Protein AF-A0A1I8ASP2-F1 (afdb_monomer_lite)

Foldseek 3Di:
DDDDDDDDDDDDDDDPVPPDDDDDDDDDDDDDDDDDDPPDPDDDLVCLDDFWPLLVVVLVVLVVLLVVLLVLVVVVVVDPDDDDPVSLVVLLVSLVVQLVVLVVLLVLLQVVLVVPVPCNVQSNVLSVLLNVLSVQSNVLSVVVVVVVVPPDDDDVPPPPSDSVSNVVSSVSNSSSSSSSVVSLLVVLLVQLVVLLLQLLVLLVVLLPDQDQVVNLVSLLSNLVSLLSNLVSLLVVLNGGPDLLLSLLSVLLNVQLLLLSVLLVLLSVLCSVVVPQPLSVVSNVLSSQSNLLSSQSSNCSSVVNPRPPPVVSHPHDDPPDDDSSLVVDDFLLNLLVVLLVLLVVCLVVLDQDPVSLVVNVVSLVVSVVNCCLQLVDPPFDPVLNVQLVVLSVQLVVLSCVLPDDDDPDDSVVSSVSSNVSSVSNNVSSVSNLVSLLVRLLVLLVVLVVVCVLVVLLVQLLVCLVVLVLVSNVVSLVVLLVSLVSLLSSLSSLLNSQNDSSLNSQSSSLNVVSVSLSVSLSSLSVSCSVVSVDPSSSVSNNSSSVSNVVSSVSVVVSSVVSVCVVVCVVVVVVVVVVDDDPPDDDDPDDDDDDDDDDDDDDDDDDDDDDDDDDDDDDDDDDDDDDDDDDDDDDDDDDDDDDDDDDDDDDDDDDDDDDDDDDDDDDYDDDDDDDDDDDDDDDDDDPDDDDDDDDDPDDDPCPVVSSVCVSVVVVPVDDDPVVVVVSVVVSVVSSVSSVVVSVVSVVVVVD

Sequence (748 aa):
MFWASDELHLDEGYDFSMIHSCTPRMGMDNLSNTTASSAGMAFDPRNLEIKTKSIEKTLVPLVSQITTLVNIKENFLANGRPKSEKVIRAALKVGSAVEAAIERFVAVGETIADENSDIQPEMYDACHEARLAGSAIANLCGSIAEEDIHGMQPYPSSTGFDKSVLLRATRQLLSSVTRVLLLADRVLVKNILRAEDKIAYSLTKLEGTANFTDFVKIFTEFGGEMVDLAHRSGDRQHDLKSDKRRAQMAVARSSLERQTMLLLTSSKTLLRHPDDQAALQCRDAVFYQIRLSLQLISLCVTDGVMISDNNRYATAQPNDEPIDLGMQLTASAAIRQLMEMLEMVRMTSTVGSVVRERLVSALDSLCEMTQDFTDSAYTPHHHREQILDFLEECRFEMSNLIQPEQDQCESLRGEGIEVTVERLNRRLKDLRKQLQIVAMDQISDVFRSNDDQTILSSIKACSISGDIDGVEKYLEKFREHSEHIQEVCRLLHHISLNDTLHIHTGHSERTLRALAPLTLLAGRTFCIHPSSRIARENLEVFCDTWAHNVNEISRLAKESDAAASGRIAAEKQAYMSLPRPGVSSMAATNMVASMSGGSDMFSSVMSSSSSACMFPNECVCPSASSHVARSLSNLRLNSPAQQRKANSAFSIVRQGSEPPTLRMPPPPADRRDPKPPEPYRRLDSIFQQPVEAPPVPRHSEEQVIIMRQSEREKSRSPVSKRMMDEEQQNFTYRMSLILDDLQHETAF

Structure (mmCIF, N/CA/C/O backbone):
data_AF-A0A1I8ASP2-F1
#
_entry.id   AF-A0A1I8ASP2-F1
#
loop_
_atom_site.group_PDB
_atom_site.id
_atom_site.type_symbol
_atom_site.label_atom_id
_atom_site.label_alt_id
_atom_site.label_comp_id
_atom_site.label_asym_id
_atom_site.label_entity_id
_atom_site.label_seq_id
_atom_site.pdbx_PDB_ins_code
_atom_site.Cartn_x
_atom_site.Cartn_y
_atom_site.Cartn_z
_atom_site.occupancy
_atom_site.B_iso_or_equiv
_atom_site.auth_seq_id
_atom_site.auth_comp_id
_atom_site.auth_asym_id
_atom_site.auth_atom_id
_atom_site.pdbx_PDB_model_num
ATOM 1 N N . MET A 1 1 ? 56.616 -33.093 -25.710 1.00 25.78 1 MET A N 1
ATOM 2 C CA . MET A 1 1 ? 56.339 -33.017 -27.161 1.00 25.78 1 MET A CA 1
ATOM 3 C C . MET A 1 1 ? 54.996 -33.704 -27.369 1.00 25.78 1 MET A C 1
ATOM 5 O O . MET A 1 1 ? 54.925 -34.867 -27.013 1.00 25.78 1 MET A O 1
ATOM 9 N N . PHE A 1 2 ? 53.915 -33.067 -27.822 1.00 21.69 2 PHE A N 1
ATOM 10 C CA . PHE A 1 2 ? 53.655 -31.643 -28.100 1.00 21.69 2 PHE A CA 1
ATOM 11 C C . PHE A 1 2 ? 52.110 -31.494 -28.205 1.00 21.69 2 PHE A C 1
ATOM 13 O O . PHE A 1 2 ? 51.579 -32.063 -29.145 1.00 21.69 2 PHE A O 1
ATOM 20 N N . TRP A 1 3 ? 51.442 -30.750 -27.299 1.00 22.95 3 TRP A N 1
ATOM 21 C CA . TRP A 1 3 ? 50.060 -30.200 -27.429 1.00 22.95 3 TRP A CA 1
ATOM 22 C C . TRP A 1 3 ? 48.889 -31.193 -27.694 1.00 22.95 3 TRP A C 1
ATOM 24 O O . TRP A 1 3 ? 49.112 -32.346 -28.035 1.00 22.95 3 TRP A O 1
ATOM 34 N N . ALA A 1 4 ? 47.604 -30.823 -27.633 1.00 23.84 4 ALA A N 1
ATOM 35 C CA . ALA A 1 4 ? 46.803 -29.987 -26.713 1.00 23.84 4 ALA A CA 1
ATOM 36 C C . ALA A 1 4 ? 45.327 -30.082 -27.179 1.00 23.84 4 ALA A C 1
ATOM 38 O O . ALA A 1 4 ? 45.120 -30.230 -28.381 1.00 23.84 4 ALA A O 1
ATOM 39 N N . SER A 1 5 ? 44.357 -29.983 -26.258 1.00 24.69 5 SER A N 1
ATOM 40 C CA . SER A 1 5 ? 43.023 -29.356 -26.420 1.00 24.69 5 SER A CA 1
ATOM 41 C C . SER A 1 5 ? 42.077 -29.871 -25.333 1.00 24.69 5 SER A C 1
ATOM 43 O O . SER A 1 5 ? 41.638 -31.017 -25.392 1.00 24.69 5 SER A O 1
ATOM 45 N N . ASP A 1 6 ? 41.766 -29.012 -24.364 1.00 24.48 6 ASP A N 1
ATOM 46 C CA . ASP A 1 6 ? 40.774 -29.266 -23.319 1.00 24.48 6 ASP A CA 1
ATOM 47 C C . ASP A 1 6 ? 39.404 -28.708 -23.741 1.00 24.48 6 ASP A C 1
ATOM 49 O O . ASP A 1 6 ? 39.295 -27.529 -24.078 1.00 24.48 6 ASP A O 1
ATOM 53 N N . GLU A 1 7 ? 38.354 -29.526 -23.654 1.00 22.80 7 GLU A N 1
ATOM 54 C CA . GLU A 1 7 ? 36.971 -29.064 -23.481 1.00 22.80 7 GLU A CA 1
ATOM 55 C C . GLU A 1 7 ? 36.490 -29.597 -22.128 1.00 22.80 7 GLU A C 1
ATOM 57 O O . GLU A 1 7 ? 36.257 -30.795 -21.963 1.00 22.80 7 GLU A O 1
ATOM 62 N N . LEU A 1 8 ? 36.393 -28.711 -21.134 1.00 25.86 8 LEU A N 1
ATOM 63 C CA . LEU A 1 8 ? 35.880 -29.043 -19.807 1.00 25.86 8 LEU A CA 1
ATOM 64 C C . LEU A 1 8 ? 34.439 -28.553 -19.678 1.00 25.86 8 LEU A C 1
ATOM 66 O O . LEU A 1 8 ? 34.182 -27.353 -19.604 1.00 25.86 8 LEU A O 1
ATOM 70 N N . HIS A 1 9 ? 33.508 -29.505 -19.611 1.00 23.62 9 HIS A N 1
ATOM 71 C CA . HIS A 1 9 ? 32.174 -29.256 -19.077 1.00 23.62 9 HIS A CA 1
ATOM 72 C C . HIS A 1 9 ? 32.282 -28.753 -17.631 1.00 23.62 9 HIS A C 1
ATOM 74 O O . HIS A 1 9 ? 32.925 -29.394 -16.799 1.00 23.62 9 HIS A O 1
ATOM 80 N N . LEU A 1 10 ? 31.589 -27.655 -17.332 1.00 26.94 10 LEU A N 1
ATOM 81 C CA . LEU A 1 10 ? 31.192 -27.291 -15.978 1.00 26.94 10 LEU A CA 1
ATOM 82 C C . LEU A 1 10 ? 29.669 -27.385 -15.908 1.00 26.94 10 LEU A C 1
ATOM 84 O O . LEU A 1 10 ? 28.961 -26.679 -16.623 1.00 26.94 10 LEU A O 1
ATOM 88 N N . ASP A 1 11 ? 29.205 -28.311 -15.078 1.00 26.27 11 ASP A N 1
ATOM 89 C CA . ASP A 1 11 ? 27.803 -28.606 -14.803 1.00 26.27 11 ASP A CA 1
ATOM 90 C C . ASP A 1 11 ? 27.608 -28.442 -13.291 1.00 26.27 11 ASP A C 1
ATOM 92 O O . ASP A 1 11 ? 27.978 -29.325 -12.518 1.00 26.27 11 ASP A O 1
ATOM 96 N N . GLU A 1 12 ? 27.112 -27.278 -12.861 1.00 29.12 12 GLU A N 1
ATOM 97 C CA . GLU A 1 12 ? 26.751 -27.013 -11.464 1.00 29.12 12 GLU A CA 1
ATOM 98 C C . GLU A 1 12 ? 25.404 -26.273 -11.367 1.00 29.12 12 GLU A C 1
ATOM 100 O O . GLU A 1 12 ? 25.291 -25.081 -11.634 1.00 29.12 12 GLU A O 1
ATOM 105 N N . GLY A 1 13 ? 24.375 -27.006 -10.932 1.00 28.20 13 GLY A N 1
ATOM 106 C CA . GLY A 1 13 ? 23.497 -26.566 -9.839 1.00 28.20 13 GLY A CA 1
ATOM 107 C C . GLY A 1 13 ? 22.681 -25.273 -9.977 1.00 28.20 13 GLY A C 1
ATOM 108 O O . GLY A 1 13 ? 22.682 -24.476 -9.044 1.00 28.20 13 GLY A O 1
ATOM 109 N N . TYR A 1 14 ? 21.898 -25.096 -11.045 1.00 31.41 14 TYR A N 1
ATOM 110 C CA . TYR A 1 14 ? 20.843 -24.067 -11.081 1.00 31.41 14 TYR A CA 1
ATOM 111 C C . TYR A 1 14 ? 19.472 -24.621 -10.657 1.00 31.41 14 TYR A C 1
ATOM 113 O O . TYR A 1 14 ? 18.774 -25.227 -11.471 1.00 31.41 14 TYR A O 1
ATOM 121 N N . ASP A 1 15 ? 19.038 -24.349 -9.422 1.00 25.30 15 ASP A N 1
ATOM 122 C CA . ASP A 1 15 ? 17.647 -24.579 -8.998 1.00 25.30 15 ASP A CA 1
ATOM 123 C C . ASP A 1 15 ? 16.810 -23.289 -9.125 1.00 25.30 15 ASP A C 1
ATOM 125 O O . ASP A 1 15 ? 16.715 -22.471 -8.213 1.00 25.30 15 ASP A O 1
ATOM 129 N N . PHE A 1 16 ? 16.211 -23.098 -10.304 1.00 31.27 16 PHE A N 1
ATOM 130 C CA . PHE A 1 16 ? 15.274 -22.005 -10.614 1.00 31.27 16 PHE A CA 1
ATOM 131 C C . PHE A 1 16 ? 13.794 -22.435 -10.455 1.00 31.27 16 PHE A C 1
ATOM 133 O O . PHE A 1 16 ? 12.908 -21.951 -11.166 1.00 31.27 16 PHE A O 1
ATOM 140 N N . SER A 1 17 ? 13.489 -23.354 -9.531 1.00 24.39 17 SER A N 1
ATOM 141 C CA . SER A 1 17 ? 12.156 -23.974 -9.396 1.00 24.39 17 SER A CA 1
ATOM 142 C C . SER A 1 17 ? 10.995 -23.040 -9.001 1.00 24.39 17 SER A C 1
ATOM 144 O O . SER A 1 17 ? 9.843 -23.459 -9.092 1.00 24.39 17 SER A O 1
ATOM 146 N N . MET A 1 18 ? 11.238 -21.769 -8.652 1.00 29.80 18 MET A N 1
ATOM 147 C CA . MET A 1 18 ? 10.176 -20.805 -8.300 1.00 29.80 18 MET A CA 1
ATOM 148 C C . MET A 1 18 ? 9.592 -19.964 -9.458 1.00 29.80 18 MET A C 1
ATOM 150 O O . MET A 1 18 ? 8.704 -19.156 -9.202 1.00 29.80 18 MET A O 1
ATOM 154 N N . ILE A 1 19 ? 10.025 -20.133 -10.720 1.00 30.41 19 ILE A N 1
ATOM 155 C CA . ILE A 1 19 ? 9.506 -19.331 -11.866 1.00 30.41 19 ILE A CA 1
ATOM 156 C C . ILE A 1 19 ? 8.983 -20.205 -13.038 1.00 30.41 19 ILE A C 1
ATOM 158 O O . ILE A 1 19 ? 8.751 -19.717 -14.143 1.00 30.41 19 ILE A O 1
ATOM 162 N N . HIS A 1 20 ? 8.742 -21.507 -12.831 1.00 25.94 20 HIS A N 1
ATOM 163 C CA . HIS A 1 20 ? 8.262 -22.410 -13.893 1.00 25.94 20 HIS A CA 1
ATOM 164 C C . HIS A 1 20 ? 6.975 -23.182 -13.554 1.00 25.94 20 HIS A C 1
ATOM 166 O O . HIS A 1 20 ? 7.020 -24.327 -13.108 1.00 25.94 20 HIS A O 1
ATOM 172 N N . SER A 1 21 ? 5.818 -22.607 -13.907 1.00 24.78 21 SER A N 1
ATOM 173 C CA . SER A 1 21 ? 4.551 -23.354 -14.051 1.00 24.78 21 SER A CA 1
ATOM 174 C C . SER A 1 21 ? 3.503 -22.647 -14.938 1.00 24.78 21 SER A C 1
ATOM 176 O O . SER A 1 21 ? 2.379 -22.386 -14.521 1.00 24.78 21 SER A O 1
ATOM 178 N N . CYS A 1 22 ? 3.832 -22.408 -16.216 1.00 24.52 22 CYS A N 1
ATOM 179 C CA . CYS A 1 22 ? 2.886 -21.895 -17.222 1.00 24.52 22 CYS A CA 1
ATOM 180 C C . CYS A 1 22 ? 2.729 -22.839 -18.430 1.00 24.52 22 CYS A C 1
ATOM 182 O O . CYS A 1 22 ? 3.465 -22.715 -19.405 1.00 24.52 22 CYS A O 1
ATOM 184 N N . THR A 1 23 ? 1.770 -23.775 -18.373 1.00 25.30 23 THR A N 1
ATOM 185 C CA . THR A 1 23 ? 0.831 -24.201 -19.454 1.00 25.30 23 THR A CA 1
ATOM 186 C C . THR A 1 23 ? 0.090 -25.499 -19.062 1.00 25.30 23 THR A C 1
ATOM 188 O O . THR A 1 23 ? 0.638 -26.316 -18.321 1.00 25.30 23 THR A O 1
ATOM 191 N N . PRO A 1 24 ? -1.171 -25.713 -19.496 1.00 26.28 24 PRO A N 1
ATOM 192 C CA . PRO A 1 24 ? -2.041 -26.727 -18.897 1.00 26.28 24 PRO A CA 1
ATOM 193 C C . PRO A 1 24 ? -1.999 -28.092 -19.600 1.00 26.28 24 PRO A C 1
ATOM 195 O O . PRO A 1 24 ? -1.935 -28.187 -20.826 1.00 26.28 24 PRO A O 1
ATOM 198 N N . ARG A 1 25 ? -2.197 -29.165 -18.824 1.00 22.62 25 ARG A N 1
ATOM 199 C CA . ARG A 1 25 ? -2.554 -30.497 -19.333 1.00 22.62 25 ARG A CA 1
ATOM 200 C C . ARG A 1 25 ? -3.872 -30.929 -18.694 1.00 22.62 25 ARG A C 1
ATOM 202 O O . ARG A 1 25 ? -3.959 -30.999 -17.473 1.00 22.62 25 ARG A O 1
ATOM 209 N N . MET A 1 26 ? -4.899 -31.192 -19.507 1.00 28.84 26 MET A N 1
ATOM 210 C CA . MET A 1 26 ? -6.212 -31.597 -18.991 1.00 28.84 26 MET A CA 1
ATOM 211 C C . MET A 1 26 ? -6.126 -32.921 -18.222 1.00 28.84 26 MET A C 1
ATOM 213 O O . MET A 1 26 ? -5.677 -33.930 -18.766 1.00 28.84 26 MET A O 1
ATOM 217 N N . GLY A 1 27 ? -6.640 -32.912 -16.995 1.00 23.36 27 GLY A N 1
ATOM 218 C CA . GLY A 1 27 ? -6.988 -34.090 -16.212 1.00 23.36 27 GLY A CA 1
ATOM 219 C C . GLY A 1 27 ? -8.294 -33.797 -15.484 1.00 23.36 27 GLY A C 1
ATOM 220 O O . GLY A 1 27 ? -8.375 -32.828 -14.735 1.00 23.36 27 GLY A O 1
ATOM 221 N N . MET A 1 28 ? -9.331 -34.582 -15.764 1.00 25.47 28 MET A N 1
ATOM 222 C CA . MET A 1 28 ? -10.588 -34.522 -15.019 1.00 25.47 28 MET A CA 1
ATOM 223 C C . MET A 1 28 ? -10.368 -35.200 -13.665 1.00 25.47 28 MET A C 1
ATOM 225 O O . MET A 1 28 ? -9.811 -36.291 -13.658 1.00 25.47 28 MET A O 1
ATOM 229 N N . ASP A 1 29 ? -10.820 -34.596 -12.564 1.00 23.47 29 ASP A N 1
ATOM 230 C CA . ASP A 1 29 ? -11.661 -35.284 -11.573 1.00 23.47 29 ASP A CA 1
ATOM 231 C C . ASP A 1 29 ? -12.219 -34.328 -10.498 1.00 23.47 29 ASP A C 1
ATOM 233 O O . ASP A 1 29 ? -11.793 -33.185 -10.350 1.00 23.47 29 ASP A O 1
ATOM 237 N N . ASN A 1 30 ? -13.281 -34.782 -9.829 1.00 22.55 30 ASN A N 1
ATOM 238 C CA . ASN A 1 30 ? -14.234 -33.961 -9.072 1.00 22.55 30 ASN A CA 1
ATOM 239 C C . ASN A 1 30 ? -13.772 -33.580 -7.653 1.00 22.55 30 ASN A C 1
ATOM 241 O O . ASN A 1 30 ? -13.321 -34.467 -6.933 1.00 22.55 30 ASN A O 1
ATOM 245 N N . LEU A 1 31 ? -14.144 -32.377 -7.170 1.00 22.31 31 LEU A N 1
ATOM 246 C CA . LEU A 1 31 ? -14.935 -32.269 -5.925 1.00 22.31 31 LEU A CA 1
ATOM 247 C C . LEU A 1 31 ? -15.658 -30.917 -5.697 1.00 22.31 31 LEU A C 1
ATOM 249 O O . LEU A 1 31 ? -15.106 -29.844 -5.905 1.00 22.31 31 LEU A O 1
ATOM 253 N N . SER A 1 32 ? -16.882 -31.022 -5.156 1.00 24.05 32 SER A N 1
ATOM 254 C CA . SER A 1 32 ? -17.659 -30.005 -4.407 1.00 24.05 32 SER A CA 1
ATOM 255 C C . SER A 1 32 ? -17.951 -28.631 -5.045 1.00 24.05 32 SER A C 1
ATOM 257 O O . SER A 1 32 ? -17.220 -27.661 -4.875 1.00 24.05 32 SER A O 1
ATOM 259 N N . ASN A 1 33 ? -19.151 -28.521 -5.633 1.00 21.38 33 ASN A N 1
ATOM 260 C CA . ASN A 1 33 ? -19.813 -27.252 -5.954 1.00 21.38 33 ASN A CA 1
ATOM 261 C C . ASN A 1 33 ? -20.069 -26.390 -4.702 1.00 21.38 33 ASN A C 1
ATOM 263 O O . ASN A 1 33 ? -20.869 -26.781 -3.850 1.00 21.38 33 ASN A O 1
ATOM 267 N N . THR A 1 34 ? -19.560 -25.157 -4.696 1.00 23.39 34 THR A N 1
ATOM 268 C CA . THR A 1 34 ? -20.189 -24.038 -3.975 1.00 23.39 34 THR A CA 1
ATOM 269 C C . THR A 1 34 ? -20.793 -23.110 -5.021 1.00 23.39 34 THR A C 1
ATOM 271 O O . THR A 1 34 ? -20.076 -22.497 -5.808 1.00 23.39 34 THR A O 1
ATOM 274 N N . THR A 1 35 ? -22.122 -23.052 -5.093 1.00 22.94 35 THR A N 1
ATOM 275 C CA . THR A 1 35 ? -22.838 -22.298 -6.130 1.00 22.94 35 THR A CA 1
ATOM 276 C C . THR A 1 35 ? -22.610 -20.796 -5.988 1.00 22.94 35 THR A C 1
ATOM 278 O O . THR A 1 35 ? -23.086 -20.192 -5.026 1.00 22.94 35 THR A O 1
ATOM 281 N N . ALA A 1 36 ? -21.950 -20.190 -6.976 1.00 27.47 36 ALA A N 1
ATOM 282 C CA . ALA A 1 36 ? -21.847 -18.743 -7.102 1.00 27.47 36 ALA A CA 1
ATOM 283 C C . ALA A 1 36 ? -23.228 -18.137 -7.412 1.00 27.47 36 ALA A C 1
ATOM 285 O O . ALA A 1 36 ? -23.698 -18.164 -8.550 1.00 27.47 36 ALA A O 1
ATOM 286 N N . SER A 1 37 ? -23.890 -17.594 -6.393 1.00 23.23 37 SER A N 1
ATOM 287 C CA . SER A 1 37 ? -25.012 -16.678 -6.571 1.00 23.23 37 SER A CA 1
ATOM 288 C C . SER A 1 37 ? -24.472 -15.262 -6.758 1.00 23.23 37 SER A C 1
ATOM 290 O O . SER A 1 37 ? -23.608 -14.809 -6.008 1.00 23.23 37 SER A O 1
ATOM 292 N N . SER A 1 38 ? -24.986 -14.541 -7.758 1.00 27.03 38 SER A N 1
ATOM 293 C CA . SER A 1 38 ? -24.645 -13.137 -7.996 1.00 27.03 38 SER A CA 1
ATOM 294 C C . SER A 1 38 ? -25.213 -12.261 -6.876 1.00 27.03 38 SER A C 1
ATOM 296 O O . SER A 1 38 ? -26.309 -11.704 -6.992 1.00 27.03 38 SER A O 1
ATOM 298 N N . ALA A 1 39 ? -24.481 -12.162 -5.769 1.00 28.77 39 ALA A N 1
ATOM 299 C CA . ALA A 1 39 ? -24.800 -11.281 -4.660 1.00 28.77 39 ALA A CA 1
ATOM 300 C C . ALA A 1 39 ? -24.536 -9.826 -5.072 1.00 28.77 39 ALA A C 1
ATOM 302 O O . ALA A 1 39 ? -23.494 -9.247 -4.767 1.00 28.77 39 ALA A O 1
ATOM 303 N N . GLY A 1 40 ? -25.504 -9.221 -5.768 1.00 33.97 40 GLY A N 1
ATOM 304 C CA . GLY A 1 40 ? -25.591 -7.766 -5.839 1.00 33.97 40 GLY A CA 1
ATOM 305 C C . GLY A 1 40 ? -25.528 -7.211 -4.416 1.00 33.97 40 GLY A C 1
ATOM 306 O O . GLY A 1 40 ? -26.132 -7.791 -3.513 1.00 33.97 40 GLY A O 1
ATOM 307 N N . MET A 1 41 ? -24.754 -6.142 -4.205 1.00 42.97 41 MET A N 1
ATOM 308 C CA . MET A 1 41 ? -24.483 -5.589 -2.874 1.00 42.97 41 MET A CA 1
ATOM 309 C C . MET A 1 41 ? -25.788 -5.148 -2.186 1.00 42.97 41 MET A C 1
ATOM 311 O O . MET A 1 41 ? -26.193 -3.991 -2.296 1.00 42.97 41 MET A O 1
ATOM 315 N N . ALA A 1 42 ? -26.447 -6.051 -1.465 1.00 37.44 42 ALA A N 1
ATOM 316 C CA . ALA A 1 42 ? -27.661 -5.745 -0.728 1.00 37.44 42 ALA A CA 1
ATOM 317 C C . ALA A 1 42 ? -27.317 -4.771 0.405 1.00 37.44 42 ALA A C 1
ATOM 319 O O . ALA A 1 42 ? -26.495 -5.068 1.271 1.00 37.44 42 ALA A O 1
ATOM 320 N N . PHE A 1 43 ? -27.912 -3.581 0.369 1.00 48.94 43 PHE A N 1
ATOM 321 C CA . PHE A 1 43 ? -27.767 -2.597 1.433 1.00 48.94 43 PHE A CA 1
ATOM 322 C C . PHE A 1 43 ? -28.515 -3.095 2.676 1.00 48.94 43 PHE A C 1
ATOM 324 O O . PHE A 1 43 ? -29.727 -3.289 2.610 1.00 48.94 43 PHE A O 1
ATOM 331 N N . ASP A 1 44 ? -27.824 -3.292 3.804 1.00 46.84 44 ASP A N 1
ATOM 332 C CA . ASP A 1 44 ? -28.496 -3.489 5.093 1.00 46.84 44 ASP A CA 1
ATOM 333 C C . ASP A 1 44 ? -28.767 -2.118 5.742 1.00 46.84 44 ASP A C 1
ATOM 335 O O . ASP A 1 44 ? -27.843 -1.507 6.291 1.00 46.84 44 ASP A O 1
ATOM 339 N N . PRO A 1 45 ? -30.022 -1.622 5.742 1.00 46.22 45 PRO A N 1
ATOM 340 C CA . PRO A 1 45 ? -30.365 -0.338 6.349 1.00 46.22 45 PRO A CA 1
ATOM 341 C C . PRO A 1 45 ? -30.198 -0.310 7.876 1.00 46.22 45 PRO A C 1
ATOM 343 O O . PRO A 1 45 ? -30.376 0.746 8.483 1.00 46.22 45 PRO A O 1
ATOM 346 N N . ARG A 1 46 ? -29.887 -1.442 8.525 1.00 42.31 46 ARG A N 1
ATOM 347 C CA . ARG A 1 46 ? -29.672 -1.530 9.978 1.00 42.31 46 ARG A CA 1
ATOM 348 C C . ARG A 1 46 ? -28.216 -1.318 10.387 1.00 42.31 46 ARG A C 1
ATOM 350 O O . ARG A 1 46 ? -27.979 -1.024 11.556 1.00 42.31 46 ARG A O 1
ATOM 357 N N . ASN A 1 47 ? -27.262 -1.418 9.458 1.00 54.06 47 ASN A N 1
ATOM 358 C CA . ASN A 1 47 ? -25.832 -1.288 9.742 1.00 54.06 47 ASN A CA 1
ATOM 359 C C . ASN A 1 47 ? -25.236 -0.026 9.086 1.00 54.06 47 ASN A C 1
ATOM 361 O O . ASN A 1 47 ? -24.423 -0.091 8.165 1.00 54.06 47 ASN A O 1
ATOM 365 N N . LEU A 1 48 ? -25.677 1.146 9.560 1.00 65.50 48 LEU A N 1
ATOM 366 C CA . LEU A 1 48 ? -25.278 2.475 9.065 1.00 65.50 48 LEU A CA 1
ATOM 367 C C . LEU A 1 48 ? -23.856 2.878 9.520 1.00 65.50 48 LEU A C 1
ATOM 369 O O . LEU A 1 48 ? -23.656 3.916 10.154 1.00 65.50 48 LEU A O 1
ATOM 373 N N . GLU A 1 49 ? -22.853 2.050 9.231 1.00 76.06 49 GLU A N 1
ATOM 374 C CA . GLU A 1 49 ? -21.470 2.291 9.647 1.00 76.06 49 GLU A CA 1
ATOM 375 C C . GLU A 1 49 ? -20.809 3.410 8.814 1.00 76.06 49 GLU A C 1
ATOM 377 O O . GLU A 1 49 ? -20.556 3.276 7.615 1.00 76.06 49 GLU A O 1
ATOM 382 N N . ILE A 1 50 ? -20.498 4.540 9.457 1.00 83.19 50 ILE A N 1
ATOM 383 C CA . ILE A 1 50 ? -19.916 5.716 8.795 1.00 83.19 50 ILE A CA 1
ATOM 384 C C . ILE A 1 50 ? -18.392 5.563 8.683 1.00 83.19 50 ILE A C 1
ATOM 386 O O . ILE A 1 50 ? -17.652 5.848 9.629 1.00 83.19 50 ILE A O 1
ATOM 390 N N . LYS A 1 51 ? -17.924 5.157 7.495 1.00 85.50 51 LYS A N 1
ATOM 391 C CA . LYS A 1 51 ? -16.506 4.853 7.192 1.00 85.50 51 LYS A CA 1
ATOM 392 C C . LYS A 1 51 ? -15.693 6.029 6.638 1.00 85.50 51 LYS A C 1
ATOM 394 O O . LYS A 1 51 ? -14.465 5.946 6.559 1.00 85.50 51 LYS A O 1
ATOM 399 N N . THR A 1 52 ? -16.347 7.139 6.288 1.00 88.69 52 THR A N 1
ATOM 400 C CA . THR A 1 52 ? -15.706 8.323 5.693 1.00 88.69 52 THR A CA 1
ATOM 401 C C . THR A 1 52 ? -15.896 9.580 6.537 1.00 88.69 52 THR A C 1
ATOM 403 O O . THR A 1 52 ? -16.948 9.824 7.134 1.00 88.69 52 THR A O 1
ATOM 406 N N . LYS A 1 53 ? -14.853 10.412 6.569 1.00 89.25 53 LYS A N 1
ATOM 407 C CA . LYS A 1 53 ? -14.803 11.675 7.312 1.00 89.25 53 LYS A CA 1
ATOM 408 C C . LYS A 1 53 ? -15.789 12.695 6.751 1.00 89.25 53 LYS A C 1
ATOM 410 O O . LYS A 1 53 ? -16.278 13.530 7.502 1.00 89.25 53 LYS A O 1
ATOM 415 N N . SER A 1 54 ? -16.073 12.666 5.448 1.00 87.38 54 SER A N 1
ATOM 416 C CA . SER A 1 54 ? -17.025 13.589 4.823 1.00 87.38 54 SER A CA 1
ATOM 417 C C . SER A 1 54 ? -18.460 13.315 5.268 1.00 87.38 54 SER A C 1
ATOM 419 O O . SER A 1 54 ? -19.128 14.256 5.676 1.00 87.38 54 SER A O 1
ATOM 421 N N . ILE A 1 55 ? -18.909 12.053 5.282 1.00 88.81 55 ILE A N 1
ATOM 422 C CA . ILE A 1 55 ? -20.254 11.699 5.774 1.00 88.81 55 ILE A CA 1
ATOM 423 C C . ILE A 1 55 ? -20.392 12.079 7.253 1.00 88.81 55 ILE A C 1
ATOM 425 O O . ILE A 1 55 ? -21.356 12.738 7.633 1.00 88.81 55 ILE A O 1
ATOM 429 N N . GLU A 1 56 ? -19.393 11.748 8.074 1.00 86.38 56 GLU A N 1
ATOM 430 C CA . GLU A 1 56 ? -19.343 12.152 9.483 1.00 86.38 56 GLU A CA 1
ATOM 431 C C . GLU A 1 56 ? -19.455 13.676 9.652 1.00 86.38 56 GLU A C 1
ATOM 433 O O . GLU A 1 56 ? -20.303 14.154 10.404 1.00 86.38 56 GLU A O 1
ATOM 438 N N . LYS A 1 57 ? -18.665 14.454 8.902 1.00 84.50 57 LYS A N 1
ATOM 439 C CA . LYS A 1 57 ? -18.701 15.923 8.947 1.00 84.50 57 LYS A CA 1
ATOM 440 C C . LYS A 1 57 ? -20.035 16.511 8.496 1.00 84.50 57 LYS A C 1
ATOM 442 O O . LYS A 1 57 ? -20.482 17.458 9.131 1.00 84.50 57 LYS A O 1
ATOM 447 N N . THR A 1 58 ? -20.681 15.962 7.468 1.00 83.00 58 THR A N 1
ATOM 448 C CA . THR A 1 58 ? -22.015 16.409 7.025 1.00 83.00 58 THR A CA 1
ATOM 449 C C . THR A 1 58 ? -23.100 16.074 8.056 1.00 83.00 58 THR A C 1
ATOM 451 O O . THR A 1 58 ? -24.047 16.840 8.234 1.00 83.00 58 THR A O 1
ATOM 454 N N . LEU A 1 59 ? -22.958 14.969 8.795 1.00 83.25 59 LEU A N 1
ATOM 455 C CA . LEU A 1 59 ? -23.913 14.571 9.833 1.00 83.25 59 LEU A CA 1
ATOM 456 C C . LEU A 1 59 ? -23.740 15.338 11.156 1.00 83.25 59 LEU A C 1
ATOM 458 O O . LEU A 1 59 ? -24.736 15.562 11.841 1.00 83.25 59 LEU A O 1
ATOM 462 N N . VAL A 1 60 ? -22.533 15.790 11.525 1.00 78.00 60 VAL A N 1
ATOM 463 C CA . VAL A 1 60 ? -22.290 16.508 12.799 1.00 78.00 60 VAL A CA 1
ATOM 464 C C . VAL A 1 60 ? -23.190 17.750 12.993 1.00 78.00 60 VAL A C 1
ATOM 466 O O . VAL A 1 60 ? -23.808 17.851 14.059 1.00 78.00 60 VAL A O 1
ATOM 469 N N . PRO A 1 61 ? -23.342 18.680 12.024 1.00 75.31 61 PRO A N 1
ATOM 470 C CA . PRO A 1 61 ? -24.257 19.816 12.151 1.00 75.31 61 PRO A CA 1
ATOM 471 C C . PRO A 1 61 ? -25.711 19.390 12.351 1.00 75.31 61 PRO A C 1
ATOM 473 O O . PRO A 1 61 ? -26.405 19.974 13.183 1.00 75.31 61 PRO A O 1
ATOM 476 N N . LEU A 1 62 ? -26.159 18.350 11.641 1.00 72.94 62 LEU A N 1
ATOM 477 C CA . LEU A 1 62 ? -27.513 17.815 11.766 1.00 72.94 62 LEU A CA 1
ATOM 478 C C . LEU A 1 62 ? -27.729 17.206 13.151 1.00 72.94 62 LEU A C 1
ATOM 480 O O . LEU A 1 62 ? -28.664 17.603 13.836 1.00 72.94 62 LEU A O 1
ATOM 484 N N . VAL A 1 63 ? -26.830 16.338 13.624 1.00 76.38 63 VAL A N 1
ATOM 485 C CA . VAL A 1 63 ? -26.878 15.758 14.980 1.00 76.38 63 VAL A CA 1
ATOM 486 C C . VAL A 1 63 ? -26.862 16.849 16.059 1.00 76.38 63 VAL A C 1
ATOM 488 O O . VAL A 1 63 ? -27.593 16.745 17.045 1.00 76.38 63 VAL A O 1
ATOM 491 N N . SER A 1 64 ? -26.100 17.929 15.865 1.00 73.00 64 SER A N 1
ATOM 492 C CA . SER A 1 64 ? -26.062 19.078 16.780 1.00 73.00 64 SER A CA 1
ATOM 493 C C . SER A 1 64 ? -27.381 19.864 16.799 1.00 73.00 64 SER A C 1
ATOM 495 O O . SER A 1 64 ? -27.921 20.136 17.874 1.00 73.00 64 SER A O 1
ATOM 497 N N . GLN A 1 65 ? -27.962 20.170 15.634 1.00 69.12 65 GLN A N 1
ATOM 498 C CA . GLN A 1 65 ? -29.271 20.833 15.523 1.00 69.12 65 GLN A CA 1
ATOM 499 C C . GLN A 1 65 ? -30.399 19.966 16.100 1.00 69.12 65 GLN A C 1
ATOM 501 O O . GLN A 1 65 ? -31.255 20.467 16.825 1.00 69.12 65 GLN A O 1
ATOM 506 N N . ILE A 1 66 ? -30.348 18.658 15.848 1.00 69.69 66 ILE A N 1
ATOM 507 C CA . ILE A 1 66 ? -31.233 17.629 16.404 1.00 69.69 66 ILE A CA 1
ATOM 508 C C . ILE A 1 66 ? -31.153 17.599 17.932 1.00 69.69 66 ILE A C 1
ATOM 510 O O . ILE A 1 66 ? -32.172 17.716 18.609 1.00 69.69 66 ILE A O 1
ATOM 514 N N . THR A 1 67 ? -29.943 17.503 18.483 1.00 71.88 67 THR A N 1
ATOM 515 C CA . THR A 1 67 ? -29.711 17.492 19.935 1.00 71.88 67 THR A CA 1
ATOM 516 C C . THR A 1 67 ? -30.172 18.805 20.561 1.00 71.88 67 THR A C 1
ATOM 518 O O . THR A 1 67 ? -30.813 18.810 21.607 1.00 71.88 67 THR A O 1
ATOM 521 N N . THR A 1 68 ? -29.931 19.925 19.877 1.00 69.06 68 THR A N 1
ATOM 522 C CA . THR A 1 68 ? -30.398 21.249 20.292 1.00 69.06 68 THR A CA 1
ATOM 523 C C . THR A 1 68 ? -31.925 21.313 20.318 1.00 69.06 68 THR A C 1
ATOM 525 O O . THR A 1 68 ? -32.472 21.703 21.339 1.00 69.06 68 THR A O 1
ATOM 528 N N . LEU A 1 69 ? -32.628 20.867 19.270 1.00 65.94 69 LEU A N 1
ATOM 529 C CA . LEU A 1 69 ? -34.097 20.789 19.223 1.00 65.94 69 LEU A CA 1
ATOM 530 C C . LEU A 1 69 ? -34.684 19.922 20.348 1.00 65.94 69 LEU A C 1
ATOM 532 O O . LEU A 1 69 ? -35.665 20.314 20.986 1.00 65.94 69 LEU A O 1
ATOM 536 N N . VAL A 1 70 ? -34.070 18.768 20.619 1.00 68.31 70 VAL A N 1
ATOM 537 C CA . VAL A 1 70 ? -34.482 17.855 21.694 1.00 68.31 70 VAL A CA 1
ATOM 538 C C . VAL A 1 70 ? -34.267 18.489 23.072 1.00 68.31 70 VAL A C 1
ATOM 540 O O . VAL A 1 70 ? -35.204 18.518 23.867 1.00 68.31 70 VAL A O 1
ATOM 543 N N . ASN A 1 71 ? -33.094 19.071 23.337 1.00 66.50 71 ASN A N 1
ATOM 544 C CA . ASN A 1 71 ? -32.747 19.684 24.628 1.00 66.50 71 ASN A CA 1
ATOM 545 C C . ASN A 1 71 ? -33.511 20.995 24.888 1.00 66.50 71 ASN A C 1
ATOM 547 O O . ASN A 1 71 ? -33.880 21.297 26.024 1.00 66.50 71 ASN A O 1
ATOM 551 N N . ILE A 1 72 ? -33.786 21.766 23.831 1.00 62.38 72 ILE A N 1
ATOM 552 C CA . ILE A 1 72 ? -34.728 22.891 23.835 1.00 62.38 72 ILE A CA 1
ATOM 553 C C . ILE A 1 72 ? -36.076 22.372 24.344 1.00 62.38 72 ILE A C 1
ATOM 555 O O . ILE A 1 72 ? -36.545 22.838 25.381 1.00 62.38 72 ILE A O 1
ATOM 559 N N . LYS A 1 73 ? -36.660 21.346 23.707 1.00 58.09 73 LYS A N 1
ATOM 560 C CA . LYS A 1 73 ? -37.964 20.794 24.112 1.00 58.09 73 LYS A CA 1
ATOM 561 C C . LYS A 1 73 ? -37.957 20.140 25.501 1.00 58.09 73 LYS A C 1
ATOM 563 O O . LYS A 1 73 ? -38.957 20.227 26.206 1.00 58.09 73 LYS A O 1
ATOM 568 N N . GLU A 1 74 ? -36.849 19.545 25.929 1.00 54.38 74 GLU A N 1
ATOM 569 C CA . GLU A 1 74 ? -36.701 18.980 27.275 1.00 54.38 74 GLU A CA 1
ATOM 570 C C . GLU A 1 74 ? -36.792 20.059 28.364 1.00 54.38 74 GLU A C 1
ATOM 572 O O . GLU A 1 74 ? -37.557 19.906 29.318 1.00 54.38 74 GLU A O 1
ATOM 577 N N . ASN A 1 75 ? -36.140 21.208 28.160 1.00 53.22 75 ASN A N 1
ATOM 578 C CA . ASN A 1 75 ? -36.278 22.370 29.043 1.00 53.22 75 ASN A CA 1
ATOM 579 C C . ASN A 1 75 ? -37.696 22.978 29.044 1.00 53.22 75 ASN A C 1
ATOM 581 O O . ASN A 1 75 ? -38.092 23.553 30.062 1.00 53.22 75 ASN A O 1
ATOM 585 N N . PHE A 1 76 ? -38.468 22.832 27.956 1.00 54.97 76 PHE A N 1
ATOM 586 C CA . PHE A 1 76 ? -39.877 23.261 27.888 1.00 54.97 76 PHE A CA 1
ATOM 587 C C . PHE A 1 76 ? -40.866 22.309 28.561 1.00 54.97 76 PHE A C 1
ATOM 589 O O . PHE A 1 76 ? -41.943 22.752 28.946 1.00 54.97 76 PHE A O 1
ATOM 596 N N . LEU A 1 77 ? -40.517 21.032 28.727 1.00 52.16 77 LEU A N 1
ATOM 597 C CA . LEU A 1 77 ? -41.368 20.045 29.397 1.00 52.16 77 LEU A CA 1
ATOM 598 C C . LEU A 1 77 ? -41.051 19.911 30.895 1.00 52.16 77 LEU A C 1
ATOM 600 O O . LEU A 1 77 ? -41.957 19.672 31.687 1.00 52.16 77 LEU A O 1
ATOM 604 N N . ALA A 1 78 ? -39.788 20.083 31.299 1.00 49.12 78 ALA A N 1
ATOM 605 C CA . ALA A 1 78 ? -39.370 19.943 32.698 1.00 49.12 78 ALA A CA 1
ATOM 606 C C . ALA A 1 78 ? -39.780 21.131 33.592 1.00 49.12 78 ALA A C 1
ATOM 608 O O . ALA A 1 78 ? -39.978 20.964 34.794 1.00 49.12 78 ALA A O 1
ATOM 609 N N . ASN A 1 79 ? -39.925 22.331 33.018 1.00 45.75 79 ASN A N 1
ATOM 610 C CA . ASN A 1 79 ? -40.330 23.536 33.738 1.00 45.75 79 ASN A CA 1
ATOM 611 C C . ASN A 1 79 ? -41.741 23.949 33.309 1.00 45.75 79 ASN A C 1
ATOM 613 O O . ASN A 1 79 ? -41.892 24.604 32.281 1.00 45.75 79 ASN A O 1
ATOM 617 N N . GLY A 1 80 ? -42.759 23.635 34.117 1.00 48.22 80 GLY A N 1
ATOM 618 C CA . GLY A 1 80 ? -44.171 23.982 33.871 1.00 48.22 80 GLY A CA 1
ATOM 619 C C . GLY A 1 80 ? -44.502 25.480 33.989 1.00 48.22 80 GLY A C 1
ATOM 620 O O . GLY A 1 80 ? -45.436 25.856 34.693 1.00 48.22 80 GLY A O 1
ATOM 621 N N . ARG A 1 81 ? -43.712 26.352 33.354 1.00 46.84 81 ARG A N 1
ATOM 622 C CA . ARG A 1 81 ? -43.941 27.800 33.251 1.00 46.84 81 ARG A CA 1
ATOM 623 C C . ARG A 1 81 ? -44.618 28.140 31.916 1.00 46.84 81 ARG A C 1
ATOM 625 O O . ARG A 1 81 ? -44.368 27.455 30.928 1.00 46.84 81 ARG A O 1
ATOM 632 N N . PRO A 1 82 ? -45.443 29.204 31.862 1.00 48.81 82 PRO A N 1
ATOM 633 C CA . PRO A 1 82 ? -46.141 29.599 30.641 1.00 48.81 82 PRO A CA 1
ATOM 634 C C . PRO A 1 82 ? -45.164 29.876 29.493 1.00 48.81 82 PRO A C 1
ATOM 636 O O . PRO A 1 82 ? -44.107 30.489 29.688 1.00 48.81 82 PRO A O 1
ATOM 639 N N . LYS A 1 83 ? -45.528 29.411 28.293 1.00 54.34 83 LYS A N 1
ATOM 640 C CA . LYS A 1 83 ? -44.710 29.523 27.084 1.00 54.34 83 LYS A CA 1
ATOM 641 C C . LYS A 1 83 ? -44.483 31.004 26.749 1.00 54.34 83 LYS A C 1
ATOM 643 O O . LYS A 1 83 ? -45.400 31.819 26.790 1.00 54.34 83 LYS A O 1
ATOM 648 N N . SER A 1 84 ? -43.248 31.373 26.408 1.00 60.16 84 SER A N 1
ATOM 649 C CA . SER A 1 84 ? -42.954 32.724 25.915 1.00 60.16 84 SER A CA 1
ATOM 650 C C . SER A 1 84 ? -43.082 32.761 24.394 1.00 60.16 84 SER A C 1
ATOM 652 O O . SER A 1 84 ? -42.434 31.981 23.700 1.00 60.16 84 SER A O 1
ATOM 654 N N . GLU A 1 85 ? -43.832 33.726 23.862 1.00 65.25 85 GLU A N 1
ATOM 655 C CA . GLU A 1 85 ? -44.044 33.962 22.421 1.00 65.25 85 GLU A CA 1
ATOM 656 C C . GLU A 1 85 ? -42.727 34.058 21.606 1.00 65.25 85 GLU A C 1
ATOM 658 O O . GLU A 1 85 ? -42.681 33.769 20.407 1.00 65.25 85 GLU A O 1
ATOM 663 N N . LYS A 1 86 ? -41.614 34.443 22.252 1.00 66.62 86 LYS A N 1
ATOM 664 C CA . LYS A 1 86 ? -40.268 34.453 21.646 1.00 66.62 86 LYS A CA 1
ATOM 665 C C . LYS A 1 86 ? -39.729 33.045 21.365 1.00 66.62 86 LYS A C 1
ATOM 667 O O . LYS A 1 86 ? -39.038 32.852 20.369 1.00 66.62 86 LYS A O 1
ATOM 672 N N . VAL A 1 87 ? -40.047 32.074 22.220 1.00 63.78 87 VAL A N 1
ATOM 673 C CA . VAL A 1 87 ? -39.625 30.671 22.088 1.00 63.78 87 VAL A CA 1
ATOM 674 C C . VAL A 1 87 ? -40.404 29.976 20.982 1.00 63.78 87 VAL A C 1
ATOM 676 O O . VAL A 1 87 ? -39.802 29.310 20.148 1.00 63.78 87 VAL A O 1
ATOM 679 N N . ILE A 1 88 ? -41.726 30.154 20.947 1.00 67.56 88 ILE A N 1
ATOM 680 C CA . ILE A 1 88 ? -42.589 29.533 19.932 1.00 67.56 88 ILE A CA 1
ATOM 681 C C . ILE A 1 88 ? -42.139 29.964 18.529 1.00 67.56 88 ILE A C 1
ATOM 683 O O . ILE A 1 88 ? -41.904 29.123 17.663 1.00 67.56 88 ILE A O 1
ATOM 687 N N . ARG A 1 89 ? -41.877 31.265 18.334 1.00 71.12 89 ARG A N 1
ATOM 688 C CA . ARG A 1 89 ? -41.287 31.782 17.087 1.00 71.12 89 ARG A CA 1
ATOM 689 C C . ARG A 1 89 ? -39.898 31.215 16.779 1.00 71.12 89 ARG A C 1
ATOM 691 O O . ARG A 1 89 ? -39.589 31.015 15.608 1.00 71.12 89 ARG A O 1
ATOM 698 N N . ALA A 1 90 ? -39.071 30.929 17.786 1.00 70.12 90 ALA A N 1
ATOM 699 C CA . ALA A 1 90 ? -37.785 30.268 17.570 1.00 70.12 90 ALA A CA 1
ATOM 700 C C . ALA A 1 90 ? -37.961 28.809 17.110 1.00 70.12 90 ALA A C 1
ATOM 702 O O . ALA A 1 90 ? -37.318 28.406 16.145 1.00 70.12 90 ALA A O 1
ATOM 703 N N . ALA A 1 91 ? -38.866 28.044 17.731 1.00 69.19 91 ALA A N 1
ATOM 704 C CA . ALA A 1 91 ? -39.155 26.660 17.349 1.00 69.19 91 ALA A CA 1
ATOM 705 C C . ALA A 1 91 ? -39.707 26.555 15.915 1.00 69.19 91 ALA A C 1
ATOM 707 O O . ALA A 1 91 ? -39.183 25.776 15.122 1.00 69.19 91 ALA A O 1
ATOM 708 N N . LEU A 1 92 ? -40.683 27.398 15.554 1.00 74.50 92 LEU A N 1
ATOM 709 C CA . LEU A 1 92 ? -41.213 27.503 14.185 1.00 74.50 92 LEU A CA 1
ATOM 710 C C . LEU A 1 92 ? -40.111 27.816 13.163 1.00 74.50 92 LEU A C 1
ATOM 712 O O . LEU A 1 92 ? -40.012 27.161 12.126 1.00 74.50 92 LEU A O 1
ATOM 716 N N . LYS A 1 93 ? -39.246 28.792 13.474 1.00 79.06 93 LYS A N 1
ATOM 717 C CA . LYS A 1 93 ? -38.136 29.184 12.598 1.00 79.06 93 LYS A CA 1
ATOM 718 C C . LYS A 1 93 ? -37.138 28.044 12.385 1.00 79.06 93 LYS A C 1
ATOM 720 O O . LYS A 1 93 ? -36.639 27.901 11.274 1.00 79.06 93 LYS A O 1
ATOM 725 N N . VAL A 1 94 ? -36.848 27.240 13.411 1.00 76.06 94 VAL A N 1
ATOM 726 C CA . VAL A 1 94 ? -35.963 26.074 13.261 1.00 76.06 94 VAL A CA 1
ATOM 727 C C . VAL A 1 94 ? -36.648 24.963 12.461 1.00 76.06 94 VAL A C 1
ATOM 729 O O . VAL A 1 94 ? -36.018 24.437 11.552 1.00 76.06 94 VAL A O 1
ATOM 732 N N . GLY A 1 95 ? -37.925 24.654 12.715 1.00 79.19 95 GLY A N 1
ATOM 733 C CA . GLY A 1 95 ? -38.672 23.647 11.947 1.00 79.19 95 GLY A CA 1
ATOM 734 C C . GLY A 1 95 ? -38.692 23.942 10.442 1.00 79.19 95 GLY A C 1
ATOM 735 O O . GLY A 1 95 ? -38.286 23.102 9.643 1.00 79.19 95 GLY A O 1
ATOM 736 N N . SER A 1 96 ? -39.047 25.174 10.064 1.00 81.88 96 SER A N 1
ATOM 737 C CA . SER A 1 96 ? -39.029 25.627 8.664 1.00 81.88 96 SER A CA 1
ATOM 738 C C . SER A 1 96 ? -37.613 25.667 8.062 1.00 81.88 96 SER A C 1
ATOM 740 O O . SER A 1 96 ? -37.425 25.325 6.896 1.00 81.88 96 SER A O 1
ATOM 742 N N . ALA A 1 97 ? -36.590 26.031 8.847 1.00 82.88 97 ALA A N 1
ATOM 743 C CA . ALA A 1 97 ? -35.202 26.004 8.382 1.00 82.88 97 ALA A CA 1
ATOM 744 C C . ALA A 1 97 ? -34.686 24.576 8.130 1.00 82.88 97 ALA A C 1
ATOM 746 O O . ALA A 1 97 ? -33.926 24.377 7.182 1.00 82.88 97 ALA A O 1
ATOM 747 N N . VAL A 1 98 ? -35.106 23.598 8.944 1.00 82.31 98 VAL A N 1
ATOM 748 C CA . VAL A 1 98 ? -34.812 22.171 8.741 1.00 82.31 98 VAL A CA 1
ATOM 749 C C . VAL A 1 98 ? -35.488 21.677 7.466 1.00 82.31 98 VAL A C 1
ATOM 751 O O . VAL A 1 98 ? -34.796 21.165 6.594 1.00 82.31 98 VAL A O 1
ATOM 754 N N . GLU A 1 99 ? -36.795 21.892 7.300 1.00 86.81 99 GLU A N 1
ATOM 755 C CA . GLU A 1 99 ? -37.535 21.488 6.093 1.00 86.81 99 GLU A CA 1
ATOM 756 C C . GLU A 1 99 ? -36.894 22.057 4.817 1.00 86.81 99 GLU A C 1
ATOM 758 O O . GLU A 1 99 ? -36.514 21.302 3.925 1.00 86.81 99 GLU A O 1
ATOM 763 N N . ALA A 1 100 ? -36.620 23.365 4.779 1.00 85.62 100 ALA A N 1
ATOM 764 C CA . ALA A 1 100 ? -35.964 24.002 3.636 1.00 85.62 100 ALA A CA 1
ATOM 765 C C . ALA A 1 100 ? -34.518 23.518 3.392 1.00 85.62 100 ALA A C 1
ATOM 767 O O . ALA A 1 100 ? -34.019 23.621 2.270 1.00 85.62 100 ALA A O 1
ATOM 768 N N . ALA A 1 101 ? -33.805 23.040 4.419 1.00 86.19 101 ALA A N 1
ATOM 769 C CA . ALA A 1 101 ? -32.479 22.442 4.257 1.00 86.19 101 ALA A CA 1
ATOM 770 C C . ALA A 1 101 ? -32.557 21.021 3.687 1.00 86.19 101 ALA A C 1
ATOM 772 O O . ALA A 1 101 ? -31.767 20.684 2.806 1.00 86.19 101 ALA A O 1
ATOM 773 N N . ILE A 1 102 ? -33.529 20.226 4.141 1.00 90.31 102 ILE A N 1
ATOM 774 C CA . ILE A 1 102 ? -33.770 18.873 3.639 1.00 90.31 102 ILE A CA 1
ATOM 775 C C . ILE A 1 102 ? -34.270 18.897 2.196 1.00 90.31 102 ILE A C 1
ATOM 777 O O . ILE A 1 102 ? -33.784 18.109 1.399 1.00 90.31 102 I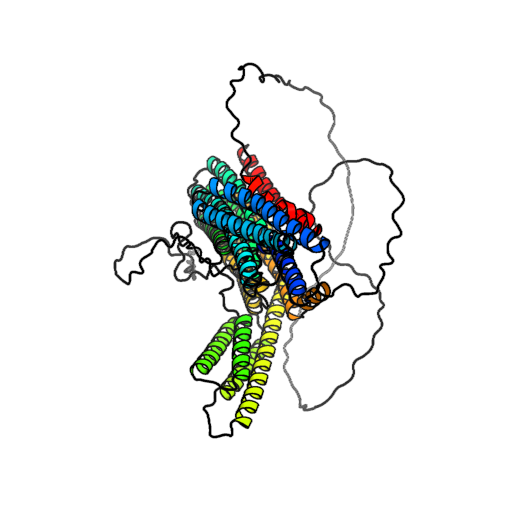LE A O 1
ATOM 781 N N . GLU A 1 103 ? -35.120 19.851 1.816 1.00 90.81 103 GLU A N 1
ATOM 782 C CA . GLU A 1 103 ? -35.526 20.069 0.419 1.00 90.81 103 GLU A CA 1
ATOM 783 C C . GLU A 1 103 ? -34.325 20.261 -0.525 1.00 90.81 103 GLU A C 1
ATOM 785 O O . GLU A 1 103 ? -34.213 19.585 -1.546 1.00 90.81 103 GLU A O 1
ATOM 790 N N . ARG A 1 104 ? -33.362 21.120 -0.153 1.00 89.12 104 ARG A N 1
ATOM 791 C CA . ARG A 1 104 ? -32.131 21.315 -0.945 1.00 89.12 104 ARG A CA 1
ATOM 792 C C . ARG A 1 104 ? -31.235 20.078 -0.966 1.00 89.12 104 ARG A C 1
ATOM 794 O O . ARG A 1 104 ? -30.619 19.801 -1.987 1.00 89.12 104 ARG A O 1
ATOM 801 N N . PHE A 1 105 ? -31.137 19.362 0.152 1.00 89.44 105 PHE A N 1
ATOM 802 C CA . PHE A 1 105 ? -30.355 18.128 0.251 1.00 89.44 105 PHE A CA 1
ATOM 803 C C . PHE A 1 105 ? -30.938 17.017 -0.633 1.00 89.44 105 PHE A C 1
ATOM 805 O O . PHE A 1 105 ? -30.211 16.371 -1.384 1.00 89.44 105 PHE A O 1
ATOM 812 N N . VAL A 1 106 ? -32.260 16.842 -0.581 1.00 93.88 106 VAL A N 1
ATOM 813 C CA . VAL A 1 106 ? -32.999 15.860 -1.372 1.00 93.88 106 VAL A CA 1
ATOM 814 C C . VAL A 1 106 ? -32.877 16.155 -2.863 1.00 93.88 106 VAL A C 1
ATOM 816 O O . VAL A 1 106 ? -32.570 15.230 -3.603 1.00 93.88 106 VAL A O 1
ATOM 819 N N . ALA A 1 107 ? -33.004 17.414 -3.295 1.00 93.38 107 ALA A N 1
ATOM 820 C CA . ALA A 1 107 ? -32.851 17.781 -4.706 1.00 93.38 107 ALA A CA 1
ATOM 821 C C . ALA A 1 107 ? -31.494 17.344 -5.300 1.00 93.38 107 ALA A C 1
ATOM 823 O O . ALA A 1 107 ? -31.444 16.882 -6.435 1.00 93.38 107 ALA A O 1
ATOM 824 N N . VAL A 1 108 ? -30.395 17.422 -4.534 1.00 93.00 108 VAL A N 1
ATOM 825 C CA . VAL A 1 108 ? -29.084 16.918 -4.993 1.00 93.00 108 VAL A CA 1
ATOM 826 C C . VAL A 1 108 ? -29.048 15.385 -5.024 1.00 93.00 108 VAL A C 1
ATOM 828 O O . VAL A 1 108 ? -28.477 14.808 -5.946 1.00 93.00 108 VAL A O 1
ATOM 831 N N . GLY A 1 109 ? -29.678 14.713 -4.054 1.00 93.44 109 GLY A N 1
ATOM 832 C CA . GLY A 1 109 ? -29.833 13.254 -4.067 1.00 93.44 109 GLY A CA 1
ATOM 833 C C . GLY A 1 109 ? -30.647 12.751 -5.265 1.00 93.44 109 GLY A C 1
ATOM 834 O O . GLY A 1 109 ? -30.276 11.752 -5.873 1.00 93.44 109 GLY A O 1
ATOM 835 N N . GLU A 1 110 ? -31.701 13.476 -5.646 1.00 93.75 110 GLU A N 1
ATOM 836 C CA . GLU A 1 110 ? -32.539 13.199 -6.818 1.00 93.75 110 GLU A CA 1
ATOM 837 C C . GLU A 1 110 ? -31.740 13.382 -8.126 1.00 93.75 110 GLU A C 1
ATOM 839 O O . GLU A 1 110 ? -31.732 12.472 -8.949 1.00 93.75 110 GLU A O 1
ATOM 844 N N . THR A 1 111 ? -30.939 14.450 -8.270 1.00 95.38 111 THR A N 1
ATOM 845 C CA . THR A 1 111 ? -30.004 14.599 -9.409 1.00 95.38 111 THR A CA 1
ATOM 846 C C . THR A 1 111 ? -28.994 13.446 -9.496 1.00 95.38 111 THR A C 1
ATOM 848 O O . THR A 1 111 ? -28.743 12.919 -10.578 1.00 95.38 111 THR A O 1
ATOM 851 N N . ILE A 1 112 ? -28.423 13.011 -8.365 1.00 91.88 112 ILE A N 1
ATOM 852 C CA . ILE A 1 112 ? -27.496 11.863 -8.331 1.00 91.88 112 ILE A CA 1
ATOM 853 C C . ILE A 1 112 ? -28.213 10.565 -8.742 1.00 91.88 112 ILE A C 1
ATOM 855 O O . ILE A 1 112 ? -27.600 9.710 -9.383 1.00 91.88 112 ILE A O 1
ATOM 859 N N . ALA A 1 113 ? -29.493 10.412 -8.388 1.00 93.94 113 ALA A N 1
ATOM 860 C CA . ALA A 1 113 ? -30.318 9.272 -8.779 1.00 93.94 113 ALA A CA 1
ATOM 861 C C . ALA A 1 113 ? -30.514 9.221 -10.306 1.00 93.94 113 ALA A C 1
ATOM 863 O O . ALA A 1 113 ? -30.326 8.164 -10.905 1.00 93.94 113 ALA A O 1
ATOM 864 N N . ASP A 1 114 ? -30.818 10.358 -10.938 1.00 94.00 114 ASP A N 1
ATOM 865 C CA . ASP A 1 114 ? -31.015 10.462 -12.391 1.00 94.00 114 ASP A CA 1
ATOM 866 C C . ASP A 1 114 ? -29.757 10.134 -13.208 1.00 94.00 114 ASP A C 1
ATOM 868 O O . ASP A 1 114 ? -29.847 9.544 -14.286 1.00 94.00 114 ASP A O 1
ATOM 872 N N . GLU A 1 115 ? -28.571 10.445 -12.682 1.00 92.25 115 GLU A N 1
ATOM 873 C CA . GLU A 1 115 ? -27.294 10.091 -13.314 1.00 92.25 115 GLU A CA 1
ATOM 874 C C . GLU A 1 115 ? -26.873 8.621 -13.087 1.00 92.25 115 GLU A C 1
ATOM 876 O O . GLU A 1 115 ? -25.966 8.133 -13.765 1.00 92.25 115 GLU A O 1
ATOM 881 N N . ASN A 1 116 ? -27.499 7.894 -12.147 1.00 90.81 116 ASN A N 1
ATOM 882 C CA . ASN A 1 116 ? -27.064 6.560 -11.706 1.00 90.81 116 ASN A CA 1
ATOM 883 C C . ASN A 1 116 ? -28.250 5.585 -11.560 1.00 90.81 116 ASN A C 1
ATOM 885 O O . ASN A 1 116 ? -28.683 5.248 -10.453 1.00 90.81 116 ASN A O 1
ATOM 889 N N . SER A 1 117 ? -28.745 5.090 -12.699 1.00 91.44 117 SER A N 1
ATOM 890 C CA . SER A 1 117 ? -29.911 4.190 -12.814 1.00 91.44 117 SER A CA 1
ATOM 891 C C . SER A 1 117 ? -29.874 2.944 -11.916 1.00 91.44 117 SER A C 1
ATOM 893 O O . SER A 1 117 ? -30.918 2.420 -11.534 1.00 91.44 117 SER A O 1
ATOM 895 N N . ASP A 1 118 ? -28.682 2.477 -11.548 1.00 87.88 118 ASP A N 1
ATOM 896 C CA . ASP A 1 118 ? -28.442 1.309 -10.701 1.00 87.88 118 ASP A CA 1
ATOM 897 C C . ASP A 1 118 ? -28.691 1.543 -9.201 1.00 87.88 118 ASP A C 1
ATOM 899 O O . ASP A 1 118 ? -28.956 0.584 -8.479 1.00 87.88 118 ASP A O 1
ATOM 903 N N . ILE A 1 119 ? -28.625 2.794 -8.729 1.00 90.25 119 ILE A N 1
ATOM 904 C CA . ILE A 1 119 ? -29.008 3.182 -7.358 1.00 90.25 119 ILE A CA 1
ATOM 905 C C . ILE A 1 119 ? -30.278 4.039 -7.314 1.00 90.25 119 ILE A C 1
ATOM 907 O O . ILE A 1 119 ? -30.777 4.324 -6.224 1.00 90.25 119 ILE A O 1
ATOM 911 N N . GLN A 1 120 ? -30.798 4.453 -8.474 1.00 93.38 120 GLN A N 1
ATOM 912 C CA . GLN A 1 120 ? -31.908 5.396 -8.605 1.00 93.38 120 GLN A CA 1
ATOM 913 C C . GLN A 1 120 ? -33.124 5.047 -7.719 1.00 93.38 120 GLN A C 1
ATOM 915 O O . GLN A 1 120 ? -33.587 5.945 -7.010 1.00 93.38 120 GLN A O 1
ATOM 920 N N . PRO A 1 121 ? -33.610 3.785 -7.642 1.00 94.75 121 PRO A N 1
ATOM 921 C CA . PRO A 1 121 ? -34.744 3.445 -6.777 1.00 94.75 121 PRO A CA 1
ATOM 922 C C . PRO A 1 121 ? -34.416 3.607 -5.285 1.00 94.75 121 PRO A C 1
ATOM 924 O O . PRO A 1 121 ? -35.145 4.279 -4.559 1.00 94.75 121 PRO A O 1
ATOM 927 N N . GLU A 1 122 ? -33.278 3.059 -4.833 1.00 93.69 122 GLU A N 1
ATOM 928 C CA . GLU A 1 122 ? -32.845 3.145 -3.430 1.00 93.69 122 GLU A CA 1
ATOM 929 C C . GLU A 1 122 ? -32.631 4.601 -2.983 1.00 93.69 122 GLU A C 1
ATOM 931 O O . GLU A 1 122 ? -32.884 4.930 -1.818 1.00 93.69 122 GLU A O 1
ATOM 936 N N . MET A 1 123 ? -32.160 5.456 -3.900 1.00 94.56 123 MET A N 1
ATOM 937 C CA . MET A 1 123 ? -31.902 6.874 -3.660 1.00 94.56 123 MET A CA 1
ATOM 938 C C . MET A 1 123 ? -33.199 7.678 -3.568 1.00 94.56 123 MET A C 1
ATOM 940 O O . MET A 1 123 ? -33.363 8.422 -2.602 1.00 94.56 123 MET A O 1
ATOM 944 N N . TYR A 1 124 ? -34.144 7.494 -4.497 1.00 96.88 124 TYR A N 1
ATOM 945 C CA . TYR A 1 124 ? -35.453 8.149 -4.413 1.00 96.88 124 TYR A CA 1
ATOM 946 C C . TYR A 1 124 ? -36.222 7.752 -3.149 1.00 96.88 124 TYR A C 1
ATOM 948 O O . TYR A 1 124 ? -36.778 8.632 -2.493 1.00 96.88 124 TYR A O 1
ATOM 956 N N . ASP A 1 125 ? -36.195 6.477 -2.750 1.00 96.12 125 ASP A N 1
ATOM 957 C CA . ASP A 1 125 ? -36.806 6.021 -1.494 1.00 96.12 125 ASP A CA 1
ATOM 958 C C . ASP A 1 125 ? -36.214 6.756 -0.279 1.00 96.12 125 ASP A C 1
ATOM 960 O O . ASP A 1 125 ? -36.941 7.296 0.557 1.00 96.12 125 ASP A O 1
ATOM 964 N N . ALA A 1 126 ? -34.881 6.826 -0.190 1.00 94.81 126 ALA A N 1
ATOM 965 C CA . ALA A 1 126 ? -34.182 7.496 0.907 1.00 94.81 126 ALA A CA 1
ATOM 966 C C . ALA A 1 126 ? -34.437 9.018 0.927 1.00 94.81 126 ALA A C 1
ATOM 968 O O . ALA A 1 126 ? -34.614 9.618 1.993 1.00 94.81 126 ALA A O 1
ATOM 969 N N . CYS A 1 127 ? -34.499 9.637 -0.253 1.00 96.44 127 CYS A N 1
ATOM 970 C CA . CYS A 1 127 ? -34.869 11.034 -0.449 1.00 96.44 127 CYS A CA 1
ATOM 971 C C . CYS A 1 127 ? -36.317 11.314 -0.017 1.00 96.44 127 CYS A C 1
ATOM 973 O O . CYS A 1 127 ? -36.572 12.283 0.704 1.00 96.44 127 CYS A O 1
ATOM 975 N N . HIS A 1 128 ? -37.259 10.443 -0.380 1.00 96.88 128 HIS A N 1
ATOM 976 C CA . HIS A 1 128 ? -38.661 10.537 0.020 1.00 96.88 128 HIS A CA 1
ATOM 977 C C . HIS A 1 128 ? -38.832 10.391 1.541 1.00 96.88 128 HIS A C 1
ATOM 979 O O . HIS A 1 128 ? -39.494 11.218 2.172 1.00 96.88 128 HIS A O 1
ATOM 985 N N . GLU A 1 129 ? -38.168 9.408 2.159 1.00 95.38 129 GLU A N 1
ATOM 986 C CA . GLU A 1 129 ? -38.131 9.233 3.618 1.00 95.38 129 GLU A CA 1
ATOM 987 C C . GLU A 1 129 ? -37.591 10.480 4.339 1.00 95.38 129 GLU A C 1
ATOM 989 O O . GLU A 1 129 ? -38.163 10.906 5.347 1.00 95.38 129 GLU A O 1
ATOM 994 N N . ALA A 1 130 ? -36.525 11.098 3.815 1.00 94.50 130 ALA A N 1
ATOM 995 C CA . ALA A 1 130 ? -35.957 12.323 4.376 1.00 94.50 130 ALA A CA 1
ATOM 996 C C . ALA A 1 130 ? -36.928 13.503 4.275 1.00 94.50 130 ALA A C 1
ATOM 998 O O . ALA A 1 130 ? -37.137 14.208 5.265 1.00 94.50 130 ALA A O 1
ATOM 999 N N . ARG A 1 131 ? -37.571 13.678 3.116 1.00 95.44 131 ARG A N 1
ATOM 1000 C CA . ARG A 1 131 ? -38.580 14.715 2.863 1.00 95.44 131 ARG A CA 1
ATOM 1001 C C . ARG A 1 131 ? -39.758 14.606 3.840 1.00 95.44 131 ARG A C 1
ATOM 1003 O O . ARG A 1 131 ? -40.101 15.581 4.511 1.00 95.44 131 ARG A O 1
ATOM 1010 N N . LEU A 1 132 ? -40.311 13.399 4.006 1.00 94.94 132 LEU A N 1
ATOM 1011 C CA . LEU A 1 132 ? -41.385 13.119 4.968 1.00 94.94 132 LEU A CA 1
ATOM 1012 C C . LEU A 1 132 ? -40.962 13.410 6.415 1.00 94.94 132 LEU A C 1
ATOM 1014 O O . LEU A 1 132 ? -41.719 14.025 7.167 1.00 94.94 132 LEU A O 1
ATOM 1018 N N . ALA A 1 133 ? -39.756 13.000 6.817 1.00 92.31 133 ALA A N 1
ATOM 1019 C CA . ALA A 1 133 ? -39.256 13.233 8.170 1.00 92.31 133 ALA A CA 1
ATOM 1020 C C . ALA A 1 133 ? -38.986 14.725 8.452 1.00 92.31 133 ALA A C 1
ATOM 1022 O O . ALA A 1 133 ? -39.293 15.207 9.545 1.00 92.31 133 ALA A O 1
ATOM 1023 N N . GLY A 1 134 ? -38.475 15.470 7.466 1.00 91.00 134 GLY A N 1
ATOM 1024 C CA . GLY A 1 134 ? -38.283 16.921 7.538 1.00 91.00 134 GLY A CA 1
ATOM 1025 C C . GLY A 1 134 ? -39.603 17.668 7.738 1.00 91.00 134 GLY A C 1
ATOM 1026 O O . GLY A 1 134 ? -39.733 18.436 8.694 1.00 91.00 134 GLY A O 1
ATOM 1027 N N . SER A 1 135 ? -40.611 17.371 6.912 1.00 91.12 135 SER A N 1
ATOM 1028 C CA . SER A 1 135 ? -41.931 17.998 7.041 1.00 91.12 135 SER A CA 1
ATOM 1029 C C . SER A 1 135 ? -42.657 17.577 8.325 1.00 91.12 135 SER A C 1
ATOM 1031 O O . SER A 1 135 ? -43.292 18.399 8.986 1.00 91.12 135 SER A O 1
ATOM 1033 N N . ALA A 1 136 ? -42.503 16.329 8.784 1.00 90.06 136 ALA A N 1
ATOM 1034 C CA . ALA A 1 136 ? -43.030 15.905 10.083 1.00 90.06 136 ALA A CA 1
ATOM 1035 C C . ALA A 1 136 ? -42.455 16.736 11.248 1.00 90.06 136 ALA A C 1
ATOM 1037 O O . ALA A 1 136 ? -43.200 17.116 12.150 1.00 90.06 136 ALA A O 1
ATOM 1038 N N . ILE A 1 137 ? -41.160 17.073 11.226 1.00 86.38 137 ILE A N 1
ATOM 1039 C CA . ILE A 1 137 ? -40.542 17.950 12.235 1.00 86.38 137 ILE A CA 1
ATOM 1040 C C . ILE A 1 137 ? -41.094 19.378 12.132 1.00 86.38 137 ILE A C 1
ATOM 1042 O O . ILE A 1 137 ? -41.437 19.959 13.162 1.00 86.38 137 ILE A O 1
ATOM 1046 N N . ALA A 1 138 ? -41.235 19.931 10.923 1.00 85.19 138 ALA A N 1
ATOM 1047 C CA . ALA A 1 138 ? -41.805 21.264 10.719 1.00 85.19 138 ALA A CA 1
ATOM 1048 C C . ALA A 1 138 ? -43.251 21.362 11.233 1.00 85.19 138 ALA A C 1
ATOM 1050 O O . ALA A 1 138 ? -43.561 22.261 12.016 1.00 85.19 138 ALA A O 1
ATOM 1051 N N . ASN A 1 139 ? -44.100 20.385 10.906 1.00 85.81 139 ASN A N 1
ATOM 1052 C CA . ASN A 1 139 ? -45.481 20.297 11.389 1.00 85.81 139 ASN A CA 1
ATOM 1053 C C . ASN A 1 139 ? -45.557 20.140 12.921 1.00 85.81 139 ASN A C 1
ATOM 1055 O O . ASN A 1 139 ? -46.344 20.821 13.578 1.00 85.81 139 ASN A O 1
ATOM 1059 N N . LEU A 1 140 ? -44.681 19.325 13.525 1.00 81.25 140 LEU A N 1
ATOM 1060 C CA . LEU A 1 140 ? -44.574 19.195 14.987 1.00 81.25 140 LEU A CA 1
ATOM 1061 C C . LEU A 1 140 ? -44.042 20.464 15.674 1.00 81.25 140 LEU A C 1
ATOM 1063 O O . LEU A 1 140 ? -44.306 20.661 16.859 1.00 81.25 140 LEU A O 1
ATOM 1067 N N . CYS A 1 141 ? -43.297 21.322 14.975 1.00 77.00 141 CYS A N 1
ATOM 1068 C CA . CYS A 1 141 ? -42.981 22.676 15.438 1.00 77.00 141 CYS A CA 1
ATOM 1069 C C . CYS A 1 141 ? -44.170 23.635 15.248 1.00 77.00 141 CYS A C 1
ATOM 1071 O O . CYS A 1 141 ? -44.362 24.514 16.087 1.00 77.00 141 CYS A O 1
ATOM 1073 N N . GLY A 1 142 ? -44.975 23.433 14.199 1.00 73.00 142 GLY A N 1
ATOM 1074 C CA . GLY A 1 142 ? -46.229 24.131 13.905 1.00 73.00 142 GLY A CA 1
ATOM 1075 C C . GLY A 1 142 ? -47.241 24.042 15.043 1.00 73.00 142 GLY A C 1
ATOM 1076 O O . GLY A 1 142 ? -47.562 25.054 15.665 1.00 73.00 142 GLY A O 1
ATOM 1077 N N . SER A 1 143 ? -47.683 22.833 15.392 1.00 71.12 143 SER A N 1
ATOM 1078 C CA . SER A 1 143 ? -48.759 22.645 16.380 1.00 71.12 143 SER A CA 1
ATOM 1079 C C . SER A 1 143 ? -48.387 23.078 17.811 1.00 71.12 143 SER A C 1
ATOM 1081 O O . SER A 1 143 ? -49.275 23.314 18.624 1.00 71.12 143 SER A O 1
ATOM 1083 N N . ILE A 1 144 ? -47.094 23.261 18.134 1.00 63.06 144 ILE A N 1
ATOM 1084 C CA . ILE A 1 144 ? -46.656 23.874 19.410 1.00 63.06 144 ILE A CA 1
ATOM 1085 C C . ILE A 1 144 ? -47.145 25.330 19.525 1.00 63.06 144 ILE A C 1
ATOM 1087 O O . ILE A 1 144 ? -47.356 25.820 20.638 1.00 63.06 144 ILE A O 1
ATOM 1091 N N . ALA A 1 145 ? -47.313 26.020 18.392 1.00 57.66 145 ALA A N 1
ATOM 1092 C CA . ALA A 1 145 ? -47.778 27.401 18.328 1.00 57.66 145 ALA A CA 1
ATOM 1093 C C . ALA A 1 145 ? -49.305 27.541 18.402 1.00 57.66 145 ALA A C 1
ATOM 1095 O O . ALA A 1 145 ? -49.796 28.562 18.876 1.00 57.66 145 ALA A O 1
ATOM 1096 N N . GLU A 1 146 ? -50.053 26.531 17.954 1.00 55.69 146 GLU A N 1
ATOM 1097 C CA . GLU A 1 146 ? -51.519 26.583 17.878 1.00 55.69 146 GLU A CA 1
ATOM 1098 C C . GLU A 1 146 ? -52.192 26.357 19.242 1.00 55.69 146 GLU A C 1
ATOM 1100 O O . GLU A 1 146 ? -53.220 26.978 19.522 1.00 55.69 146 GLU A O 1
ATOM 1105 N N . GLU A 1 147 ? -51.573 25.561 20.126 1.00 53.78 147 GLU A N 1
ATOM 1106 C CA . GLU A 1 147 ? -52.040 25.325 21.506 1.00 53.78 147 GLU A CA 1
ATOM 1107 C C . GLU A 1 147 ? -52.239 26.614 22.331 1.00 53.78 147 GLU A C 1
ATOM 1109 O O . GLU A 1 147 ? -53.056 26.625 23.248 1.00 53.78 147 GLU A O 1
ATOM 1114 N N . ASP A 1 148 ? -51.517 27.698 22.025 1.00 47.59 148 ASP A N 1
ATOM 1115 C CA . ASP A 1 148 ? -51.590 28.957 22.786 1.00 47.59 148 ASP A CA 1
ATOM 1116 C C . ASP A 1 148 ? -52.646 29.942 22.247 1.00 47.59 148 ASP A C 1
ATOM 1118 O O . ASP A 1 148 ? -52.968 30.926 22.914 1.00 47.59 148 ASP A O 1
ATOM 1122 N N . ILE A 1 149 ? -53.206 29.703 21.055 1.00 50.16 149 ILE A N 1
ATOM 1123 C CA . ILE A 1 149 ? -54.151 30.635 20.409 1.00 50.16 149 ILE A CA 1
ATOM 1124 C C . ILE A 1 149 ? -55.584 30.435 20.934 1.00 50.16 149 ILE A C 1
ATOM 1126 O O . ILE A 1 149 ? -56.369 31.382 20.981 1.00 50.16 149 ILE A O 1
ATOM 1130 N N . HIS A 1 150 ? -55.931 29.222 21.374 1.00 47.06 150 HIS A N 1
ATOM 1131 C CA . HIS A 1 150 ? -57.269 28.869 21.860 1.00 47.06 150 HIS A CA 1
ATOM 1132 C C . HIS A 1 150 ? -57.280 28.715 23.388 1.00 47.06 150 HIS A C 1
ATOM 1134 O O . HIS A 1 150 ? -57.349 27.607 23.911 1.00 47.06 150 HIS A O 1
ATOM 1140 N N . GLY A 1 151 ? -57.232 29.839 24.112 1.00 45.91 151 GLY A N 1
ATOM 1141 C CA . GLY A 1 151 ? -57.222 29.901 25.585 1.00 45.91 151 GLY A CA 1
ATOM 1142 C C . GLY A 1 151 ? -58.523 29.459 26.280 1.00 45.91 151 GLY A C 1
ATOM 1143 O O . GLY A 1 151 ? -59.091 30.218 27.063 1.00 45.91 151 GLY A O 1
ATOM 1144 N N . MET A 1 152 ? -59.007 28.245 26.002 1.00 43.34 152 MET A N 1
ATOM 1145 C CA . MET A 1 152 ? -60.258 27.677 26.513 1.00 43.34 152 MET A CA 1
ATOM 1146 C C . MET A 1 152 ? -60.017 26.336 27.222 1.00 43.34 152 MET A C 1
ATOM 1148 O O . MET A 1 152 ? -59.898 25.305 26.579 1.00 43.34 152 MET A O 1
ATOM 1152 N N . GLN A 1 153 ? -59.967 26.423 28.557 1.00 40.75 153 GLN A N 1
ATOM 1153 C CA . GLN A 1 153 ? -60.025 25.398 29.619 1.00 40.75 153 GLN A CA 1
ATOM 1154 C C . GLN A 1 153 ? -59.370 23.999 29.449 1.00 40.75 153 GLN A C 1
ATOM 1156 O O . GLN A 1 153 ? -59.528 23.320 28.439 1.00 40.75 153 GLN A O 1
ATOM 1161 N N . PRO A 1 154 ? -58.740 23.471 30.522 1.00 42.03 154 PRO A N 1
ATOM 1162 C CA . PRO A 1 154 ? -58.161 22.131 30.520 1.00 42.03 154 PRO A CA 1
ATOM 1163 C C . PRO A 1 154 ? -59.243 21.038 30.580 1.00 42.03 154 PRO A C 1
ATOM 1165 O O . PRO A 1 154 ? -59.657 20.611 31.658 1.00 42.03 154 PRO A O 1
ATOM 1168 N N . TYR A 1 155 ? -59.651 20.519 29.422 1.00 37.69 155 TYR A N 1
ATOM 1169 C CA . TYR A 1 155 ? -60.221 19.171 29.356 1.00 37.69 155 TYR A CA 1
ATOM 1170 C C . TYR A 1 155 ? -59.095 18.137 29.552 1.00 37.69 155 TYR A C 1
ATOM 1172 O O . TYR A 1 155 ? -58.048 18.261 28.912 1.00 37.69 155 TYR A O 1
ATOM 1180 N N . PRO A 1 156 ? -59.276 17.091 30.383 1.00 41.91 156 PRO A N 1
ATOM 1181 C CA . PRO A 1 156 ? -58.231 16.118 30.726 1.00 41.91 156 PRO A CA 1
ATOM 1182 C C . PRO A 1 156 ? -57.990 15.083 29.606 1.00 41.91 156 PRO A C 1
ATOM 1184 O O . PRO A 1 156 ? -57.893 13.882 29.852 1.00 41.91 156 PRO A O 1
ATOM 1187 N N . SER A 1 157 ? -57.970 15.527 28.348 1.00 42.50 157 SER A N 1
ATOM 1188 C CA . SER A 1 157 ? -57.925 14.660 27.162 1.00 42.50 157 SER A CA 1
ATOM 1189 C C . SER A 1 157 ? -57.092 15.218 26.005 1.00 42.50 157 SER A C 1
ATOM 1191 O O . SER A 1 157 ? -56.994 14.557 24.975 1.00 42.50 157 SER A O 1
ATOM 1193 N N . SER A 1 158 ? -56.431 16.374 26.159 1.00 42.94 158 SER A N 1
ATOM 1194 C CA . SER A 1 158 ? -55.321 16.733 25.269 1.00 42.94 158 SER A CA 1
ATOM 1195 C C . SER A 1 158 ? -54.132 15.821 25.589 1.00 42.94 158 SER A C 1
ATOM 1197 O O . SER A 1 158 ? -53.347 16.096 26.500 1.00 42.94 158 SER A O 1
ATOM 1199 N N . THR A 1 159 ? -54.034 14.698 24.873 1.00 45.53 159 THR A N 1
ATOM 1200 C CA . THR A 1 159 ? -52.874 13.796 24.898 1.00 45.53 159 THR A CA 1
ATOM 1201 C C . THR A 1 159 ? -51.602 14.612 24.719 1.00 45.53 159 THR A C 1
ATOM 1203 O O . THR A 1 159 ? -51.406 15.222 23.669 1.00 45.53 159 THR A O 1
ATOM 1206 N N . GLY A 1 160 ? -50.780 14.660 25.773 1.00 50.41 160 GLY A N 1
ATOM 1207 C CA . GLY A 1 160 ? -49.651 15.581 25.865 1.00 50.41 160 GLY A CA 1
ATOM 1208 C C . GLY A 1 160 ? -48.708 15.463 24.673 1.00 50.41 160 GLY A C 1
ATOM 1209 O O . GLY A 1 160 ? -48.368 14.356 24.255 1.00 50.41 160 GLY A O 1
ATOM 1210 N N . PHE A 1 161 ? -48.292 16.616 24.146 1.00 53.50 161 PHE A N 1
ATOM 1211 C CA . PHE A 1 161 ? -47.532 16.745 22.906 1.00 53.50 161 PHE A CA 1
ATOM 1212 C C . PHE A 1 161 ? -46.353 15.766 22.838 1.00 53.50 161 PHE A C 1
ATOM 1214 O O . PHE A 1 161 ? -45.358 15.896 23.559 1.00 53.50 161 PHE A O 1
ATOM 1221 N N . ASP A 1 162 ? -46.464 14.773 21.961 1.00 64.50 162 ASP A N 1
ATOM 1222 C CA . ASP A 1 162 ? -45.800 13.500 22.209 1.00 64.50 162 ASP A CA 1
ATOM 1223 C C . ASP A 1 162 ? -44.282 13.558 21.938 1.00 64.50 162 ASP A C 1
ATOM 1225 O O . ASP A 1 162 ? -43.812 13.593 20.793 1.00 64.50 162 ASP A O 1
ATOM 1229 N N . LYS A 1 163 ? -43.488 13.578 23.023 1.00 67.75 163 LYS A N 1
ATOM 1230 C CA . LYS A 1 163 ? -42.011 13.555 22.994 1.00 67.75 163 LYS A CA 1
ATOM 1231 C C . LYS A 1 163 ? -41.502 12.369 22.169 1.00 67.75 163 LYS A C 1
ATOM 1233 O O . LYS A 1 163 ? -40.489 12.505 21.480 1.00 67.75 163 LYS A O 1
ATOM 1238 N N . SER A 1 164 ? -42.212 11.238 22.202 1.00 73.88 164 SER A N 1
ATOM 1239 C CA . SER A 1 164 ? -41.858 10.040 21.440 1.00 73.88 164 SER A CA 1
ATOM 1240 C C . SER A 1 164 ? -41.949 10.267 19.927 1.00 73.88 164 SER A C 1
ATOM 1242 O O . SER A 1 164 ? -41.068 9.826 19.189 1.00 73.88 164 SER A O 1
ATOM 1244 N N . VAL A 1 165 ? -42.948 11.026 19.462 1.00 80.69 165 VAL A N 1
ATOM 1245 C CA . VAL A 1 165 ? -43.208 11.270 18.037 1.00 80.69 165 VAL A CA 1
ATOM 1246 C C . VAL A 1 165 ? -42.176 12.220 17.435 1.00 80.69 165 VAL A C 1
ATOM 1248 O O . VAL A 1 165 ? -41.663 11.922 16.356 1.00 80.69 165 VAL A O 1
ATOM 1251 N N . LEU A 1 166 ? -41.789 13.294 18.138 1.00 80.06 166 LEU A N 1
ATOM 1252 C CA . LEU A 1 166 ? -40.690 14.156 17.674 1.00 80.06 166 LEU A CA 1
ATOM 1253 C C . LEU A 1 166 ? -39.362 13.393 17.655 1.00 80.06 166 LEU A C 1
ATOM 1255 O O . LEU A 1 166 ? -38.672 13.409 16.641 1.00 80.06 166 LEU A O 1
ATOM 1259 N N . LEU A 1 167 ? -39.026 12.668 18.729 1.00 79.50 167 LEU A N 1
ATOM 1260 C CA . LEU A 1 167 ? -37.809 11.852 18.763 1.00 79.50 167 LEU A CA 1
ATOM 1261 C C . LEU A 1 167 ? -37.789 10.804 17.642 1.00 79.50 167 LEU A C 1
ATOM 1263 O O . LEU A 1 167 ? -36.730 10.555 17.071 1.00 79.50 167 LEU A O 1
ATOM 1267 N N . ARG A 1 168 ? -38.940 10.215 17.295 1.00 84.88 168 ARG A N 1
ATOM 1268 C CA . ARG A 1 168 ? -39.074 9.283 16.170 1.00 84.88 168 ARG A CA 1
ATOM 1269 C C . ARG A 1 168 ? -38.860 9.977 14.824 1.00 84.88 168 ARG A C 1
ATOM 1271 O O . ARG A 1 168 ? -38.042 9.494 14.053 1.00 84.88 168 ARG A O 1
ATOM 1278 N N . ALA A 1 169 ? -39.526 11.103 14.559 1.00 86.44 169 ALA A N 1
ATOM 1279 C CA . ALA A 1 169 ? -39.353 11.865 13.317 1.00 86.44 169 ALA A CA 1
ATOM 1280 C C . ALA A 1 169 ? -37.895 12.320 13.130 1.00 86.44 169 ALA A C 1
ATOM 1282 O O . ALA A 1 169 ? -37.321 12.197 12.054 1.00 86.44 169 ALA A O 1
ATOM 1283 N N . THR A 1 170 ? -37.255 12.760 14.211 1.00 85.00 170 THR A N 1
ATOM 1284 C CA . THR A 1 170 ? -35.860 13.194 14.201 1.00 85.00 170 THR A CA 1
ATOM 1285 C C . THR A 1 170 ? -34.857 12.047 14.025 1.00 85.00 170 THR A C 1
ATOM 1287 O O . THR A 1 170 ? -33.888 12.200 13.282 1.00 85.00 170 THR A O 1
ATOM 1290 N N . ARG A 1 171 ? -35.088 10.876 14.637 1.00 85.62 171 ARG A N 1
ATOM 1291 C CA . ARG A 1 171 ? -34.289 9.665 14.361 1.00 85.62 171 ARG A CA 1
ATOM 1292 C C . ARG A 1 171 ? -34.486 9.175 12.926 1.00 85.62 171 ARG A C 1
ATOM 1294 O O . ARG A 1 171 ? -33.506 8.790 12.298 1.00 85.62 171 ARG A O 1
ATOM 1301 N N . GLN A 1 172 ? -35.716 9.233 12.408 1.00 90.06 172 GLN A N 1
ATOM 1302 C CA . GLN A 1 172 ? -36.012 8.891 11.017 1.00 90.06 172 GLN A CA 1
ATOM 1303 C C . GLN A 1 172 ? -35.240 9.801 10.062 1.00 90.06 172 GLN A C 1
ATOM 1305 O O . GLN A 1 172 ? -34.574 9.285 9.174 1.00 90.06 172 GLN A O 1
ATOM 1310 N N . LEU A 1 173 ? -35.246 11.121 10.297 1.00 89.75 173 LEU A N 1
ATOM 1311 C CA . LEU A 1 173 ? -34.507 12.073 9.466 1.00 89.75 173 LEU A CA 1
ATOM 1312 C C . LEU A 1 173 ? -33.000 11.789 9.458 1.00 89.75 173 LEU A C 1
ATOM 1314 O O . LEU A 1 173 ? -32.371 11.820 8.404 1.00 89.75 173 LEU A O 1
ATOM 1318 N N . LEU A 1 174 ? -32.412 11.490 10.622 1.00 88.06 174 LEU A N 1
ATOM 1319 C CA . LEU A 1 174 ? -30.998 11.121 10.699 1.00 88.06 174 LEU A CA 1
ATOM 1320 C C . LEU A 1 174 ? -30.712 9.834 9.907 1.00 88.06 174 LEU A C 1
ATOM 1322 O O . LEU A 1 174 ? -29.729 9.777 9.170 1.00 88.06 174 LEU A O 1
ATOM 1326 N N . SER A 1 175 ? -31.581 8.827 10.030 1.00 89.31 175 SER A N 1
ATOM 1327 C CA . SER A 1 175 ? -31.471 7.548 9.319 1.00 89.31 175 SER A CA 1
ATOM 1328 C C . SER A 1 175 ? -31.545 7.724 7.798 1.00 89.31 175 SER A C 1
ATOM 1330 O O . SER A 1 175 ? -30.659 7.265 7.078 1.00 89.31 175 SER A O 1
ATOM 1332 N N . SER A 1 176 ? -32.546 8.454 7.299 1.00 91.88 176 SER A N 1
ATOM 1333 C CA . SER A 1 176 ? -32.756 8.677 5.865 1.00 91.88 176 SER A CA 1
ATOM 1334 C C . SER A 1 176 ? -31.675 9.567 5.243 1.00 91.88 176 SER A C 1
ATOM 1336 O O . SER A 1 176 ? -31.177 9.256 4.165 1.00 91.88 176 SER A O 1
ATOM 1338 N N . VAL A 1 177 ? -31.226 10.623 5.935 1.00 91.12 177 VAL A N 1
ATOM 1339 C CA . VAL A 1 177 ? -30.092 11.447 5.472 1.00 91.12 177 VAL A CA 1
ATOM 1340 C C . VAL A 1 177 ? -28.796 10.631 5.440 1.00 91.12 177 VAL A C 1
ATOM 1342 O O . VAL A 1 177 ? -28.041 10.721 4.474 1.00 91.12 177 VAL A O 1
ATOM 1345 N N . THR A 1 178 ? -28.552 9.785 6.446 1.00 90.44 178 THR A N 1
ATOM 1346 C CA . THR A 1 178 ? -27.396 8.873 6.440 1.00 90.44 178 THR A CA 1
ATOM 1347 C C . THR A 1 178 ? -27.488 7.878 5.278 1.00 90.44 178 THR A C 1
ATOM 1349 O O . THR A 1 178 ? -26.491 7.662 4.594 1.00 90.44 178 THR A O 1
ATOM 1352 N N . ARG A 1 179 ? -28.678 7.335 4.983 1.00 91.56 179 ARG A N 1
ATOM 1353 C CA . ARG A 1 179 ? -28.924 6.454 3.828 1.00 91.56 179 ARG A CA 1
ATOM 1354 C C . ARG A 1 179 ? -28.610 7.148 2.496 1.00 91.56 179 ARG A C 1
ATOM 1356 O O . ARG A 1 179 ? -27.831 6.597 1.725 1.00 91.56 179 ARG A O 1
ATOM 1363 N N . VAL A 1 180 ? -29.103 8.369 2.257 1.00 92.50 180 VAL A N 1
ATOM 1364 C CA . VAL A 1 180 ? -28.759 9.169 1.057 1.00 92.50 180 VAL A CA 1
ATOM 1365 C C . VAL A 1 180 ? -27.242 9.390 0.949 1.00 92.50 180 VAL A C 1
ATOM 1367 O O . VAL A 1 180 ? -26.656 9.180 -0.112 1.00 92.50 180 VAL A O 1
ATOM 1370 N N . LEU A 1 181 ? -26.570 9.751 2.049 1.00 91.38 181 LEU A N 1
ATOM 1371 C CA . LEU A 1 181 ? -25.117 9.970 2.059 1.00 91.38 181 LEU A CA 1
ATOM 1372 C C . LEU A 1 181 ? -24.304 8.695 1.777 1.00 91.38 181 LEU A C 1
ATOM 1374 O O . LEU A 1 181 ? -23.270 8.778 1.111 1.00 91.38 181 LEU A O 1
ATOM 1378 N N . LEU A 1 182 ? -24.759 7.532 2.255 1.00 90.12 182 LEU A N 1
ATOM 1379 C CA . LEU A 1 182 ? -24.142 6.232 1.971 1.00 90.12 182 LEU A CA 1
ATOM 1380 C C . LEU A 1 182 ? -24.364 5.805 0.512 1.00 90.12 182 LEU A C 1
ATOM 1382 O O . LEU A 1 182 ? -23.431 5.317 -0.123 1.00 90.12 182 LEU A O 1
ATOM 1386 N N . LEU A 1 183 ? -25.552 6.039 -0.053 1.00 90.75 183 LEU A N 1
ATOM 1387 C CA . LEU A 1 183 ? -25.833 5.785 -1.471 1.00 90.75 183 LEU A CA 1
ATOM 1388 C C . LEU A 1 183 ? -24.984 6.679 -2.387 1.00 90.75 183 LEU A C 1
ATOM 1390 O O . LEU A 1 183 ? -24.389 6.185 -3.341 1.00 90.75 183 LEU A O 1
ATOM 1394 N N . ALA A 1 184 ? -24.816 7.959 -2.048 1.00 90.94 184 ALA A N 1
ATOM 1395 C CA . ALA A 1 184 ? -23.893 8.847 -2.757 1.00 90.94 184 ALA A CA 1
ATOM 1396 C C . ALA A 1 184 ? -22.422 8.386 -2.638 1.00 90.94 184 ALA A C 1
ATOM 1398 O O . ALA A 1 184 ? -21.649 8.512 -3.586 1.00 90.94 184 ALA A O 1
ATOM 1399 N N . ASP A 1 185 ? -22.016 7.803 -1.503 1.00 90.56 185 ASP A N 1
ATOM 1400 C CA . ASP A 1 185 ? -20.671 7.229 -1.347 1.00 90.56 185 ASP A CA 1
ATOM 1401 C C . ASP A 1 185 ? -20.448 5.999 -2.240 1.00 90.56 185 ASP A C 1
ATOM 1403 O O . ASP A 1 185 ? -19.355 5.832 -2.781 1.00 90.56 185 ASP A O 1
ATOM 1407 N N . ARG A 1 186 ? -21.488 5.183 -2.473 1.00 89.00 186 ARG A N 1
ATOM 1408 C CA . ARG A 1 186 ? -21.439 4.057 -3.424 1.00 89.00 186 ARG A CA 1
ATOM 1409 C C . ARG A 1 186 ? -21.163 4.522 -4.854 1.00 89.00 186 ARG A C 1
ATOM 1411 O O . ARG A 1 186 ? -20.399 3.857 -5.548 1.00 89.00 186 ARG A O 1
ATOM 1418 N N . VAL A 1 187 ? -21.713 5.663 -5.282 1.00 90.38 187 VAL A N 1
ATOM 1419 C CA . VAL A 1 187 ? -21.399 6.261 -6.598 1.00 90.38 187 VAL A CA 1
ATOM 1420 C C . VAL A 1 187 ? -19.918 6.634 -6.685 1.00 90.38 187 VAL A C 1
ATOM 1422 O O . VAL A 1 187 ? -19.251 6.295 -7.660 1.00 90.38 187 VAL A O 1
ATOM 1425 N N . LEU A 1 188 ? -19.364 7.257 -5.639 1.00 90.50 188 LEU A N 1
ATOM 1426 C CA . LEU A 1 188 ? -17.936 7.596 -5.586 1.00 90.50 188 LEU A CA 1
ATOM 1427 C C . LEU A 1 188 ? -17.042 6.346 -5.638 1.00 90.50 188 LEU A C 1
ATOM 1429 O O . LEU A 1 188 ? -16.047 6.344 -6.360 1.00 90.50 188 LEU A O 1
ATOM 1433 N N . VAL A 1 189 ? -17.412 5.272 -4.932 1.00 91.62 189 VAL A N 1
ATOM 1434 C CA . VAL A 1 189 ? -16.722 3.971 -5.012 1.00 91.62 189 VAL A CA 1
ATOM 1435 C C . VAL A 1 189 ? -16.783 3.406 -6.434 1.00 91.62 189 VAL A C 1
ATOM 1437 O O . VAL A 1 189 ? -15.743 3.055 -6.988 1.00 91.62 189 VAL A O 1
ATOM 1440 N N . LYS A 1 190 ? -17.961 3.391 -7.073 1.00 90.25 190 LYS A N 1
ATOM 1441 C CA . LYS A 1 190 ? -18.118 2.928 -8.464 1.00 90.25 190 LYS A CA 1
ATOM 1442 C C . LYS A 1 190 ? -17.307 3.756 -9.457 1.00 90.25 190 LYS A C 1
ATOM 1444 O O . LYS A 1 190 ? -16.775 3.192 -10.405 1.00 90.25 190 LYS A O 1
ATOM 1449 N N . ASN A 1 191 ? -17.154 5.058 -9.238 1.00 91.62 191 ASN A N 1
ATOM 1450 C CA . ASN A 1 191 ? -16.332 5.909 -10.098 1.00 91.62 191 ASN A CA 1
ATOM 1451 C C . ASN A 1 191 ? -14.824 5.634 -9.957 1.00 91.62 191 ASN A C 1
ATOM 1453 O O . ASN A 1 191 ? -14.102 5.786 -10.937 1.00 91.62 191 ASN A O 1
ATOM 1457 N N . ILE A 1 192 ? -14.347 5.187 -8.788 1.00 94.38 192 ILE A N 1
ATOM 1458 C CA . ILE A 1 192 ? -12.960 4.714 -8.619 1.00 94.38 192 ILE A CA 1
ATOM 1459 C C . ILE A 1 192 ? -12.769 3.372 -9.337 1.00 94.38 192 ILE A C 1
ATOM 1461 O O . ILE A 1 192 ? -11.834 3.237 -10.119 1.00 94.38 192 ILE A O 1
ATOM 1465 N N . LEU A 1 193 ? -13.689 2.420 -9.142 1.00 93.12 193 LEU A N 1
ATOM 1466 C CA . LEU A 1 193 ? -13.646 1.111 -9.810 1.00 93.12 193 LEU A CA 1
ATOM 1467 C C . LEU A 1 193 ? -13.733 1.238 -11.343 1.00 93.12 193 LEU A C 1
ATOM 1469 O O . LEU A 1 193 ? -13.002 0.573 -12.061 1.00 93.12 193 LEU A O 1
ATOM 1473 N N . ARG A 1 194 ? -14.543 2.165 -11.870 1.00 92.75 194 ARG A N 1
ATOM 1474 C CA . ARG A 1 194 ? -14.594 2.472 -13.314 1.00 92.75 194 ARG A CA 1
ATOM 1475 C C . ARG A 1 194 ? -13.289 3.063 -13.862 1.00 92.75 194 ARG A C 1
ATOM 1477 O O . ARG A 1 194 ? -13.015 2.889 -15.044 1.00 92.75 194 ARG A O 1
ATOM 1484 N N . ALA A 1 195 ? -12.516 3.794 -13.056 1.00 94.88 195 ALA A N 1
ATOM 1485 C CA . ALA A 1 195 ? -11.200 4.293 -13.466 1.00 94.88 195 ALA A CA 1
ATOM 1486 C C . ALA A 1 195 ? -10.147 3.168 -13.437 1.00 94.88 195 ALA A C 1
ATOM 1488 O O . ALA A 1 195 ? -9.331 3.065 -14.347 1.00 94.88 195 ALA A O 1
ATOM 1489 N N . GLU A 1 196 ? -10.223 2.281 -12.445 1.00 94.69 196 GLU A N 1
ATOM 1490 C CA . GLU A 1 196 ? -9.418 1.057 -12.364 1.00 94.69 196 GLU A CA 1
ATOM 1491 C C . GLU A 1 196 ? -9.684 0.101 -13.548 1.00 94.69 196 GLU A C 1
ATOM 1493 O O . GLU A 1 196 ? -8.737 -0.362 -14.182 1.00 94.69 196 GLU A O 1
ATOM 1498 N N . ASP A 1 197 ? -10.952 -0.107 -13.922 1.00 92.38 197 ASP A N 1
ATOM 1499 C CA . ASP A 1 197 ? -11.370 -0.946 -15.060 1.00 92.38 197 ASP A CA 1
ATOM 1500 C C . ASP A 1 197 ? -10.749 -0.506 -16.391 1.00 92.38 197 ASP A C 1
ATOM 1502 O O . ASP A 1 197 ? -10.335 -1.341 -17.199 1.00 92.38 197 ASP A O 1
ATOM 1506 N N . LYS A 1 198 ? -10.668 0.810 -16.619 1.00 95.31 198 LYS A N 1
ATOM 1507 C CA . LYS A 1 198 ? -10.021 1.387 -17.805 1.00 95.31 198 LYS A CA 1
ATOM 1508 C C . LYS A 1 198 ? -8.539 1.015 -17.857 1.00 95.31 198 LYS A C 1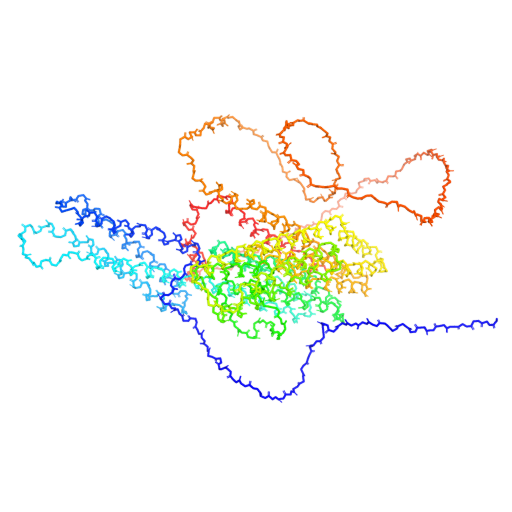
ATOM 1510 O O . LYS A 1 198 ? -8.076 0.486 -18.862 1.00 95.31 198 LYS A O 1
ATOM 1515 N N . ILE A 1 199 ? -7.834 1.189 -16.738 1.00 96.12 199 ILE A N 1
ATOM 1516 C CA . ILE A 1 199 ? -6.411 0.854 -16.620 1.00 96.12 199 ILE A CA 1
ATOM 1517 C C . ILE A 1 199 ? -6.197 -0.647 -16.845 1.00 96.12 199 ILE A C 1
ATOM 1519 O O . ILE A 1 199 ? -5.319 -1.024 -17.618 1.00 96.12 199 ILE A O 1
ATOM 1523 N N . ALA A 1 200 ? -7.018 -1.515 -16.248 1.00 92.50 200 ALA A N 1
ATOM 1524 C CA . ALA A 1 200 ? -6.946 -2.962 -16.462 1.00 92.50 200 ALA A CA 1
ATOM 1525 C C . ALA A 1 200 ? -7.153 -3.351 -17.943 1.00 92.50 200 ALA A C 1
ATOM 1527 O O . ALA A 1 200 ? -6.438 -4.204 -18.483 1.00 92.50 200 ALA A O 1
ATOM 1528 N N . TYR A 1 201 ? -8.081 -2.683 -18.633 1.00 93.31 201 TYR A N 1
ATOM 1529 C CA . TYR A 1 201 ? -8.293 -2.837 -20.072 1.00 93.31 201 TYR A CA 1
ATOM 1530 C C . TYR A 1 201 ? -7.090 -2.347 -20.899 1.00 93.31 201 TYR A C 1
ATOM 1532 O O . TYR A 1 201 ? -6.634 -3.057 -21.798 1.00 93.31 201 TYR A O 1
ATOM 1540 N N . SER A 1 202 ? -6.511 -1.192 -20.569 1.00 94.56 202 SER A N 1
ATOM 1541 C CA . SER A 1 202 ? -5.318 -0.664 -21.242 1.00 94.56 202 SER A CA 1
ATOM 1542 C C . SER A 1 202 ? -4.065 -1.513 -21.003 1.00 94.56 202 SER A C 1
ATOM 1544 O O . SER A 1 202 ? -3.315 -1.747 -21.949 1.00 94.56 202 SER A O 1
ATOM 1546 N N . LEU A 1 203 ? -3.879 -2.095 -19.812 1.00 94.75 203 LEU A N 1
ATOM 1547 C CA . LEU A 1 203 ? -2.828 -3.096 -19.563 1.00 94.75 203 LEU A CA 1
ATOM 1548 C C . LEU A 1 203 ? -2.990 -4.318 -20.480 1.00 94.75 203 LEU A C 1
ATOM 1550 O O . LEU A 1 203 ? -2.015 -4.789 -21.057 1.00 94.75 203 LEU A O 1
ATOM 1554 N N . THR A 1 204 ? -4.226 -4.779 -20.685 1.00 93.06 204 THR A N 1
ATOM 1555 C CA . THR A 1 204 ? -4.527 -5.923 -21.565 1.00 93.06 204 THR A CA 1
ATOM 1556 C C . THR A 1 204 ? -4.199 -5.617 -23.035 1.00 93.06 204 THR A C 1
ATOM 1558 O O . THR A 1 204 ? -3.709 -6.488 -23.753 1.00 93.06 204 THR A O 1
ATOM 1561 N N . LYS A 1 205 ? -4.394 -4.368 -23.491 1.00 94.50 205 LYS A N 1
ATOM 1562 C CA . LYS A 1 205 ? -3.906 -3.913 -24.808 1.00 94.50 205 LYS A CA 1
ATOM 1563 C C . LYS A 1 205 ? -2.370 -3.907 -24.871 1.00 94.50 205 LYS A C 1
ATOM 1565 O O . LYS A 1 205 ? -1.803 -4.371 -25.860 1.00 94.50 205 LYS A O 1
ATOM 1570 N N . LEU A 1 206 ? -1.698 -3.383 -23.838 1.00 94.88 206 LEU A N 1
ATOM 1571 C CA . LEU A 1 206 ? -0.232 -3.269 -23.793 1.00 94.88 206 LEU A CA 1
ATOM 1572 C C . LEU A 1 206 ? 0.458 -4.642 -23.848 1.00 94.88 206 LEU A C 1
ATOM 1574 O O . LEU A 1 206 ? 1.425 -4.794 -24.590 1.00 94.88 206 LEU A O 1
ATOM 1578 N N . GLU A 1 207 ? -0.057 -5.653 -23.140 1.00 92.25 207 GLU A N 1
ATOM 1579 C CA . GLU A 1 207 ? 0.500 -7.020 -23.139 1.00 92.25 207 GLU A CA 1
ATOM 1580 C C . GLU A 1 207 ? 0.596 -7.628 -24.548 1.00 92.25 207 GLU A C 1
ATOM 1582 O O . GLU A 1 207 ? 1.606 -8.253 -24.885 1.00 92.25 207 GLU A O 1
ATOM 1587 N N . GLY A 1 208 ? -0.435 -7.410 -25.373 1.00 88.56 208 GLY A N 1
ATOM 1588 C CA . GLY A 1 208 ? -0.526 -7.894 -26.754 1.00 88.56 208 GLY A CA 1
ATOM 1589 C C . GLY A 1 208 ? 0.099 -6.977 -27.811 1.00 88.56 208 GLY A C 1
ATOM 1590 O O . GLY A 1 208 ? -0.044 -7.243 -29.005 1.00 88.56 208 GLY A O 1
ATOM 1591 N N . THR A 1 209 ? 0.756 -5.883 -27.416 1.00 92.88 209 THR A N 1
ATOM 1592 C CA . THR A 1 209 ? 1.317 -4.917 -28.368 1.00 92.88 209 THR A CA 1
ATOM 1593 C C . THR A 1 209 ? 2.666 -5.387 -28.917 1.00 92.88 209 THR A C 1
ATOM 1595 O O . THR A 1 209 ? 3.603 -5.628 -28.163 1.00 92.88 209 THR A O 1
ATOM 1598 N N . ALA A 1 210 ? 2.775 -5.473 -30.248 1.00 88.94 210 ALA A N 1
ATOM 1599 C CA . ALA A 1 210 ? 3.952 -6.001 -30.951 1.00 88.94 210 ALA A CA 1
ATOM 1600 C C . ALA A 1 210 ? 4.741 -4.953 -31.768 1.00 88.94 210 ALA A C 1
ATOM 1602 O O . ALA A 1 210 ? 5.684 -5.307 -32.473 1.00 88.94 210 ALA A O 1
ATOM 1603 N N . ASN A 1 211 ? 4.358 -3.672 -31.727 1.00 90.06 211 ASN A N 1
ATOM 1604 C CA . ASN A 1 211 ? 5.066 -2.597 -32.429 1.00 90.06 211 ASN A CA 1
ATOM 1605 C C . ASN A 1 211 ? 5.128 -1.310 -31.593 1.00 90.06 211 ASN A C 1
ATOM 1607 O O . ASN A 1 211 ? 4.260 -1.049 -30.762 1.00 90.06 211 ASN A O 1
ATOM 1611 N N . PHE A 1 212 ? 6.163 -0.501 -31.830 1.00 92.06 212 PHE A N 1
ATOM 1612 C CA . PHE A 1 212 ? 6.457 0.676 -31.011 1.00 92.06 212 PHE A CA 1
ATOM 1613 C C . PHE A 1 212 ? 5.435 1.814 -31.178 1.00 92.06 212 PHE A C 1
ATOM 1615 O O . PHE A 1 212 ? 5.098 2.479 -30.205 1.00 92.06 212 PHE A O 1
ATOM 1622 N N . THR A 1 213 ? 4.888 2.023 -32.379 1.00 91.62 213 THR A N 1
ATOM 1623 C CA . THR A 1 213 ? 3.927 3.110 -32.639 1.00 91.62 213 THR A CA 1
ATOM 1624 C C . THR A 1 213 ? 2.606 2.899 -31.897 1.00 91.62 213 THR A C 1
ATOM 1626 O O . THR A 1 213 ? 2.114 3.820 -31.242 1.00 91.62 213 THR A O 1
ATOM 1629 N N . ASP A 1 214 ? 2.051 1.685 -31.944 1.00 93.31 214 ASP A N 1
ATOM 1630 C CA . ASP A 1 214 ? 0.865 1.339 -31.158 1.00 93.31 214 ASP A CA 1
ATOM 1631 C C . ASP A 1 214 ? 1.178 1.340 -29.657 1.00 93.31 214 ASP A C 1
ATOM 1633 O O . ASP A 1 214 ? 0.358 1.818 -28.874 1.00 93.31 214 ASP A O 1
ATOM 1637 N N . PHE A 1 215 ? 2.377 0.900 -29.253 1.00 95.75 215 PHE A N 1
ATOM 1638 C CA . PHE A 1 215 ? 2.813 0.952 -27.855 1.00 95.75 215 PHE A CA 1
ATOM 1639 C C . PHE A 1 215 ? 2.777 2.377 -27.302 1.00 95.75 215 PHE A C 1
ATOM 1641 O O . PHE A 1 215 ? 2.122 2.600 -26.290 1.00 95.75 215 PHE A O 1
ATOM 1648 N N . VAL A 1 216 ? 3.383 3.359 -27.981 1.00 95.12 216 VAL A N 1
ATOM 1649 C CA . VAL A 1 216 ? 3.364 4.760 -27.521 1.00 95.12 216 VAL A CA 1
ATOM 1650 C C . VAL A 1 216 ? 1.939 5.302 -27.416 1.00 95.12 216 VAL A C 1
ATOM 1652 O O . VAL A 1 216 ? 1.592 5.955 -26.428 1.00 95.12 216 VAL A O 1
ATOM 1655 N N . LYS A 1 217 ? 1.074 4.985 -28.385 1.00 94.38 217 LYS A N 1
ATOM 1656 C CA . LYS A 1 217 ? -0.334 5.398 -28.363 1.00 94.38 217 LYS A CA 1
ATOM 1657 C C . LYS A 1 217 ? -1.093 4.812 -27.167 1.00 94.38 217 LYS A C 1
ATOM 1659 O O . LYS A 1 217 ? -1.770 5.553 -26.457 1.00 94.38 217 LYS A O 1
ATOM 1664 N N . ILE A 1 218 ? -0.985 3.503 -26.940 1.00 96.12 218 ILE A N 1
ATOM 1665 C CA . ILE A 1 218 ? -1.695 2.805 -25.858 1.00 96.12 218 ILE A CA 1
ATOM 1666 C C . ILE A 1 218 ? -1.105 3.193 -24.493 1.00 96.12 218 ILE A C 1
ATOM 1668 O O . ILE A 1 218 ? -1.851 3.390 -23.539 1.00 96.12 218 ILE A O 1
ATOM 1672 N N . PHE A 1 219 ? 0.214 3.374 -24.391 1.00 96.62 219 PHE A N 1
ATOM 1673 C CA . PHE A 1 219 ? 0.867 3.806 -23.154 1.00 96.62 219 PHE A CA 1
ATOM 1674 C C . PHE A 1 219 ? 0.488 5.251 -22.786 1.00 96.62 219 PHE A C 1
ATOM 1676 O O . PHE A 1 219 ? 0.335 5.567 -21.609 1.00 96.62 219 PHE A O 1
ATOM 1683 N N . THR A 1 220 ? 0.239 6.112 -23.781 1.00 95.00 220 THR A N 1
ATOM 1684 C CA . THR A 1 220 ? -0.308 7.464 -23.560 1.00 95.00 220 THR A CA 1
ATOM 1685 C C . THR A 1 220 ? -1.751 7.427 -23.042 1.00 95.00 220 THR A C 1
ATOM 1687 O O . THR A 1 220 ? -2.089 8.177 -22.127 1.00 95.00 220 THR A O 1
ATOM 1690 N N . GLU A 1 221 ? -2.596 6.533 -23.571 1.00 95.50 221 GLU A N 1
ATOM 1691 C CA . GLU A 1 221 ? -3.960 6.290 -23.064 1.00 95.50 221 GLU A CA 1
ATOM 1692 C C . GLU A 1 221 ? -3.916 5.810 -21.598 1.00 95.50 221 GLU A C 1
ATOM 1694 O O . GLU A 1 221 ? -4.497 6.449 -20.720 1.00 95.50 221 GLU A O 1
ATOM 1699 N N . PHE A 1 222 ? -3.116 4.775 -21.320 1.00 97.06 222 PHE A N 1
ATOM 1700 C CA . PHE A 1 222 ? -2.849 4.241 -19.979 1.00 97.06 222 PHE A CA 1
ATOM 1701 C C . PHE A 1 222 ? -2.342 5.313 -18.997 1.00 97.06 222 PHE A C 1
ATOM 1703 O O . PHE A 1 222 ? -2.834 5.400 -17.873 1.00 97.06 222 PHE A O 1
ATOM 1710 N N . GLY A 1 223 ? -1.395 6.162 -19.409 1.00 95.50 223 GLY A N 1
ATOM 1711 C CA . GLY A 1 223 ? -0.849 7.228 -18.566 1.00 95.50 223 GLY A CA 1
ATOM 1712 C C . GLY A 1 223 ? -1.903 8.258 -18.145 1.00 95.50 223 GLY A C 1
ATOM 1713 O O . GLY A 1 223 ? -1.949 8.658 -16.980 1.00 95.50 223 GLY A O 1
ATOM 1714 N N . GLY A 1 224 ? -2.806 8.635 -19.056 1.00 94.62 224 GLY A N 1
ATOM 1715 C CA . GLY A 1 224 ? -3.939 9.512 -18.744 1.00 94.62 224 GLY A CA 1
ATOM 1716 C C . GLY A 1 224 ? -4.943 8.876 -17.776 1.00 94.62 224 GLY A C 1
ATOM 1717 O O . GLY A 1 224 ? -5.394 9.523 -16.829 1.00 94.62 224 GLY A O 1
ATOM 1718 N N . GLU A 1 225 ? -5.254 7.592 -17.962 1.00 96.56 225 GLU A N 1
ATOM 1719 C CA . GLU A 1 225 ? -6.138 6.827 -17.071 1.00 96.56 225 GLU A CA 1
ATOM 1720 C C . GLU A 1 225 ? -5.538 6.666 -15.663 1.00 96.56 225 GLU A C 1
ATOM 1722 O O . GLU A 1 225 ? -6.240 6.818 -14.661 1.00 96.56 225 GLU A O 1
ATOM 1727 N N . MET A 1 226 ? -4.223 6.452 -15.573 1.00 96.19 226 MET A N 1
ATOM 1728 C CA . MET A 1 226 ? -3.477 6.390 -14.313 1.00 96.19 226 MET A CA 1
ATOM 1729 C C . MET A 1 226 ? -3.524 7.710 -13.530 1.00 96.19 226 MET A C 1
ATOM 1731 O O . MET A 1 226 ? -3.633 7.675 -12.304 1.00 96.19 226 MET A O 1
ATOM 1735 N N . VAL A 1 227 ? -3.507 8.872 -14.198 1.00 95.00 227 VAL A N 1
ATOM 1736 C CA . VAL A 1 227 ? -3.695 10.183 -13.540 1.00 95.00 227 VAL A CA 1
ATOM 1737 C C . VAL A 1 227 ? -5.120 10.331 -12.990 1.00 95.00 227 VAL A C 1
ATOM 1739 O O . VAL A 1 227 ? -5.280 10.720 -11.829 1.00 95.00 227 VAL A O 1
ATOM 1742 N N . ASP A 1 228 ? -6.148 9.956 -13.762 1.00 94.62 228 ASP A N 1
ATOM 1743 C CA . ASP A 1 228 ? -7.555 9.965 -13.314 1.00 94.62 228 ASP A CA 1
ATOM 1744 C C . ASP A 1 228 ? -7.751 9.081 -12.064 1.00 94.62 228 ASP A C 1
ATOM 1746 O O . ASP A 1 228 ? -8.316 9.522 -11.055 1.00 94.62 228 ASP A O 1
ATOM 1750 N N . LEU A 1 229 ? -7.190 7.863 -12.058 1.00 96.00 229 LEU A N 1
ATOM 1751 C CA . LEU A 1 229 ? -7.211 7.002 -10.874 1.00 96.00 229 LEU A CA 1
ATOM 1752 C C . LEU A 1 229 ? -6.396 7.591 -9.714 1.00 96.00 229 LEU A C 1
ATOM 1754 O O . LEU A 1 229 ? -6.867 7.548 -8.574 1.00 96.00 229 LEU A O 1
ATOM 1758 N N . ALA A 1 230 ? -5.207 8.151 -9.951 1.00 93.38 230 ALA A N 1
ATOM 1759 C CA . ALA A 1 230 ? -4.362 8.725 -8.898 1.00 93.38 230 ALA A CA 1
ATOM 1760 C C . ALA A 1 230 ? -5.053 9.887 -8.160 1.00 93.38 230 ALA A C 1
ATOM 1762 O O . ALA A 1 230 ? -4.894 10.024 -6.940 1.00 93.38 230 ALA A O 1
ATOM 1763 N N . HIS A 1 231 ? -5.860 10.676 -8.879 1.00 91.75 231 HIS A N 1
ATOM 1764 C CA . HIS A 1 231 ? -6.709 11.734 -8.330 1.00 91.75 231 HIS A CA 1
ATOM 1765 C C . HIS A 1 231 ? -7.846 11.152 -7.477 1.00 91.75 231 HIS A C 1
ATOM 1767 O O . HIS A 1 231 ? -7.930 11.424 -6.276 1.00 91.75 231 HIS A O 1
ATOM 1773 N N . ARG A 1 232 ? -8.691 10.290 -8.064 1.00 93.81 232 ARG A N 1
ATOM 1774 C CA . ARG A 1 232 ? -9.875 9.719 -7.389 1.00 93.81 232 ARG A CA 1
ATOM 1775 C C . ARG A 1 232 ? -9.504 8.860 -6.168 1.00 93.81 232 ARG A C 1
ATOM 1777 O O . ARG A 1 232 ? -10.157 8.948 -5.126 1.00 93.81 232 ARG A O 1
ATOM 1784 N N . SER A 1 233 ? -8.435 8.066 -6.258 1.00 95.00 233 SER A N 1
ATOM 1785 C CA . SER A 1 233 ? -7.915 7.262 -5.139 1.00 95.00 233 SER A CA 1
ATOM 1786 C C . SER A 1 233 ? -7.267 8.118 -4.044 1.00 95.00 233 SER A C 1
ATOM 1788 O O . SER A 1 233 ? -7.438 7.814 -2.863 1.00 95.00 233 SER A O 1
ATOM 1790 N N . GLY A 1 234 ? -6.597 9.221 -4.399 1.00 93.81 234 GLY A N 1
ATOM 1791 C CA . GLY A 1 234 ? -6.020 10.166 -3.440 1.00 93.81 234 GLY A CA 1
ATOM 1792 C C . GLY A 1 234 ? -7.080 10.904 -2.627 1.00 93.81 234 GLY A C 1
ATOM 1793 O O . GLY A 1 234 ? -6.993 10.967 -1.398 1.00 93.81 234 GLY A O 1
ATOM 1794 N N . ASP A 1 235 ? -8.141 11.379 -3.277 1.00 90.69 235 ASP A N 1
ATOM 1795 C CA . ASP A 1 235 ? -9.275 12.010 -2.592 1.00 90.69 235 ASP A CA 1
ATOM 1796 C C . ASP A 1 235 ? -9.954 11.015 -1.623 1.00 90.69 235 ASP A C 1
ATOM 1798 O O . ASP A 1 235 ? -10.299 11.357 -0.485 1.00 90.69 235 ASP A O 1
ATOM 1802 N N . ARG A 1 236 ? -10.062 9.737 -2.027 1.00 93.31 236 ARG A N 1
ATOM 1803 C CA . ARG A 1 236 ? -10.590 8.650 -1.186 1.00 93.31 236 ARG A CA 1
ATOM 1804 C C . ARG A 1 236 ? -9.675 8.313 -0.009 1.00 93.31 236 ARG A C 1
ATOM 1806 O O . ARG A 1 236 ? -10.181 8.210 1.108 1.00 93.31 236 ARG A O 1
ATOM 1813 N N . GLN A 1 237 ? -8.360 8.196 -0.217 1.00 94.19 237 GLN A N 1
ATOM 1814 C CA . GLN A 1 237 ? -7.356 7.955 0.834 1.00 94.19 237 GLN A CA 1
ATOM 1815 C C . GLN A 1 237 ? -7.530 8.931 2.001 1.00 94.19 237 GLN A C 1
ATOM 1817 O O . GLN A 1 237 ? -7.570 8.539 3.170 1.00 94.19 237 GLN A O 1
ATOM 1822 N N . HIS A 1 238 ? -7.681 10.215 1.683 1.00 90.75 238 HIS A N 1
ATOM 1823 C CA . HIS A 1 238 ? -7.801 11.268 2.681 1.00 90.75 238 HIS A CA 1
ATOM 1824 C C . HIS A 1 238 ? -9.172 11.291 3.374 1.00 90.75 238 HIS A C 1
ATOM 1826 O O . HIS A 1 238 ? -9.246 11.676 4.548 1.00 90.75 238 HIS A O 1
ATOM 1832 N N . ASP A 1 239 ? -10.235 10.834 2.703 1.00 90.88 239 ASP A N 1
ATOM 1833 C CA . ASP A 1 239 ? -11.597 10.740 3.248 1.00 90.88 239 ASP A CA 1
ATOM 1834 C C . ASP A 1 239 ? -11.822 9.506 4.147 1.00 90.88 239 ASP A C 1
ATOM 1836 O O . ASP A 1 239 ? -12.656 9.554 5.050 1.00 90.88 239 ASP A O 1
ATOM 1840 N N . LEU A 1 240 ? -11.066 8.417 3.968 1.00 90.94 240 LEU A N 1
ATOM 1841 C CA . LEU A 1 240 ? -11.173 7.198 4.786 1.00 90.94 240 LEU A CA 1
ATOM 1842 C C . LEU A 1 240 ? -10.874 7.459 6.275 1.00 90.94 240 LEU A C 1
ATOM 1844 O O . LEU A 1 240 ? -9.889 8.125 6.619 1.00 90.94 240 LEU A O 1
ATOM 1848 N N . LYS A 1 241 ? -11.706 6.908 7.172 1.00 89.94 241 LYS A N 1
ATOM 1849 C CA . LYS A 1 241 ? -11.500 6.978 8.632 1.00 89.94 241 LYS A CA 1
ATOM 1850 C C . LYS A 1 241 ? -10.494 5.952 9.153 1.00 89.94 241 LYS A C 1
ATOM 1852 O O . LYS A 1 241 ? -9.683 6.310 9.996 1.00 89.94 241 LYS A O 1
ATOM 1857 N N . SER A 1 242 ? -10.537 4.715 8.654 1.00 90.06 242 SER A N 1
ATOM 1858 C CA . SER A 1 242 ? -9.628 3.643 9.086 1.00 90.06 242 SER A CA 1
ATOM 1859 C C . SER A 1 242 ? -8.174 3.961 8.717 1.00 90.06 242 SER A C 1
ATOM 1861 O O . SER A 1 242 ? -7.868 4.258 7.559 1.00 90.06 242 SER A O 1
ATOM 1863 N N . ASP A 1 243 ? -7.280 3.889 9.706 1.00 90.38 243 ASP A N 1
ATOM 1864 C CA . ASP A 1 243 ? -5.838 4.074 9.519 1.00 90.38 243 ASP A CA 1
ATOM 1865 C C . ASP A 1 243 ? -5.249 2.931 8.673 1.00 90.38 243 ASP A C 1
ATOM 1867 O O . ASP A 1 243 ? -4.553 3.222 7.700 1.00 90.38 243 ASP A O 1
ATOM 1871 N N . LYS A 1 244 ? -5.646 1.669 8.927 1.00 90.62 244 LYS A N 1
ATOM 1872 C CA . LYS A 1 244 ? -5.313 0.500 8.085 1.00 90.62 244 LYS A CA 1
ATOM 1873 C C . LYS A 1 244 ? -5.679 0.740 6.615 1.00 90.62 244 LYS A C 1
ATOM 1875 O O . LYS A 1 244 ? -4.807 0.688 5.753 1.00 90.62 244 LYS A O 1
ATOM 1880 N N . ARG A 1 245 ? -6.947 1.060 6.314 1.00 90.50 245 ARG A N 1
ATOM 1881 C CA . ARG A 1 245 ? -7.413 1.280 4.924 1.00 90.50 245 ARG A CA 1
ATOM 1882 C C . ARG A 1 245 ? -6.703 2.452 4.248 1.00 90.50 245 ARG A C 1
ATOM 1884 O O . ARG A 1 245 ? -6.429 2.402 3.053 1.00 90.50 245 ARG A O 1
ATOM 1891 N N . ARG A 1 246 ? -6.392 3.510 5.003 1.00 94.00 246 ARG A N 1
ATOM 1892 C CA . ARG A 1 246 ? -5.656 4.668 4.486 1.00 94.00 246 ARG A CA 1
ATOM 1893 C C . ARG A 1 246 ? -4.206 4.320 4.144 1.00 94.00 246 ARG A C 1
ATOM 1895 O O . ARG A 1 246 ? -3.738 4.751 3.096 1.00 94.00 246 ARG A O 1
ATOM 1902 N N . ALA A 1 247 ? -3.530 3.532 4.980 1.00 94.69 247 ALA A N 1
ATOM 1903 C CA . ALA A 1 247 ? -2.189 3.022 4.693 1.00 94.69 247 ALA A CA 1
ATOM 1904 C C . ALA A 1 247 ? -2.193 2.075 3.479 1.00 94.69 247 ALA A C 1
ATOM 1906 O O . ALA A 1 247 ? -1.345 2.207 2.604 1.00 94.69 247 ALA A O 1
ATOM 1907 N N . GLN A 1 248 ? -3.194 1.191 3.368 1.00 94.69 248 GLN A N 1
ATOM 1908 C CA . GLN A 1 248 ? -3.350 0.278 2.225 1.00 94.69 248 GLN A CA 1
ATOM 1909 C C . GLN A 1 248 ? -3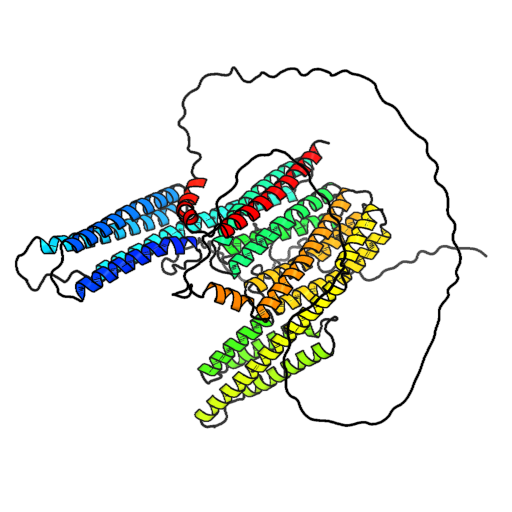.527 1.031 0.900 1.00 94.69 248 GLN A C 1
ATOM 1911 O O . GLN A 1 248 ? -2.839 0.738 -0.076 1.00 94.69 248 GLN A O 1
ATOM 1916 N N . MET A 1 249 ? -4.381 2.058 0.886 1.00 95.25 249 MET A N 1
ATOM 1917 C CA . MET A 1 249 ? -4.546 2.938 -0.273 1.00 95.25 249 MET A CA 1
ATOM 1918 C C . MET A 1 249 ? -3.249 3.691 -0.618 1.00 95.25 249 MET A C 1
ATOM 1920 O O . MET A 1 249 ? -2.904 3.810 -1.792 1.00 95.25 249 MET A O 1
ATOM 1924 N N . ALA A 1 250 ? -2.507 4.162 0.392 1.00 95.38 250 ALA A N 1
ATOM 1925 C CA . ALA A 1 250 ? -1.243 4.870 0.194 1.00 95.38 250 ALA A CA 1
ATOM 1926 C C . ALA A 1 250 ? -0.171 3.977 -0.450 1.00 95.38 250 ALA A C 1
ATOM 1928 O O . ALA A 1 250 ? 0.446 4.381 -1.437 1.00 95.38 250 ALA A O 1
ATOM 1929 N N . VAL A 1 251 ? 0.029 2.752 0.057 1.00 95.25 251 VAL A N 1
ATOM 1930 C CA . VAL A 1 251 ? 1.013 1.828 -0.530 1.00 95.25 251 VAL A CA 1
ATOM 1931 C C . VAL A 1 251 ? 0.614 1.396 -1.939 1.00 95.25 251 VAL A C 1
ATOM 1933 O O . VAL A 1 251 ? 1.476 1.370 -2.810 1.00 95.25 251 VAL A O 1
ATOM 1936 N N . ALA A 1 252 ? -0.676 1.161 -2.205 1.00 95.69 252 ALA A N 1
ATOM 1937 C CA . ALA A 1 252 ? -1.157 0.803 -3.540 1.00 95.69 252 ALA A CA 1
ATOM 1938 C C . ALA A 1 252 ? -0.897 1.916 -4.572 1.00 95.69 252 ALA A C 1
ATOM 1940 O O . ALA A 1 252 ? -0.306 1.655 -5.620 1.00 95.69 252 ALA A O 1
ATOM 1941 N N . ARG A 1 253 ? -1.254 3.171 -4.252 1.00 96.12 253 ARG A N 1
ATOM 1942 C CA . ARG A 1 253 ? -0.978 4.344 -5.108 1.00 96.12 253 ARG A CA 1
ATOM 1943 C C . ARG A 1 253 ? 0.522 4.529 -5.352 1.00 96.12 253 ARG A C 1
ATOM 1945 O O . ARG A 1 253 ? 0.940 4.714 -6.491 1.00 96.12 253 ARG A O 1
ATOM 1952 N N . SER A 1 254 ? 1.331 4.413 -4.299 1.00 94.12 254 SER A N 1
ATOM 1953 C CA . SER A 1 254 ? 2.792 4.535 -4.381 1.00 94.12 254 SER A CA 1
ATOM 1954 C C . SER A 1 254 ? 3.439 3.412 -5.209 1.00 94.12 254 SER A C 1
ATOM 1956 O O . SER A 1 254 ? 4.442 3.636 -5.887 1.00 94.12 254 SER A O 1
ATOM 1958 N N . SER A 1 255 ? 2.861 2.206 -5.188 1.00 94.44 255 SER A N 1
ATOM 1959 C CA . SER A 1 255 ? 3.310 1.079 -6.010 1.00 94.44 255 SER A CA 1
ATOM 1960 C C . SER A 1 255 ? 3.011 1.307 -7.495 1.00 94.44 255 SER A C 1
ATOM 1962 O O . SER A 1 255 ? 3.926 1.209 -8.312 1.00 94.44 255 SER A O 1
ATOM 1964 N N . LEU A 1 256 ? 1.781 1.724 -7.828 1.00 95.56 256 LEU A N 1
ATOM 1965 C CA . LEU A 1 256 ? 1.371 2.087 -9.193 1.00 95.56 256 LEU A CA 1
ATOM 1966 C C . LEU A 1 256 ? 2.276 3.164 -9.813 1.00 95.56 256 LEU A C 1
ATOM 1968 O O . LEU A 1 256 ? 2.705 3.038 -10.961 1.00 95.56 256 LEU A O 1
ATOM 1972 N N . GLU A 1 257 ? 2.606 4.206 -9.045 1.00 92.94 257 GLU A N 1
ATOM 1973 C CA . GLU A 1 257 ? 3.514 5.275 -9.478 1.00 92.94 257 GLU A CA 1
ATOM 1974 C C . GLU A 1 257 ? 4.903 4.738 -9.852 1.00 92.94 257 GLU A C 1
ATOM 1976 O O . GLU A 1 257 ? 5.408 5.026 -10.936 1.00 92.94 257 GLU A O 1
ATOM 1981 N N . ARG A 1 258 ? 5.516 3.915 -8.988 1.00 91.44 258 ARG A N 1
ATOM 1982 C CA . ARG A 1 258 ? 6.850 3.344 -9.247 1.00 91.44 258 ARG A CA 1
ATOM 1983 C C . ARG A 1 258 ? 6.847 2.355 -10.411 1.00 91.44 258 ARG A C 1
ATOM 1985 O O . ARG A 1 258 ? 7.747 2.387 -11.247 1.00 91.44 258 ARG A O 1
ATOM 1992 N N . GLN A 1 259 ? 5.839 1.492 -10.479 1.00 95.44 259 GLN A N 1
ATOM 1993 C CA . GLN A 1 259 ? 5.744 0.445 -11.496 1.00 95.44 259 GLN A CA 1
ATOM 1994 C C . GLN A 1 259 ? 5.485 1.001 -12.901 1.00 95.44 259 GLN A C 1
ATOM 1996 O O . GLN A 1 259 ? 5.854 0.350 -13.871 1.00 95.44 259 GLN A O 1
ATOM 2001 N N . THR A 1 260 ? 4.929 2.212 -13.030 1.00 95.94 260 THR A N 1
ATOM 2002 C CA . THR A 1 260 ? 4.707 2.871 -14.331 1.00 95.94 260 THR A CA 1
ATOM 2003 C C . THR A 1 260 ? 6.001 2.984 -15.146 1.00 95.94 260 THR A C 1
ATOM 2005 O O . THR A 1 260 ? 6.022 2.608 -16.317 1.00 95.94 260 THR A O 1
ATOM 2008 N N . MET A 1 261 ? 7.101 3.447 -14.537 1.00 95.75 261 MET A N 1
ATOM 2009 C CA . MET A 1 261 ? 8.383 3.578 -15.247 1.00 95.75 261 MET A CA 1
ATOM 2010 C C . MET A 1 261 ? 9.001 2.208 -15.563 1.00 95.75 261 MET A C 1
ATOM 2012 O O . MET A 1 261 ? 9.492 1.998 -16.669 1.00 95.75 261 MET A O 1
ATOM 2016 N N . LEU A 1 262 ? 8.914 1.248 -14.634 1.00 97.31 262 LEU A N 1
ATOM 2017 C CA . LEU A 1 262 ? 9.365 -0.127 -14.881 1.00 97.31 262 LEU A CA 1
ATOM 2018 C C . LEU A 1 262 ? 8.590 -0.788 -16.030 1.00 97.31 262 LEU A C 1
ATOM 2020 O O . LEU A 1 262 ? 9.176 -1.529 -16.818 1.00 97.31 262 LEU A O 1
ATOM 2024 N N . LEU A 1 263 ? 7.286 -0.515 -16.156 1.00 97.62 263 LEU A N 1
ATOM 2025 C CA . LEU A 1 263 ? 6.454 -1.040 -17.239 1.00 97.62 263 LEU A CA 1
ATOM 2026 C C . LEU A 1 263 ? 6.902 -0.467 -18.584 1.00 97.62 263 LEU A C 1
ATOM 2028 O O . LEU A 1 263 ? 7.001 -1.213 -19.559 1.00 97.62 263 LEU A O 1
ATOM 2032 N N . LEU A 1 264 ? 7.209 0.833 -18.624 1.00 96.94 264 LEU A N 1
ATOM 2033 C CA . LEU A 1 264 ? 7.740 1.499 -19.807 1.00 96.94 264 LEU A CA 1
ATOM 2034 C C . LEU A 1 264 ? 9.049 0.845 -20.266 1.00 96.94 264 LEU A C 1
ATOM 2036 O O . LEU A 1 264 ? 9.132 0.371 -21.400 1.00 96.94 264 LEU A O 1
ATOM 2040 N N . THR A 1 265 ? 10.064 0.791 -19.399 1.00 97.50 265 THR A N 1
ATOM 2041 C CA . THR A 1 265 ? 11.404 0.327 -19.790 1.00 97.50 265 THR A CA 1
ATOM 2042 C C . THR A 1 265 ? 11.443 -1.166 -20.092 1.00 97.50 265 THR A C 1
ATOM 2044 O O . THR A 1 265 ? 12.087 -1.569 -21.063 1.00 97.50 265 THR A O 1
ATOM 2047 N N . SER A 1 266 ? 10.713 -1.995 -19.340 1.00 97.88 266 SER A N 1
ATOM 2048 C CA . SER A 1 266 ? 10.634 -3.438 -19.609 1.00 97.88 266 SER A CA 1
ATOM 2049 C C . SER A 1 266 ? 9.890 -3.734 -20.916 1.00 97.88 266 SER A C 1
ATOM 2051 O O . SER A 1 266 ? 10.365 -4.540 -21.717 1.00 97.88 266 SER A O 1
ATOM 2053 N N . SER A 1 267 ? 8.801 -3.014 -21.209 1.00 97.69 267 SER A N 1
ATOM 2054 C CA . SER A 1 267 ? 8.082 -3.140 -22.486 1.00 97.69 267 SER A CA 1
ATOM 2055 C C . SER A 1 267 ? 8.918 -2.649 -23.672 1.00 97.69 267 SER A C 1
ATOM 2057 O O . SER A 1 267 ? 9.000 -3.354 -24.678 1.00 97.69 267 SER A O 1
ATOM 2059 N N . LYS A 1 268 ? 9.614 -1.503 -23.552 1.00 96.12 268 LYS A N 1
ATOM 2060 C CA . LYS A 1 268 ? 10.600 -1.030 -24.549 1.00 96.12 268 LYS A CA 1
ATOM 2061 C C . LYS A 1 268 ? 11.687 -2.082 -24.797 1.00 96.12 268 LYS A C 1
ATOM 2063 O O . LYS A 1 268 ? 12.069 -2.314 -25.943 1.00 96.12 268 LYS A O 1
ATOM 2068 N N . THR A 1 269 ? 12.175 -2.730 -23.736 1.00 97.06 269 THR A N 1
ATOM 2069 C CA . THR A 1 269 ? 13.233 -3.749 -23.818 1.00 97.06 269 THR A CA 1
ATOM 2070 C C . THR A 1 269 ? 12.758 -4.996 -24.558 1.00 97.06 269 THR A C 1
ATOM 2072 O O . THR A 1 269 ? 13.437 -5.424 -25.489 1.00 97.06 269 THR A O 1
ATOM 2075 N N . LEU A 1 270 ? 11.575 -5.528 -24.231 1.00 96.88 270 LEU A N 1
ATOM 2076 C CA . LEU A 1 270 ? 11.013 -6.686 -24.934 1.00 96.88 270 LEU A CA 1
ATOM 2077 C C . LEU A 1 270 ? 10.658 -6.368 -26.396 1.00 96.88 270 LEU A C 1
ATOM 2079 O O . LEU A 1 270 ? 10.955 -7.162 -27.280 1.00 96.88 270 LEU A O 1
ATOM 2083 N N . LEU A 1 271 ? 10.092 -5.190 -26.686 1.00 95.88 271 LEU A N 1
ATOM 2084 C CA . LEU A 1 271 ? 9.842 -4.753 -28.069 1.00 95.88 271 LEU A CA 1
ATOM 2085 C C . LEU A 1 271 ? 11.135 -4.644 -28.893 1.00 95.88 271 LEU A C 1
ATOM 2087 O O . LEU A 1 271 ? 11.098 -4.771 -30.117 1.00 95.88 271 LEU A O 1
ATOM 2091 N N . ARG A 1 272 ? 12.279 -4.403 -28.238 1.00 95.88 272 ARG A N 1
ATOM 2092 C CA . ARG A 1 272 ? 13.591 -4.376 -28.890 1.00 95.88 272 ARG A CA 1
ATOM 2093 C C . ARG A 1 272 ? 14.207 -5.767 -29.055 1.00 95.88 272 ARG A C 1
ATOM 2095 O O . ARG A 1 272 ? 14.868 -5.989 -30.068 1.00 95.88 272 ARG A O 1
ATOM 2102 N N . HIS A 1 273 ? 13.996 -6.658 -28.088 1.00 96.12 273 HIS A N 1
ATOM 2103 C CA . HIS A 1 273 ? 14.582 -8.001 -28.012 1.00 96.12 273 HIS A CA 1
ATOM 2104 C C . HIS A 1 273 ? 13.487 -9.050 -27.733 1.00 96.12 273 HIS A C 1
ATOM 2106 O O . HIS A 1 273 ? 13.394 -9.561 -26.618 1.00 96.12 273 HIS A O 1
ATOM 2112 N N . PRO A 1 274 ? 12.628 -9.363 -28.722 1.00 94.62 274 PRO A N 1
ATOM 2113 C CA . PRO A 1 274 ? 11.412 -10.156 -28.505 1.00 94.62 274 PRO A CA 1
ATOM 2114 C C . PRO A 1 274 ? 11.670 -11.623 -28.133 1.00 94.62 274 PRO A C 1
ATOM 2116 O O . PRO A 1 274 ? 10.794 -12.265 -27.559 1.00 94.62 274 PRO A O 1
ATOM 2119 N N . ASP A 1 275 ? 12.856 -12.148 -28.447 1.00 95.44 275 ASP A N 1
ATOM 2120 C CA . ASP A 1 275 ? 13.240 -13.533 -28.156 1.00 95.44 275 ASP A CA 1
ATOM 2121 C C . ASP A 1 275 ? 13.853 -13.708 -26.745 1.00 95.44 275 ASP A C 1
ATOM 2123 O O . ASP A 1 275 ? 14.003 -14.840 -26.272 1.00 95.44 275 ASP A O 1
ATOM 2127 N N . ASP A 1 276 ? 14.190 -12.614 -26.042 1.00 96.88 276 ASP A N 1
ATOM 2128 C CA . ASP A 1 276 ? 14.804 -12.665 -24.709 1.00 96.88 276 ASP A CA 1
ATOM 2129 C C . ASP A 1 276 ? 13.762 -12.995 -23.621 1.00 96.88 276 ASP A C 1
ATOM 2131 O O . ASP A 1 276 ? 12.863 -12.213 -23.293 1.00 96.88 276 ASP A O 1
ATOM 2135 N N . GLN A 1 277 ? 13.911 -14.179 -23.023 1.00 97.06 277 GLN A N 1
ATOM 2136 C CA . GLN A 1 277 ? 13.026 -14.672 -21.966 1.00 97.06 277 GLN A CA 1
ATOM 2137 C C . GLN A 1 277 ? 13.152 -13.891 -20.650 1.00 97.06 277 GLN A C 1
ATOM 2139 O O . GLN A 1 277 ? 12.168 -13.784 -19.921 1.00 97.06 277 GLN A O 1
ATOM 2144 N N . ALA A 1 278 ? 14.321 -13.326 -20.336 1.00 97.06 278 ALA A N 1
ATOM 2145 C CA . ALA A 1 278 ? 14.504 -12.484 -19.156 1.00 97.06 278 ALA A CA 1
ATOM 2146 C C . ALA A 1 278 ? 13.801 -11.131 -19.340 1.00 97.06 278 ALA A C 1
ATOM 2148 O O . ALA A 1 278 ? 13.122 -10.670 -18.422 1.00 97.06 278 ALA A O 1
ATOM 2149 N N . ALA A 1 279 ? 13.866 -10.545 -20.542 1.00 97.19 279 ALA A N 1
ATOM 2150 C CA . ALA A 1 279 ? 13.110 -9.337 -20.879 1.00 97.19 279 ALA A CA 1
ATOM 2151 C C . ALA A 1 279 ? 11.589 -9.561 -20.772 1.00 97.19 279 ALA A C 1
ATOM 2153 O O . ALA A 1 279 ? 10.877 -8.721 -20.212 1.00 97.19 279 ALA A O 1
ATOM 2154 N N . LEU A 1 280 ? 11.099 -10.713 -21.250 1.00 96.69 280 LEU A N 1
ATOM 2155 C CA . LEU A 1 280 ? 9.693 -11.115 -21.136 1.00 96.69 280 LEU A CA 1
ATOM 2156 C C . LEU A 1 280 ? 9.270 -11.272 -19.667 1.00 96.69 280 LEU A C 1
ATOM 2158 O O . LEU A 1 280 ? 8.294 -10.657 -19.241 1.00 96.69 280 LEU A O 1
ATOM 2162 N N . GLN A 1 281 ? 10.040 -12.025 -18.874 1.00 96.88 281 GLN A N 1
ATOM 2163 C CA . GLN A 1 281 ? 9.783 -12.226 -17.444 1.00 96.88 281 GLN A CA 1
ATOM 2164 C C . GLN A 1 281 ? 9.788 -10.907 -16.655 1.00 96.88 281 GLN A C 1
ATOM 2166 O O . GLN A 1 281 ? 8.899 -10.696 -15.830 1.00 96.88 281 GLN A O 1
ATOM 2171 N N . CYS A 1 282 ? 10.729 -9.993 -16.931 1.00 96.38 282 CYS A N 1
ATOM 2172 C CA . CYS A 1 282 ? 10.741 -8.650 -16.343 1.00 96.38 282 CYS A CA 1
ATOM 2173 C C . CYS A 1 282 ? 9.431 -7.899 -16.607 1.00 96.38 282 CYS A C 1
ATOM 2175 O O . CYS A 1 282 ? 8.834 -7.363 -15.674 1.00 96.38 282 CYS A O 1
ATOM 2177 N N . ARG A 1 283 ? 8.984 -7.859 -17.868 1.00 96.56 283 ARG A N 1
ATOM 2178 C CA . ARG A 1 283 ? 7.768 -7.145 -18.275 1.00 96.56 283 ARG A CA 1
ATOM 2179 C C . ARG A 1 283 ? 6.520 -7.741 -17.623 1.00 96.56 283 ARG A C 1
ATOM 2181 O O . ARG A 1 283 ? 5.729 -7.016 -17.020 1.00 96.56 283 ARG A O 1
ATOM 2188 N N . ASP A 1 284 ? 6.359 -9.055 -17.717 1.00 95.81 284 ASP A N 1
ATOM 2189 C CA . ASP A 1 284 ? 5.152 -9.757 -17.273 1.00 95.81 284 ASP A CA 1
ATOM 2190 C C . ASP A 1 284 ? 5.010 -9.722 -15.742 1.00 95.81 284 ASP A C 1
ATOM 2192 O O . ASP A 1 284 ? 3.908 -9.548 -15.214 1.00 95.81 284 ASP A O 1
ATOM 2196 N N . ALA A 1 285 ? 6.128 -9.764 -15.010 1.00 95.00 285 ALA A N 1
ATOM 2197 C CA . ALA A 1 285 ? 6.128 -9.546 -13.568 1.00 95.00 285 ALA A CA 1
ATOM 2198 C C . ALA A 1 285 ? 5.708 -8.114 -13.189 1.00 95.00 285 ALA A C 1
ATOM 2200 O O . ALA A 1 285 ? 4.965 -7.936 -12.224 1.00 95.00 285 ALA A O 1
ATOM 2201 N N . VAL A 1 286 ? 6.111 -7.085 -13.946 1.00 96.75 286 VAL A N 1
ATOM 2202 C CA . VAL A 1 286 ? 5.654 -5.705 -13.692 1.00 96.75 286 VAL A CA 1
ATOM 2203 C C . VAL A 1 286 ? 4.153 -5.558 -13.972 1.00 96.75 286 VAL A C 1
ATOM 2205 O O . VAL A 1 286 ? 3.451 -4.954 -13.159 1.00 96.75 286 VAL A O 1
ATOM 2208 N N . PHE A 1 287 ? 3.622 -6.171 -15.039 1.00 95.56 287 PHE A N 1
ATOM 2209 C CA . PHE A 1 287 ? 2.170 -6.247 -15.275 1.00 95.56 287 PHE A CA 1
ATOM 2210 C C . PHE A 1 287 ? 1.420 -6.880 -14.094 1.00 95.56 287 PHE A C 1
ATOM 2212 O O . PHE A 1 287 ? 0.409 -6.338 -13.638 1.00 95.56 287 PHE A O 1
ATOM 2219 N N . TYR A 1 288 ? 1.925 -8.000 -13.568 1.00 92.81 288 TYR A N 1
ATOM 2220 C CA . TYR A 1 288 ? 1.350 -8.674 -12.403 1.00 92.81 288 TYR A CA 1
ATOM 2221 C C . TYR A 1 288 ? 1.329 -7.766 -11.162 1.00 92.81 288 TYR A C 1
ATOM 2223 O O . TYR A 1 288 ? 0.292 -7.618 -10.514 1.00 92.81 288 TYR A O 1
ATOM 2231 N N . GLN A 1 289 ? 2.438 -7.081 -10.874 1.00 93.62 289 GLN A N 1
ATOM 2232 C CA . GLN A 1 289 ? 2.561 -6.172 -9.730 1.00 93.62 289 GLN A CA 1
ATOM 2233 C C . GLN A 1 289 ? 1.628 -4.945 -9.830 1.00 93.62 289 GLN A C 1
ATOM 2235 O O . GLN A 1 289 ? 1.040 -4.531 -8.823 1.00 93.62 289 GLN A O 1
ATOM 2240 N N . ILE A 1 290 ? 1.391 -4.419 -11.039 1.00 95.56 290 ILE A N 1
ATOM 2241 C CA . ILE A 1 290 ? 0.391 -3.361 -11.274 1.00 95.56 290 ILE A CA 1
ATOM 2242 C C . ILE A 1 290 ? -1.020 -3.897 -11.013 1.00 95.56 290 ILE A C 1
ATOM 2244 O O . ILE A 1 290 ? -1.789 -3.273 -10.280 1.00 95.56 290 ILE A O 1
ATOM 2248 N N . ARG A 1 291 ? -1.357 -5.084 -11.532 1.00 93.25 291 ARG A N 1
ATOM 2249 C CA . ARG A 1 291 ? -2.661 -5.730 -11.297 1.00 93.25 291 ARG A CA 1
ATOM 2250 C C . ARG A 1 291 ? -2.919 -6.018 -9.814 1.00 93.25 291 ARG A C 1
ATOM 2252 O O . ARG A 1 291 ? -4.053 -5.857 -9.367 1.00 93.25 291 ARG A O 1
ATOM 2259 N N . LEU A 1 292 ? -1.910 -6.402 -9.028 1.00 90.56 292 LEU A N 1
ATOM 2260 C CA . LEU A 1 292 ? -2.032 -6.535 -7.565 1.00 90.56 292 LEU A CA 1
ATOM 2261 C C . LEU A 1 292 ? -2.295 -5.185 -6.878 1.00 90.56 292 LEU A C 1
ATOM 2263 O O . LEU A 1 292 ? -3.094 -5.099 -5.945 1.00 90.56 292 LEU A O 1
ATOM 2267 N N . SER A 1 293 ? -1.666 -4.115 -7.361 1.00 94.00 293 SER A N 1
ATOM 2268 C CA . SER A 1 293 ? -1.851 -2.766 -6.816 1.00 94.00 293 SER A CA 1
ATOM 2269 C C . SER A 1 293 ? -3.258 -2.218 -7.100 1.00 94.00 293 SER A C 1
ATOM 2271 O O . SER A 1 293 ? -3.874 -1.623 -6.214 1.00 94.00 293 SER A O 1
ATOM 2273 N N . LEU A 1 294 ? -3.816 -2.490 -8.287 1.00 93.94 294 LEU A N 1
ATOM 2274 C CA . LEU A 1 294 ? -5.214 -2.187 -8.630 1.00 93.94 294 LEU A CA 1
ATOM 2275 C C . LEU A 1 294 ? -6.206 -2.971 -7.747 1.00 93.94 294 LEU A C 1
ATOM 2277 O O . LEU A 1 294 ? -7.122 -2.375 -7.178 1.00 93.94 294 LEU A O 1
ATOM 2281 N N . GLN A 1 295 ? -5.965 -4.269 -7.519 1.00 90.38 295 GLN A N 1
ATOM 2282 C CA . GLN A 1 295 ? -6.758 -5.084 -6.582 1.00 90.38 295 GLN A CA 1
ATOM 2283 C C . GLN A 1 295 ? -6.762 -4.516 -5.163 1.00 90.38 295 GLN A C 1
ATOM 2285 O O . GLN A 1 295 ? -7.807 -4.486 -4.514 1.00 90.38 295 GLN A O 1
ATOM 2290 N N . LEU A 1 296 ? -5.617 -4.032 -4.675 1.00 91.31 296 LEU A N 1
ATOM 2291 C CA . LEU A 1 296 ? -5.528 -3.435 -3.344 1.00 91.31 296 LEU A CA 1
ATOM 2292 C C . LEU A 1 296 ? -6.323 -2.118 -3.250 1.00 91.31 296 LEU A C 1
ATOM 2294 O O . LEU A 1 296 ? -6.945 -1.863 -2.217 1.00 91.31 296 LEU A O 1
ATOM 2298 N N . ILE A 1 297 ? -6.386 -1.315 -4.320 1.00 93.38 297 ILE A N 1
ATOM 2299 C CA . ILE A 1 297 ? -7.287 -0.149 -4.396 1.00 93.38 297 ILE A CA 1
ATOM 2300 C C . ILE A 1 297 ? -8.749 -0.600 -4.343 1.00 93.38 297 ILE A C 1
ATOM 2302 O O . ILE A 1 297 ? -9.511 -0.060 -3.536 1.00 93.38 297 ILE A O 1
ATOM 2306 N N . SER A 1 298 ? -9.121 -1.605 -5.141 1.00 90.69 298 SER A N 1
ATOM 2307 C CA . SER A 1 298 ? -10.468 -2.188 -5.175 1.00 90.69 298 SER A CA 1
ATOM 2308 C C . SER A 1 298 ? -10.907 -2.658 -3.777 1.00 90.69 298 SER A C 1
ATOM 2310 O O . SER A 1 298 ? -11.881 -2.136 -3.227 1.00 90.69 298 SER A O 1
ATOM 2312 N N . LEU A 1 299 ? -10.092 -3.494 -3.118 1.00 88.19 299 LEU A N 1
ATOM 2313 C CA . LEU A 1 299 ? -10.253 -3.947 -1.726 1.00 88.19 299 LEU A CA 1
ATOM 2314 C C . LEU A 1 299 ? -10.450 -2.780 -0.739 1.00 88.19 299 LEU A C 1
ATOM 2316 O O . LEU A 1 299 ? -11.262 -2.866 0.185 1.00 88.19 299 LEU A O 1
ATOM 2320 N N . CYS A 1 300 ? -9.708 -1.681 -0.906 1.00 89.69 300 CYS A N 1
ATOM 2321 C CA . CYS A 1 300 ? -9.808 -0.518 -0.023 1.00 89.69 300 CYS A CA 1
ATOM 2322 C C . CYS A 1 300 ? -11.106 0.277 -0.199 1.00 89.69 300 CYS A C 1
ATOM 2324 O O . CYS A 1 300 ? -11.561 0.898 0.766 1.00 89.69 300 CYS A O 1
ATOM 2326 N N . VAL A 1 301 ? -11.696 0.299 -1.399 1.00 89.31 301 VAL A N 1
ATOM 2327 C CA . VAL A 1 301 ? -12.935 1.051 -1.668 1.00 89.31 301 VAL A CA 1
ATOM 2328 C C . VAL A 1 301 ? -14.203 0.231 -1.447 1.00 89.31 301 VAL A C 1
ATOM 2330 O O . VAL A 1 301 ? -15.210 0.813 -1.044 1.00 89.31 301 VAL A O 1
ATOM 2333 N N . THR A 1 302 ? -14.148 -1.094 -1.620 1.00 85.12 302 THR A N 1
ATOM 2334 C CA . THR A 1 302 ? -15.240 -2.039 -1.306 1.00 85.12 302 THR A CA 1
ATOM 2335 C C . THR A 1 302 ? -15.238 -2.524 0.150 1.00 85.12 302 THR A C 1
ATOM 2337 O O . THR A 1 302 ? -16.062 -3.352 0.530 1.00 85.12 302 THR A O 1
ATOM 2340 N N . ASP A 1 303 ? -14.316 -2.007 0.967 1.00 72.19 303 ASP A N 1
ATOM 2341 C CA . ASP A 1 303 ? -14.081 -2.390 2.362 1.00 72.19 303 ASP A CA 1
ATOM 2342 C C . ASP A 1 303 ? -13.894 -3.901 2.582 1.00 72.19 303 ASP A C 1
ATOM 2344 O O . ASP A 1 303 ? -14.472 -4.513 3.477 1.00 72.19 303 ASP A O 1
ATOM 2348 N N . GLY A 1 304 ? -13.018 -4.511 1.786 1.00 60.53 304 GLY A N 1
ATOM 2349 C CA . GLY A 1 304 ? -12.632 -5.914 1.945 1.00 60.53 304 GLY A CA 1
ATOM 2350 C C . GLY A 1 304 ? -13.557 -6.909 1.252 1.00 60.53 304 GLY A C 1
ATOM 2351 O O . GLY A 1 304 ? -13.223 -8.089 1.185 1.00 60.53 304 GLY A O 1
ATOM 2352 N N . VAL A 1 305 ? -14.682 -6.456 0.691 1.00 65.00 305 VAL A N 1
ATOM 2353 C CA . VAL A 1 305 ? -15.505 -7.283 -0.195 1.00 65.00 305 VAL A CA 1
ATOM 2354 C C . VAL A 1 305 ? -14.788 -7.404 -1.538 1.00 65.00 305 VAL A C 1
ATOM 2356 O O . VAL A 1 305 ? -14.896 -6.528 -2.398 1.00 65.00 305 VAL A O 1
ATOM 2359 N N . MET A 1 306 ? -14.030 -8.486 -1.708 1.00 54.88 306 MET A N 1
ATOM 2360 C CA . MET A 1 306 ? -13.420 -8.832 -2.990 1.00 54.88 306 MET A CA 1
ATOM 2361 C C . MET A 1 306 ? -14.519 -9.113 -4.016 1.00 54.88 306 MET A C 1
ATOM 2363 O O . MET A 1 306 ? -15.307 -10.046 -3.858 1.00 54.88 306 MET A O 1
ATOM 2367 N N . ILE A 1 307 ? -14.563 -8.313 -5.081 1.00 54.41 307 ILE A N 1
ATOM 2368 C CA . ILE A 1 307 ? -15.351 -8.635 -6.271 1.00 54.41 307 ILE A CA 1
ATOM 2369 C C . ILE A 1 307 ? -14.523 -9.653 -7.063 1.00 54.41 307 ILE A C 1
ATOM 2371 O O . ILE A 1 307 ? -13.679 -9.280 -7.876 1.00 54.41 307 ILE A O 1
ATOM 2375 N N . SER A 1 308 ? -14.712 -10.942 -6.766 1.00 46.41 308 SER A N 1
ATOM 2376 C CA . SER A 1 308 ? -14.035 -12.047 -7.460 1.00 46.41 308 SER A CA 1
ATOM 2377 C C . SER A 1 308 ? -14.574 -12.248 -8.878 1.00 46.41 308 SER A C 1
ATOM 2379 O O . SER A 1 308 ? -15.247 -13.234 -9.172 1.00 46.41 308 SER A O 1
ATOM 2381 N N . ASP A 1 309 ? -14.217 -11.338 -9.779 1.00 50.81 309 ASP A N 1
ATOM 2382 C CA . ASP A 1 309 ? -14.172 -11.641 -11.205 1.00 50.81 309 ASP A CA 1
ATOM 2383 C C . ASP A 1 309 ? -12.825 -12.319 -11.500 1.00 50.81 309 ASP A C 1
ATOM 2385 O O . ASP A 1 309 ? -11.811 -11.648 -11.699 1.00 50.81 309 ASP A O 1
ATOM 2389 N N . ASN A 1 310 ? -12.808 -13.653 -11.590 1.00 43.66 310 ASN A N 1
ATOM 2390 C CA . ASN A 1 310 ? -11.601 -14.438 -11.914 1.00 43.66 310 ASN A CA 1
ATOM 2391 C C . ASN A 1 310 ? -10.959 -14.093 -13.282 1.00 43.66 310 ASN A C 1
ATOM 2393 O O . ASN A 1 310 ? -9.886 -14.601 -13.588 1.00 43.66 310 ASN A O 1
ATOM 2397 N N . ASN A 1 311 ? -11.604 -13.248 -14.097 1.00 46.25 311 ASN A N 1
ATOM 2398 C CA . ASN A 1 311 ? -11.079 -12.722 -15.361 1.00 46.25 311 ASN A CA 1
ATOM 2399 C C . ASN A 1 311 ? -10.490 -11.298 -15.261 1.00 46.25 311 ASN A C 1
ATOM 2401 O O . ASN A 1 311 ? -9.863 -10.856 -16.222 1.00 46.25 311 ASN A O 1
ATOM 2405 N N . ARG A 1 312 ? -10.711 -10.546 -14.169 1.00 53.47 312 ARG A N 1
ATOM 2406 C CA . ARG A 1 312 ? -10.180 -9.170 -14.014 1.00 53.47 312 ARG A CA 1
ATOM 2407 C C . ARG A 1 312 ? -8.705 -9.143 -13.637 1.00 53.47 312 ARG A C 1
ATOM 2409 O O . ARG A 1 312 ? -7.982 -8.211 -13.980 1.00 53.47 312 ARG A O 1
ATOM 2416 N N . TYR A 1 313 ? -8.286 -10.155 -12.892 1.00 53.50 313 TYR A N 1
ATOM 2417 C CA . TYR A 1 313 ? -7.006 -10.207 -12.213 1.00 53.50 313 TYR A CA 1
ATOM 2418 C C . TYR A 1 313 ? -6.336 -11.546 -12.494 1.00 53.50 313 TYR A C 1
ATOM 2420 O O . TYR A 1 313 ? -7.017 -12.535 -12.766 1.00 53.50 313 TYR A O 1
ATOM 2428 N N . ALA A 1 314 ? -5.004 -11.578 -12.438 1.00 51.12 314 ALA A N 1
ATOM 2429 C CA . ALA A 1 314 ? -4.267 -12.830 -12.549 1.00 51.12 314 ALA A CA 1
ATOM 2430 C C . ALA A 1 314 ? -4.774 -13.815 -11.485 1.00 51.12 314 ALA A C 1
ATOM 2432 O O . ALA A 1 314 ? -4.970 -13.433 -10.330 1.00 51.12 314 ALA A O 1
ATOM 2433 N N . THR A 1 315 ? -5.029 -15.060 -11.891 1.00 44.38 315 THR A N 1
ATOM 2434 C CA . THR A 1 315 ? -5.576 -16.100 -11.019 1.00 44.38 315 THR A CA 1
ATOM 2435 C C . THR A 1 315 ? -4.678 -16.273 -9.806 1.00 44.38 315 THR A C 1
ATOM 2437 O O . THR A 1 315 ? -3.544 -16.727 -9.960 1.00 44.38 315 THR A O 1
ATOM 2440 N N . ALA A 1 316 ? -5.207 -15.954 -8.621 1.00 44.97 316 ALA A N 1
ATOM 2441 C CA . ALA A 1 316 ? -4.543 -16.252 -7.362 1.00 44.97 316 ALA A CA 1
ATOM 2442 C C . ALA A 1 316 ? -4.240 -17.755 -7.319 1.00 44.97 316 ALA A C 1
ATOM 2444 O O . ALA A 1 316 ? -5.150 -18.593 -7.313 1.00 44.97 316 ALA A O 1
ATOM 2445 N N . GLN A 1 317 ? -2.957 -18.092 -7.349 1.00 46.41 317 GLN A N 1
ATOM 2446 C CA . GLN A 1 317 ? -2.479 -19.446 -7.148 1.00 46.41 317 GLN A CA 1
ATOM 2447 C C . GLN A 1 317 ? -2.795 -19.859 -5.705 1.00 46.41 317 GLN A C 1
ATOM 2449 O O . GLN A 1 317 ? -2.809 -19.012 -4.809 1.00 46.41 317 GLN A O 1
ATOM 2454 N N . PRO A 1 318 ? -2.998 -21.156 -5.421 1.00 34.56 318 PRO A N 1
ATOM 2455 C CA . PRO A 1 318 ? -3.300 -21.626 -4.066 1.00 34.56 318 PRO A CA 1
ATOM 2456 C C . PRO A 1 318 ? -2.201 -21.343 -3.018 1.00 34.56 318 PRO A C 1
ATOM 2458 O O . PRO A 1 318 ? -2.441 -21.576 -1.837 1.00 34.56 318 PRO A O 1
ATOM 2461 N N . ASN A 1 319 ? -1.037 -20.826 -3.435 1.00 42.47 319 ASN A N 1
ATOM 2462 C CA . ASN A 1 319 ? 0.078 -20.409 -2.578 1.00 42.47 319 ASN A CA 1
ATOM 2463 C C . ASN A 1 319 ? 0.299 -18.877 -2.525 1.00 42.47 319 ASN A C 1
ATOM 2465 O O . ASN A 1 319 ? 1.258 -18.445 -1.888 1.00 42.47 319 ASN A O 1
ATOM 2469 N N . ASP A 1 320 ? -0.516 -18.050 -3.193 1.00 56.56 320 ASP A N 1
ATOM 2470 C CA . ASP A 1 320 ? -0.308 -16.593 -3.192 1.00 56.56 320 ASP A CA 1
ATOM 2471 C C . ASP A 1 320 ? -0.622 -15.966 -1.820 1.00 56.56 320 ASP A C 1
ATOM 2473 O O . ASP A 1 320 ? -1.657 -16.236 -1.205 1.00 56.56 320 ASP A O 1
ATOM 2477 N N . GLU A 1 321 ? 0.269 -15.088 -1.340 1.00 61.06 321 GLU A N 1
ATOM 2478 C CA . GLU A 1 321 ? 0.073 -14.356 -0.083 1.00 61.06 321 GLU A CA 1
ATOM 2479 C C . GLU A 1 321 ? -1.195 -13.476 -0.121 1.00 61.06 321 GLU A C 1
ATOM 2481 O O . GLU A 1 321 ? -1.497 -12.851 -1.142 1.00 61.06 321 GLU A O 1
ATOM 2486 N N . PRO A 1 322 ? -1.923 -13.332 1.005 1.00 64.81 322 PRO A N 1
ATOM 2487 C CA . PRO A 1 322 ? -3.154 -12.551 1.041 1.00 64.81 322 PRO A CA 1
ATOM 2488 C C . PRO A 1 322 ? -2.915 -11.077 0.683 1.00 64.81 322 PRO A C 1
ATOM 2490 O O . PRO A 1 322 ? -2.106 -10.380 1.306 1.00 64.81 322 PRO A O 1
ATOM 2493 N N . ILE A 1 323 ? -3.693 -10.582 -0.286 1.00 72.06 323 ILE A N 1
ATOM 2494 C CA . ILE A 1 323 ? -3.669 -9.188 -0.771 1.00 72.06 323 ILE A CA 1
ATOM 2495 C C . ILE A 1 323 ? -3.942 -8.193 0.371 1.00 72.06 323 ILE A C 1
ATOM 2497 O O . ILE A 1 323 ? -3.336 -7.120 0.414 1.00 72.06 323 ILE A O 1
ATOM 2501 N N . ASP A 1 324 ? -4.793 -8.550 1.344 1.00 77.31 324 ASP A N 1
ATOM 2502 C CA . ASP A 1 324 ? -4.892 -7.798 2.599 1.00 77.31 324 ASP A CA 1
ATOM 2503 C C . ASP A 1 324 ? -3.630 -8.027 3.449 1.00 77.31 324 ASP A C 1
ATOM 2505 O O . ASP A 1 324 ? -3.575 -8.906 4.307 1.00 77.31 324 ASP A O 1
ATOM 2509 N N . LEU A 1 325 ? -2.629 -7.170 3.228 1.00 75.06 325 LEU A N 1
ATOM 2510 C CA . LEU A 1 325 ? -1.414 -7.039 4.040 1.00 75.06 325 LEU A CA 1
ATOM 2511 C C . LEU A 1 325 ? -1.684 -7.113 5.551 1.00 75.06 325 LEU A C 1
ATOM 2513 O O . LEU A 1 325 ? -0.939 -7.761 6.270 1.00 75.06 325 LEU A O 1
ATOM 2517 N N . GLY A 1 326 ? -2.773 -6.508 6.034 1.00 66.44 326 GLY A N 1
ATOM 2518 C CA . GLY A 1 326 ? -3.119 -6.488 7.456 1.00 66.44 326 GLY A CA 1
ATOM 2519 C C . GLY A 1 326 ? -3.938 -7.696 7.910 1.00 66.44 326 GLY A C 1
ATOM 2520 O O . GLY A 1 326 ? -4.718 -7.554 8.854 1.00 66.44 326 GLY A O 1
ATOM 2521 N N . MET A 1 327 ? -3.857 -8.820 7.195 1.00 74.94 327 MET A N 1
ATOM 2522 C CA . MET A 1 327 ? -4.197 -10.163 7.678 1.00 74.94 327 MET A CA 1
ATOM 2523 C C . MET A 1 327 ? -2.949 -11.013 7.962 1.00 74.94 327 MET A C 1
ATOM 2525 O O . MET A 1 327 ? -3.085 -12.093 8.533 1.00 74.94 327 MET A O 1
ATOM 2529 N N . GLN A 1 328 ? -1.749 -10.559 7.578 1.00 80.31 328 GLN A N 1
ATOM 2530 C CA . GLN A 1 328 ? -0.512 -11.278 7.877 1.00 80.31 328 GLN A CA 1
ATOM 2531 C C . GLN A 1 328 ? -0.265 -11.261 9.390 1.00 80.31 328 GLN A C 1
ATOM 2533 O O . GLN A 1 328 ? -0.391 -10.228 10.047 1.00 80.31 328 GLN A O 1
ATOM 2538 N N . LEU A 1 329 ? 0.041 -12.420 9.971 1.00 83.00 329 LEU A N 1
ATOM 2539 C CA . LEU A 1 329 ? 0.296 -12.518 11.403 1.00 83.00 329 LEU A CA 1
ATOM 2540 C C . LEU A 1 329 ? 1.776 -12.223 11.672 1.00 83.00 329 LEU A C 1
ATOM 2542 O O . LEU A 1 329 ? 2.653 -12.764 11.008 1.00 83.00 329 LEU A O 1
ATOM 2546 N N . THR A 1 330 ? 2.043 -11.334 12.627 1.00 92.94 330 THR A N 1
ATOM 2547 C CA . THR A 1 330 ? 3.395 -10.889 12.994 1.00 92.94 330 THR A CA 1
ATOM 2548 C C . THR A 1 330 ? 3.665 -11.180 14.463 1.00 92.94 330 THR A C 1
ATOM 2550 O O . THR A 1 330 ? 2.731 -11.187 15.268 1.00 92.94 330 THR A O 1
ATOM 2553 N N . ALA A 1 331 ? 4.934 -11.334 14.860 1.00 95.38 331 ALA A N 1
ATOM 2554 C CA . ALA A 1 331 ? 5.288 -11.577 16.265 1.00 95.38 331 ALA A CA 1
ATOM 2555 C C . ALA A 1 331 ? 4.698 -10.509 17.215 1.00 95.38 331 ALA A C 1
ATOM 2557 O O . ALA A 1 331 ? 4.156 -10.833 18.272 1.00 95.38 331 ALA A O 1
ATOM 2558 N N . SER A 1 332 ? 4.702 -9.229 16.819 1.00 94.12 332 SER A N 1
ATOM 2559 C CA . SER A 1 332 ? 4.079 -8.147 17.600 1.00 94.12 332 SER A CA 1
ATOM 2560 C C . SER A 1 332 ? 2.551 -8.220 17.670 1.00 94.12 332 SER A C 1
ATOM 2562 O O . SER A 1 332 ? 1.976 -7.799 18.679 1.00 94.12 332 SER A O 1
ATOM 2564 N N . ALA A 1 333 ? 1.882 -8.735 16.635 1.00 91.75 333 ALA A N 1
ATOM 2565 C CA . ALA A 1 333 ? 0.441 -8.978 16.651 1.00 91.75 333 ALA A CA 1
ATOM 2566 C C . ALA A 1 333 ? 0.088 -10.204 17.510 1.00 91.75 333 ALA A C 1
ATOM 2568 O O . ALA A 1 333 ? -0.797 -10.103 18.356 1.00 91.75 333 ALA A O 1
ATOM 2569 N N . ALA A 1 334 ? 0.831 -11.307 17.379 1.00 94.19 334 ALA A N 1
ATOM 2570 C CA . ALA A 1 334 ? 0.666 -12.512 18.191 1.00 94.19 334 ALA A CA 1
ATOM 2571 C C . ALA A 1 334 ? 0.886 -12.229 19.690 1.00 94.19 334 ALA A C 1
ATOM 2573 O O . ALA A 1 334 ? 0.048 -12.594 20.512 1.00 94.19 334 ALA A O 1
ATOM 2574 N N . ILE A 1 335 ? 1.936 -11.475 20.053 1.00 95.94 335 ILE A N 1
ATOM 2575 C CA . ILE A 1 335 ? 2.157 -11.006 21.434 1.00 95.94 335 ILE A CA 1
ATOM 2576 C C . ILE A 1 335 ? 0.963 -10.187 21.937 1.00 95.94 335 ILE A C 1
ATOM 2578 O O . ILE A 1 335 ? 0.503 -10.402 23.056 1.00 95.94 335 ILE A O 1
ATOM 2582 N N . ARG A 1 336 ? 0.434 -9.262 21.127 1.00 93.00 336 ARG A N 1
ATOM 2583 C CA . ARG A 1 336 ? -0.716 -8.422 21.504 1.00 93.00 336 ARG A CA 1
ATOM 2584 C C . ARG A 1 336 ? -1.974 -9.260 21.743 1.00 93.00 336 ARG A C 1
ATOM 2586 O O . ARG A 1 336 ? -2.586 -9.132 22.797 1.00 93.00 336 ARG A O 1
ATOM 2593 N N . GLN A 1 337 ? -2.301 -10.156 20.813 1.00 92.69 337 GLN A N 1
ATOM 2594 C CA . GLN A 1 337 ? -3.435 -11.074 20.918 1.00 92.69 337 GLN A CA 1
ATOM 2595 C C . GLN A 1 337 ? -3.311 -11.985 22.148 1.00 92.69 337 GLN A C 1
ATOM 2597 O O . GLN A 1 337 ? -4.292 -12.209 22.856 1.00 92.69 337 GLN A O 1
ATOM 2602 N N . LEU A 1 338 ? -2.106 -12.482 22.440 1.00 94.88 338 LEU A N 1
ATOM 2603 C CA . LEU A 1 338 ? -1.851 -13.300 23.622 1.00 94.88 338 LEU A CA 1
ATOM 2604 C C . LEU A 1 338 ? -2.066 -12.497 24.913 1.00 94.88 338 LEU A C 1
ATOM 2606 O O . LEU A 1 338 ? -2.774 -12.963 25.800 1.00 94.88 338 LEU A O 1
ATOM 2610 N N . MET A 1 339 ? -1.553 -11.264 24.993 1.00 94.94 339 MET A N 1
ATOM 2611 C CA . MET A 1 339 ? -1.799 -10.361 26.127 1.00 94.94 339 MET A CA 1
ATOM 2612 C C . MET A 1 339 ? -3.294 -10.035 26.319 1.00 94.94 339 MET A C 1
ATOM 2614 O O . MET A 1 339 ? -3.766 -9.992 27.453 1.00 94.94 339 MET A O 1
ATOM 2618 N N . GLU A 1 340 ? -4.055 -9.844 25.238 1.00 94.56 340 GLU A N 1
ATOM 2619 C CA . GLU A 1 340 ? -5.510 -9.618 25.290 1.00 94.56 340 GLU A CA 1
ATOM 2620 C C . GLU A 1 340 ? -6.268 -10.852 25.813 1.00 94.56 340 GLU A C 1
ATOM 2622 O O . GLU A 1 340 ? -7.150 -10.726 26.665 1.00 94.56 340 GLU A O 1
ATOM 2627 N N . MET A 1 341 ? -5.892 -12.061 25.377 1.00 93.44 341 MET A N 1
ATOM 2628 C CA . MET A 1 341 ? -6.458 -13.307 25.915 1.00 93.44 341 MET A CA 1
ATOM 2629 C C . MET A 1 341 ? -6.106 -13.516 27.394 1.00 93.44 341 MET A C 1
ATOM 2631 O O . MET A 1 341 ? -6.950 -13.976 28.164 1.00 93.44 341 MET A O 1
ATOM 2635 N N . LEU A 1 342 ? -4.892 -13.150 27.811 1.00 93.69 342 LEU A N 1
ATOM 2636 C CA . LEU A 1 342 ? -4.466 -13.215 29.210 1.00 93.69 342 LEU A CA 1
ATOM 2637 C C . LEU A 1 342 ? -5.216 -12.208 30.097 1.00 93.69 342 LEU A C 1
ATOM 2639 O O . LEU A 1 342 ? -5.564 -12.542 31.227 1.00 93.69 342 LEU A O 1
ATOM 2643 N N . GLU A 1 343 ? -5.537 -11.015 29.593 1.00 92.75 343 GLU A N 1
ATOM 2644 C CA . GLU A 1 343 ? -6.379 -10.056 30.320 1.00 92.75 343 GLU A CA 1
ATOM 2645 C C . GLU A 1 343 ? -7.821 -10.565 30.471 1.00 92.75 343 GLU A C 1
ATOM 2647 O O . GLU A 1 343 ? -8.409 -10.434 31.544 1.00 92.75 343 GLU A O 1
ATOM 2652 N N . MET A 1 344 ? -8.373 -11.236 29.452 1.00 90.00 344 MET A N 1
ATOM 2653 C CA . MET A 1 344 ? -9.665 -11.922 29.580 1.00 90.00 344 MET A CA 1
ATOM 2654 C C . MET A 1 344 ? -9.626 -13.021 30.651 1.00 9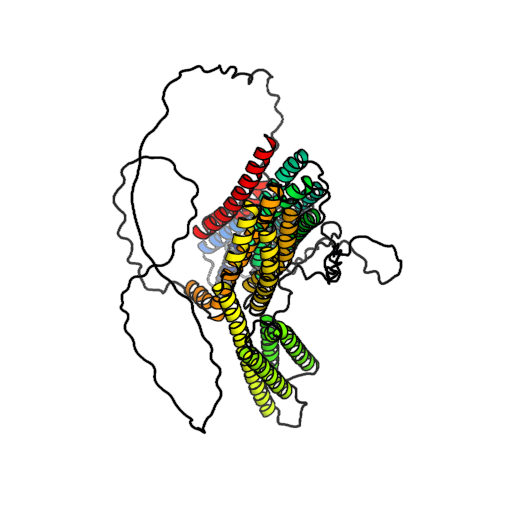0.00 344 MET A C 1
ATOM 2656 O O . MET A 1 344 ? -10.548 -13.096 31.459 1.00 90.00 344 MET A O 1
ATOM 2660 N N . VAL A 1 345 ? -8.551 -13.818 30.714 1.00 90.69 345 VAL A N 1
ATOM 2661 C CA . VAL A 1 345 ? -8.333 -14.810 31.785 1.00 90.69 345 VAL A CA 1
ATOM 2662 C C . VAL A 1 345 ? -8.243 -14.154 33.164 1.00 90.69 345 VAL A C 1
ATOM 2664 O O . VAL A 1 345 ? -8.824 -14.671 34.117 1.00 90.69 345 VAL A O 1
ATOM 2667 N N . ARG A 1 346 ? -7.559 -13.009 33.283 1.00 89.12 346 ARG A N 1
ATOM 2668 C CA . ARG A 1 346 ? -7.464 -12.248 34.540 1.00 89.12 346 ARG A CA 1
ATOM 2669 C C . ARG A 1 346 ? -8.834 -11.747 35.000 1.00 89.12 346 ARG A C 1
ATOM 2671 O O . ARG A 1 346 ? -9.155 -11.853 36.175 1.00 89.12 346 ARG A O 1
ATOM 2678 N N . MET A 1 347 ? -9.659 -11.255 34.074 1.00 87.12 347 MET A N 1
ATOM 2679 C CA . MET A 1 347 ? -11.016 -10.769 34.361 1.00 87.12 347 MET A CA 1
ATOM 2680 C C . MET A 1 347 ? -11.996 -11.884 34.742 1.00 87.12 347 MET A C 1
ATOM 2682 O O . MET A 1 347 ? -12.890 -11.654 35.555 1.00 87.12 347 MET A O 1
ATOM 2686 N N . THR A 1 348 ? -11.868 -13.077 34.154 1.00 86.44 348 THR A N 1
ATOM 2687 C CA . THR A 1 348 ? -12.753 -14.218 34.446 1.00 86.44 348 THR A CA 1
ATOM 2688 C C . THR A 1 348 ? -12.243 -15.121 35.568 1.00 86.44 348 THR A C 1
ATOM 2690 O O . THR A 1 348 ? -12.982 -16.011 35.992 1.00 86.44 348 THR A O 1
ATOM 2693 N N . SER A 1 349 ? -10.994 -14.947 36.015 1.00 82.62 349 SER A N 1
ATOM 2694 C CA . SER A 1 349 ? -10.286 -15.781 37.005 1.00 82.62 349 SER A CA 1
ATOM 2695 C C . SER A 1 349 ? -10.371 -17.293 36.741 1.00 82.62 349 SER A C 1
ATOM 2697 O O . SER A 1 349 ? -10.285 -18.103 37.663 1.00 82.62 349 SER A O 1
ATOM 2699 N N . THR A 1 350 ? -10.576 -17.695 35.483 1.00 79.44 350 THR A N 1
ATOM 2700 C CA . THR A 1 350 ? -10.882 -19.077 35.081 1.00 79.44 350 THR A CA 1
ATOM 2701 C C . THR A 1 350 ? -10.292 -19.396 33.709 1.00 79.44 350 THR A C 1
ATOM 2703 O O . THR A 1 350 ? -10.361 -18.585 32.785 1.00 79.44 350 THR A O 1
ATOM 2706 N N . VAL A 1 351 ? -9.737 -20.606 33.557 1.00 83.00 351 VAL A N 1
ATOM 2707 C CA . VAL A 1 351 ? -9.084 -21.076 32.321 1.00 83.00 351 VAL A CA 1
ATOM 2708 C C . VAL A 1 351 ? -9.757 -22.361 31.823 1.00 83.00 351 VAL A C 1
ATOM 2710 O O . VAL A 1 351 ? -9.282 -23.473 32.060 1.00 83.00 351 VAL A O 1
ATOM 2713 N N . GLY A 1 352 ? -10.889 -22.214 31.128 1.00 82.75 352 GLY A N 1
ATOM 2714 C CA . GLY A 1 352 ? -11.599 -23.339 30.502 1.00 82.75 352 GLY A CA 1
ATOM 2715 C C . GLY A 1 352 ? -10.821 -23.978 29.338 1.00 82.75 352 GLY A C 1
ATOM 2716 O O . GLY A 1 352 ? -9.964 -23.329 28.739 1.00 82.75 352 GLY A O 1
ATOM 2717 N N . SER A 1 353 ? -11.145 -25.231 28.978 1.00 84.81 353 SER A N 1
ATOM 2718 C CA . SER A 1 353 ? -10.394 -26.022 27.970 1.00 84.81 353 SER A CA 1
ATOM 2719 C C . SER A 1 353 ? -10.188 -25.291 26.639 1.00 84.81 353 SER A C 1
ATOM 2721 O O . SER A 1 353 ? -9.069 -25.195 26.150 1.00 84.81 353 SER A O 1
ATOM 2723 N N . VAL A 1 354 ? -11.242 -24.668 26.103 1.00 87.00 354 VAL A N 1
ATOM 2724 C CA . VAL A 1 354 ? -11.174 -23.936 24.824 1.00 87.00 354 VAL A CA 1
ATOM 2725 C C . VAL A 1 354 ? -10.249 -22.712 24.902 1.00 87.00 354 VAL A C 1
ATOM 2727 O O . VAL A 1 354 ? -9.596 -22.364 23.922 1.00 87.00 354 VAL A O 1
ATOM 2730 N N . VAL A 1 355 ? -10.175 -22.043 26.058 1.00 87.69 355 VAL A N 1
ATOM 2731 C CA . VAL A 1 355 ? -9.272 -20.894 26.261 1.00 87.69 355 VAL A CA 1
ATOM 2732 C C . VAL A 1 355 ? -7.831 -21.382 26.403 1.00 87.69 355 VAL A C 1
ATOM 2734 O O . VAL A 1 355 ? -6.937 -20.833 25.770 1.00 87.69 355 VAL A O 1
ATOM 2737 N N . ARG A 1 356 ? -7.619 -22.462 27.161 1.00 89.50 356 ARG A N 1
ATOM 2738 C CA . ARG A 1 356 ? -6.334 -23.160 27.312 1.00 89.50 356 ARG A CA 1
ATOM 2739 C C . ARG A 1 356 ? -5.735 -23.571 25.965 1.00 89.50 356 ARG A C 1
ATOM 2741 O O . ARG A 1 356 ? -4.586 -23.241 25.698 1.00 89.50 356 ARG A O 1
ATOM 2748 N N . GLU A 1 357 ? -6.509 -24.235 25.111 1.00 91.38 357 GLU A N 1
ATOM 2749 C CA . GLU A 1 357 ? -6.068 -24.658 23.772 1.00 91.38 357 GLU A CA 1
ATOM 2750 C C . GLU A 1 357 ? -5.664 -23.458 22.898 1.00 91.38 357 GLU A C 1
ATOM 2752 O O . GLU A 1 357 ? -4.613 -23.484 22.258 1.00 91.38 357 GLU A O 1
ATOM 2757 N N . ARG A 1 358 ? -6.441 -22.364 22.932 1.00 92.88 358 ARG A N 1
ATOM 2758 C CA . ARG A 1 358 ? -6.126 -21.120 22.205 1.00 92.88 358 ARG A CA 1
ATOM 2759 C C . ARG A 1 358 ? -4.867 -20.421 22.719 1.00 92.88 358 ARG A C 1
ATOM 2761 O O . ARG A 1 358 ? -4.103 -19.908 21.909 1.00 92.88 358 ARG A O 1
ATOM 2768 N N . LEU A 1 359 ? -4.647 -20.395 24.034 1.00 94.12 359 LEU A N 1
ATOM 2769 C CA . LEU A 1 359 ? -3.446 -19.812 24.641 1.00 94.12 359 LEU A CA 1
ATOM 2770 C C . LEU A 1 359 ? -2.179 -20.577 24.239 1.00 94.12 359 LEU A C 1
ATOM 2772 O O . LEU A 1 359 ? -1.187 -19.949 23.879 1.00 94.12 359 LEU A O 1
ATOM 2776 N N . VAL A 1 360 ? -2.225 -21.915 24.272 1.00 93.19 360 VAL A N 1
ATOM 2777 C CA . VAL A 1 360 ? -1.108 -22.774 23.846 1.00 93.19 360 VAL A CA 1
ATOM 2778 C C . VAL A 1 360 ? -0.828 -22.575 22.357 1.00 93.19 360 VAL A C 1
ATOM 2780 O O . VAL A 1 360 ? 0.280 -22.189 22.003 1.00 93.19 360 VAL A O 1
ATOM 2783 N N . SER A 1 361 ? -1.849 -22.708 21.504 1.00 94.81 361 SER A N 1
ATOM 2784 C CA . SER A 1 361 ? -1.708 -22.521 20.053 1.00 94.81 361 SER A CA 1
ATOM 2785 C C . SER A 1 361 ? -1.158 -21.139 19.680 1.00 94.81 361 SER A C 1
ATOM 2787 O O . SER A 1 361 ? -0.302 -21.049 18.807 1.00 94.81 361 SER A O 1
ATOM 2789 N N . ALA A 1 362 ? -1.590 -20.066 20.350 1.00 94.56 362 ALA A N 1
ATOM 2790 C CA . ALA A 1 362 ? -1.075 -18.723 20.085 1.00 94.56 362 ALA A CA 1
ATOM 2791 C C . ALA A 1 362 ? 0.373 -18.517 20.564 1.00 94.56 362 ALA A C 1
ATOM 2793 O O . ALA A 1 362 ? 1.107 -17.743 19.948 1.00 94.56 362 ALA A O 1
ATOM 2794 N N . LEU A 1 363 ? 0.799 -19.195 21.637 1.00 96.19 363 LEU A N 1
ATOM 2795 C CA . LEU A 1 363 ? 2.198 -19.188 22.066 1.00 96.19 363 LEU A CA 1
ATOM 2796 C C . LEU A 1 363 ? 3.082 -20.001 21.110 1.00 96.19 363 LEU A C 1
ATOM 2798 O O . LEU A 1 363 ? 4.187 -19.565 20.801 1.00 96.19 363 LEU A O 1
ATOM 2802 N N . ASP A 1 364 ? 2.600 -21.137 20.605 1.00 95.62 364 ASP A N 1
ATOM 2803 C CA . ASP A 1 364 ? 3.335 -21.939 19.624 1.00 95.62 364 ASP A CA 1
ATOM 2804 C C . ASP A 1 364 ? 3.516 -21.186 18.299 1.00 95.62 364 ASP A C 1
ATOM 2806 O O . ASP A 1 364 ? 4.648 -21.063 17.833 1.00 95.62 364 ASP A O 1
ATOM 2810 N N . SER A 1 365 ? 2.465 -20.552 17.765 1.00 94.88 365 SER A N 1
ATOM 2811 C CA . SER A 1 365 ? 2.591 -19.684 16.583 1.00 94.88 365 SER A CA 1
ATOM 2812 C C . SER A 1 365 ? 3.503 -18.473 16.821 1.00 94.88 365 SER A C 1
ATOM 2814 O O . SER A 1 365 ? 4.226 -18.056 15.918 1.00 94.88 365 SER A O 1
ATOM 2816 N N . LEU A 1 366 ? 3.529 -17.908 18.035 1.00 96.62 366 LEU A N 1
ATOM 2817 C CA . LEU A 1 366 ? 4.506 -16.872 18.380 1.00 96.62 366 LEU A CA 1
ATOM 2818 C C . LEU A 1 366 ? 5.944 -17.416 18.331 1.00 96.62 366 LEU A C 1
ATOM 2820 O O . LEU A 1 366 ? 6.822 -16.729 17.815 1.00 96.62 366 LEU A O 1
ATOM 2824 N N . CYS A 1 367 ? 6.191 -18.632 18.824 1.00 96.19 367 CYS A N 1
ATOM 2825 C CA . CYS A 1 367 ? 7.506 -19.266 18.723 1.00 96.19 367 CYS A CA 1
ATOM 2826 C C . CYS A 1 367 ? 7.928 -19.506 17.264 1.00 96.19 367 CYS A C 1
ATOM 2828 O O . CYS A 1 367 ? 9.076 -19.224 16.927 1.00 96.19 367 CYS A O 1
ATOM 2830 N N . GLU A 1 368 ? 7.018 -19.956 16.397 1.00 95.62 368 GLU A N 1
ATOM 2831 C CA . GLU A 1 368 ? 7.271 -20.088 14.951 1.00 95.62 368 GLU A CA 1
ATOM 2832 C C . GLU A 1 368 ? 7.677 -18.732 14.341 1.00 95.62 368 GLU A C 1
ATOM 2834 O O . GLU A 1 368 ? 8.737 -18.616 13.737 1.00 95.62 368 GLU A O 1
ATOM 2839 N N . MET A 1 369 ? 6.933 -17.652 14.610 1.00 94.88 369 MET A N 1
ATOM 2840 C CA . MET A 1 369 ? 7.265 -16.296 14.123 1.00 94.88 369 MET A CA 1
ATOM 2841 C C . MET A 1 369 ? 8.562 -15.702 14.687 1.00 94.88 369 MET A C 1
ATOM 2843 O O . MET A 1 369 ? 9.028 -14.672 14.191 1.00 94.88 369 MET A O 1
ATOM 2847 N N . THR A 1 370 ? 9.121 -16.272 15.755 1.00 96.94 370 THR A N 1
ATOM 2848 C CA . THR A 1 370 ? 10.445 -15.874 16.254 1.00 96.94 370 THR A CA 1
ATOM 2849 C C . THR A 1 370 ? 11.595 -16.611 15.570 1.00 96.94 370 THR A C 1
ATOM 2851 O O . THR A 1 370 ? 12.733 -16.165 15.712 1.00 96.94 370 THR A O 1
ATOM 2854 N N . GLN A 1 371 ? 11.323 -17.657 14.778 1.00 96.69 371 GLN A N 1
ATOM 2855 C CA . GLN A 1 371 ? 12.354 -18.382 14.024 1.00 96.69 371 GLN A CA 1
ATOM 2856 C C . GLN A 1 371 ? 13.044 -17.491 12.991 1.00 96.69 371 GLN A C 1
ATOM 2858 O O . GLN A 1 371 ? 14.262 -17.555 12.865 1.00 96.69 371 GLN A O 1
ATOM 2863 N N . ASP A 1 372 ? 12.322 -16.552 12.368 1.00 96.00 372 ASP A N 1
ATOM 2864 C CA . ASP A 1 372 ? 12.924 -15.531 11.496 1.00 96.00 372 ASP A CA 1
ATOM 2865 C C . ASP A 1 372 ? 14.072 -14.762 12.179 1.00 96.00 372 ASP A C 1
ATOM 2867 O O . ASP A 1 372 ? 15.028 -14.368 11.520 1.00 96.00 372 ASP A O 1
ATOM 2871 N N . PHE A 1 373 ? 14.026 -14.588 13.507 1.00 97.94 373 PHE A N 1
ATOM 2872 C CA . PHE A 1 373 ? 15.086 -13.928 14.276 1.00 97.94 373 PHE A CA 1
ATOM 2873 C C . PHE A 1 373 ? 16.188 -14.891 14.731 1.00 97.94 373 PHE A C 1
ATOM 2875 O O . PHE A 1 373 ? 17.347 -14.480 14.816 1.00 97.94 373 PHE A O 1
ATOM 2882 N N . THR A 1 374 ? 15.857 -16.137 15.087 1.00 97.12 374 THR A N 1
ATOM 2883 C CA . THR A 1 374 ? 16.845 -17.102 15.601 1.00 97.12 374 THR A CA 1
ATOM 2884 C C . THR A 1 374 ? 17.645 -17.762 14.489 1.00 97.12 374 THR A C 1
ATOM 2886 O O . THR A 1 374 ? 18.847 -17.974 14.651 1.00 97.12 374 THR A O 1
ATOM 2889 N N . ASP A 1 375 ? 17.006 -18.036 13.359 1.00 95.62 375 ASP A N 1
ATOM 2890 C CA . ASP A 1 375 ? 17.565 -18.833 12.268 1.00 95.62 375 ASP A CA 1
ATOM 2891 C C . ASP A 1 375 ? 18.278 -17.938 11.240 1.00 95.62 375 ASP A C 1
ATOM 2893 O O . ASP A 1 375 ? 19.173 -18.402 10.532 1.00 95.62 375 ASP A O 1
ATOM 2897 N N . SER A 1 376 ? 17.963 -16.633 11.255 1.00 94.00 376 SER A N 1
ATOM 2898 C CA . SER A 1 376 ? 18.759 -15.538 10.685 1.00 94.00 376 SER A CA 1
ATOM 2899 C C . SER A 1 376 ? 20.255 -15.790 10.842 1.00 94.00 376 SER A C 1
ATOM 2901 O O . SER A 1 376 ? 20.738 -15.957 11.966 1.00 94.00 376 SER A O 1
ATOM 2903 N N . ALA A 1 377 ? 21.022 -15.745 9.749 1.00 93.06 377 ALA A N 1
ATOM 2904 C CA . ALA A 1 377 ? 22.483 -15.828 9.814 1.00 93.06 377 ALA A CA 1
ATOM 2905 C C . ALA A 1 377 ? 23.092 -14.603 10.529 1.00 93.06 377 ALA A C 1
ATOM 2907 O O . ALA A 1 377 ? 24.105 -14.728 11.226 1.00 93.06 377 ALA A O 1
ATOM 2908 N N . TYR A 1 378 ? 22.434 -13.448 10.398 1.00 93.75 378 TYR A N 1
ATOM 2909 C CA . TYR A 1 378 ? 22.915 -12.131 10.813 1.00 93.75 378 TYR A CA 1
ATOM 2910 C C . TYR A 1 378 ? 22.657 -11.807 12.293 1.00 93.75 378 TYR A C 1
ATOM 2912 O O . TYR A 1 378 ? 23.381 -10.994 12.867 1.00 93.75 378 TYR A O 1
ATOM 2920 N N . THR A 1 379 ? 21.709 -12.470 12.966 1.00 95.12 379 THR A N 1
ATOM 2921 C CA . THR A 1 379 ? 21.512 -12.301 14.419 1.00 95.12 379 THR A CA 1
ATOM 2922 C C . THR A 1 379 ? 22.749 -12.767 15.209 1.00 95.12 379 THR A C 1
ATOM 2924 O O . THR A 1 379 ? 23.192 -13.904 15.053 1.00 95.12 379 THR A O 1
ATOM 2927 N N . PRO A 1 380 ? 23.316 -11.966 16.129 1.00 94.44 380 PRO A N 1
ATOM 2928 C CA . PRO A 1 380 ? 24.400 -12.421 17.004 1.00 94.44 380 PRO A CA 1
ATOM 2929 C C . PRO A 1 380 ? 23.979 -13.555 17.959 1.00 94.44 380 PRO A C 1
ATOM 2931 O O . PRO A 1 380 ? 22.855 -13.583 18.452 1.00 94.44 380 PRO A O 1
ATOM 2934 N N . HIS A 1 381 ? 24.886 -14.485 18.291 1.00 96.62 381 HIS A N 1
ATOM 2935 C CA . HIS A 1 381 ? 24.557 -15.660 19.125 1.00 96.62 381 HIS A CA 1
ATOM 2936 C C . HIS A 1 381 ? 23.910 -15.307 20.479 1.00 96.62 381 HIS A C 1
ATOM 2938 O O . HIS A 1 381 ? 22.888 -15.886 20.826 1.00 96.62 381 HIS A O 1
ATOM 2944 N N . HIS A 1 382 ? 24.434 -14.297 21.181 1.00 96.31 382 HIS A N 1
ATOM 2945 C CA . HIS A 1 382 ? 23.879 -13.832 22.459 1.00 96.31 382 HIS A CA 1
ATOM 2946 C C . HIS A 1 382 ? 22.456 -13.254 22.335 1.00 96.31 382 HIS A C 1
ATOM 2948 O O . HIS A 1 382 ? 21.676 -13.309 23.282 1.00 96.31 382 HIS A O 1
ATOM 2954 N N . HIS A 1 383 ? 22.099 -12.707 21.168 1.00 97.44 383 HIS A N 1
ATOM 2955 C CA . HIS A 1 383 ? 20.743 -12.247 20.891 1.00 97.44 383 HIS A CA 1
ATOM 2956 C C . HIS A 1 383 ? 19.792 -13.421 20.630 1.00 97.44 383 HIS A C 1
ATOM 2958 O O . HIS A 1 383 ? 18.669 -13.384 21.132 1.00 97.44 383 HIS A O 1
ATOM 2964 N N . ARG A 1 384 ? 20.248 -14.470 19.920 1.00 97.88 384 ARG A N 1
ATOM 2965 C CA . ARG A 1 384 ? 19.490 -15.726 19.746 1.00 97.88 384 ARG A CA 1
ATOM 2966 C C . ARG A 1 384 ? 19.205 -16.390 21.096 1.00 97.88 384 ARG A C 1
ATOM 2968 O O . ARG A 1 384 ? 18.055 -16.700 21.378 1.00 97.88 384 ARG A O 1
ATOM 2975 N N . GLU A 1 385 ? 20.237 -16.552 21.927 1.00 97.62 385 GLU A N 1
ATOM 2976 C CA . GLU A 1 385 ? 20.156 -17.130 23.279 1.00 97.62 385 GLU A CA 1
ATOM 2977 C C . GLU A 1 385 ? 19.099 -16.401 24.126 1.00 97.62 385 GLU A C 1
ATOM 2979 O O . GLU A 1 385 ? 18.129 -17.012 24.556 1.00 97.62 385 GLU A O 1
ATOM 2984 N N . GLN A 1 386 ? 19.181 -15.069 24.218 1.00 98.06 386 GLN A N 1
ATOM 2985 C CA . GLN A 1 386 ? 18.207 -14.257 24.959 1.00 98.06 386 GLN A CA 1
ATOM 2986 C C . GLN A 1 386 ? 16.766 -14.350 24.423 1.00 98.06 386 GLN A C 1
ATOM 2988 O O . GLN A 1 386 ? 15.823 -14.244 25.203 1.00 98.06 386 GLN A O 1
ATOM 2993 N N . ILE A 1 387 ? 16.561 -14.519 23.109 1.00 98.38 387 ILE A N 1
ATOM 2994 C CA . ILE A 1 387 ? 15.215 -14.756 22.553 1.00 98.38 387 ILE A CA 1
ATOM 2995 C C . ILE A 1 387 ? 14.692 -16.117 23.024 1.00 98.38 387 ILE A C 1
ATOM 2997 O O . ILE A 1 387 ? 13.563 -16.195 23.504 1.00 98.38 387 ILE A O 1
ATOM 3001 N N . LEU A 1 388 ? 15.511 -17.167 22.920 1.00 98.19 388 LEU A N 1
ATOM 3002 C CA . LEU A 1 388 ? 15.146 -18.525 23.325 1.00 98.19 388 LEU A CA 1
ATOM 3003 C C . LEU A 1 388 ? 14.848 -18.611 24.831 1.00 98.19 388 LEU A C 1
ATOM 3005 O O . LEU A 1 388 ? 13.813 -19.168 25.193 1.00 98.19 388 LEU A O 1
ATOM 3009 N N . ASP A 1 389 ? 15.662 -17.974 25.678 1.00 98.31 389 ASP A N 1
ATOM 3010 C CA . ASP A 1 389 ? 15.436 -17.871 27.126 1.00 98.31 389 ASP A CA 1
ATOM 3011 C C . ASP A 1 389 ? 14.052 -17.271 27.436 1.00 98.31 389 ASP A C 1
ATOM 3013 O O . ASP A 1 389 ? 13.265 -17.848 28.189 1.00 98.31 389 ASP A O 1
ATOM 3017 N N . PHE A 1 390 ? 13.699 -16.136 26.816 1.00 98.38 390 PHE A N 1
ATOM 3018 C CA . PHE A 1 390 ? 12.390 -15.510 27.033 1.00 98.38 390 PHE A CA 1
ATOM 3019 C C . PHE A 1 390 ? 11.224 -16.375 26.535 1.00 98.38 390 PHE A C 1
ATOM 3021 O O . PHE A 1 390 ? 10.140 -16.328 27.124 1.00 98.38 390 PHE A O 1
ATOM 3028 N N . LEU A 1 391 ? 11.410 -17.162 25.470 1.00 97.94 391 LEU A N 1
ATOM 3029 C CA . LEU A 1 391 ? 10.397 -18.104 24.985 1.00 97.94 391 LEU A CA 1
ATOM 3030 C C . LEU A 1 391 ? 10.229 -19.291 25.943 1.00 97.94 391 LEU A C 1
ATOM 3032 O O . LEU A 1 391 ? 9.093 -19.684 26.211 1.00 97.94 391 LEU A O 1
ATOM 3036 N N . GLU A 1 392 ? 11.315 -19.829 26.502 1.00 97.62 392 GLU A N 1
ATOM 3037 C CA . GLU A 1 392 ? 11.257 -20.880 27.524 1.00 97.62 392 GLU A CA 1
ATOM 3038 C C . GLU A 1 392 ? 10.576 -20.372 28.805 1.00 97.62 392 GLU A C 1
ATOM 3040 O O . GLU A 1 392 ? 9.654 -21.018 29.307 1.00 97.62 392 GLU A O 1
ATOM 3045 N N . GLU A 1 393 ? 10.910 -19.165 29.273 1.00 97.44 393 GLU A N 1
ATOM 3046 C CA . GLU A 1 393 ? 10.221 -18.516 30.396 1.00 97.44 393 GLU A CA 1
ATOM 3047 C C . GLU A 1 393 ? 8.720 -18.290 30.114 1.00 97.44 393 GLU A C 1
ATOM 3049 O O . GLU A 1 393 ? 7.884 -18.505 30.997 1.00 97.44 393 GLU A O 1
ATOM 3054 N N . CYS A 1 394 ? 8.345 -17.910 28.884 1.00 97.50 394 CYS A N 1
ATOM 3055 C CA . CYS A 1 394 ? 6.936 -17.805 28.481 1.00 97.50 394 CYS A CA 1
ATOM 3056 C C . CYS A 1 394 ? 6.231 -19.170 28.501 1.00 97.50 394 CYS A C 1
ATOM 3058 O O . CYS A 1 394 ? 5.110 -19.267 29.003 1.00 97.50 394 CYS A O 1
ATOM 3060 N N . ARG A 1 395 ? 6.872 -20.233 27.995 1.00 96.81 395 ARG A N 1
ATOM 3061 C CA . ARG A 1 395 ? 6.338 -21.608 28.022 1.00 96.81 395 ARG A CA 1
ATOM 3062 C C . ARG A 1 395 ? 6.194 -22.132 29.450 1.00 96.81 395 ARG A C 1
ATOM 3064 O O . ARG A 1 395 ? 5.195 -22.790 29.751 1.00 96.81 395 ARG A O 1
ATOM 3071 N N . PHE A 1 396 ? 7.131 -21.810 30.339 1.00 95.19 396 PHE A N 1
ATOM 3072 C CA . PHE A 1 396 ? 7.074 -22.169 31.754 1.00 95.19 396 PHE A CA 1
ATOM 3073 C C . PHE A 1 396 ? 5.891 -21.498 32.467 1.00 95.19 396 PHE A C 1
ATOM 3075 O O . PHE A 1 396 ? 5.059 -22.190 33.055 1.00 95.19 396 PHE A O 1
ATOM 3082 N N . GLU A 1 397 ? 5.745 -20.172 32.365 1.00 94.50 397 GLU A N 1
ATOM 3083 C CA . GLU A 1 397 ? 4.630 -19.477 33.026 1.00 94.50 397 GLU A CA 1
ATOM 3084 C C . GLU A 1 397 ? 3.272 -19.790 32.372 1.00 94.50 397 GLU A C 1
ATOM 3086 O O . GLU A 1 397 ? 2.267 -19.899 33.077 1.00 94.50 397 GLU A O 1
ATOM 3091 N N . MET A 1 398 ? 3.227 -20.052 31.059 1.00 94.00 398 MET A N 1
ATOM 3092 C CA . MET A 1 398 ? 2.034 -20.602 30.405 1.00 94.00 398 MET A CA 1
ATOM 3093 C C . MET A 1 398 ? 1.662 -21.973 30.984 1.00 94.00 398 MET A C 1
ATOM 3095 O O . MET A 1 398 ? 0.501 -22.202 31.313 1.00 94.00 398 MET A O 1
ATOM 3099 N N . SER A 1 399 ? 2.643 -22.863 31.170 1.00 92.31 399 SER A N 1
ATOM 3100 C CA . SER A 1 399 ? 2.434 -24.191 31.766 1.00 92.31 399 SER A CA 1
ATOM 3101 C C . SER A 1 399 ? 1.891 -24.102 33.194 1.00 92.31 399 SER A C 1
ATOM 3103 O O . SER A 1 399 ? 1.016 -24.885 33.558 1.00 92.31 399 SER A O 1
ATOM 3105 N N . ASN A 1 400 ? 2.351 -23.123 33.983 1.00 89.62 400 ASN A N 1
ATOM 3106 C CA . ASN A 1 400 ? 1.825 -22.832 35.321 1.00 89.62 400 ASN A CA 1
ATOM 3107 C C . ASN A 1 400 ? 0.370 -22.336 35.271 1.00 89.62 400 ASN A C 1
ATOM 3109 O O . ASN A 1 400 ? -0.462 -22.804 36.046 1.00 89.62 400 ASN A O 1
ATOM 3113 N N . LEU A 1 401 ? 0.047 -21.433 34.337 1.00 89.31 401 LEU A N 1
ATOM 3114 C CA . LEU A 1 401 ? -1.304 -20.890 34.155 1.00 89.31 401 LEU A CA 1
ATOM 3115 C C . LEU A 1 401 ? -2.322 -21.971 33.760 1.00 89.31 401 LEU A C 1
ATOM 3117 O O . LEU A 1 401 ? -3.481 -21.916 34.172 1.00 89.31 401 LEU A O 1
ATOM 3121 N N . ILE A 1 402 ? -1.893 -22.957 32.968 1.00 87.19 402 ILE A N 1
ATOM 3122 C CA . ILE A 1 402 ? -2.738 -24.054 32.483 1.00 87.19 402 ILE A CA 1
ATOM 3123 C C . ILE A 1 402 ? -2.622 -25.338 33.318 1.00 87.19 402 ILE A C 1
ATOM 3125 O O . ILE A 1 402 ? -2.989 -26.408 32.831 1.00 87.19 402 ILE A O 1
ATOM 3129 N N . GLN A 1 403 ? -2.173 -25.307 34.574 1.00 80.75 403 GLN A N 1
ATOM 3130 C CA . GLN A 1 403 ? -2.255 -26.522 35.398 1.00 80.75 403 GLN A CA 1
ATOM 3131 C C . GLN A 1 403 ? -3.728 -26.967 35.591 1.00 80.75 403 GLN A C 1
ATOM 3133 O O . GLN A 1 403 ? -4.653 -26.150 35.491 1.00 80.75 403 GLN A O 1
ATOM 3138 N N . PRO A 1 404 ? -4.003 -28.278 35.733 1.00 67.12 404 PRO A N 1
ATOM 3139 C CA . PRO A 1 404 ? -5.349 -28.767 36.024 1.00 67.12 404 PRO A CA 1
ATOM 3140 C C . PRO A 1 404 ? -5.785 -28.346 37.432 1.00 67.12 404 PRO A C 1
ATOM 3142 O O . PRO A 1 404 ? -4.954 -28.158 38.320 1.00 67.12 404 PRO A O 1
ATOM 3145 N N . GLU A 1 405 ? -7.094 -28.206 37.641 1.00 61.19 405 GLU A N 1
ATOM 3146 C CA . GLU A 1 405 ? -7.635 -27.780 38.932 1.00 61.19 405 GLU A CA 1
ATOM 3147 C C . GLU A 1 405 ? -7.319 -28.809 40.030 1.00 61.19 405 GLU A C 1
ATOM 3149 O O . GLU A 1 405 ? -7.658 -29.985 39.910 1.00 61.19 405 GLU A O 1
ATOM 3154 N N . GLN A 1 406 ? -6.680 -28.357 41.109 1.00 56.78 406 GLN A N 1
ATOM 3155 C CA . GLN A 1 406 ? -6.592 -29.084 42.378 1.00 56.78 406 GLN A CA 1
ATOM 3156 C C . GLN A 1 406 ? -7.453 -28.366 43.423 1.00 56.78 406 GLN A C 1
ATOM 3158 O O . GLN A 1 406 ? -7.631 -27.149 43.325 1.00 56.78 406 GLN A O 1
ATOM 3163 N N . ASP A 1 407 ? -7.954 -29.113 44.414 1.00 52.72 407 ASP A N 1
ATOM 3164 C CA . ASP A 1 407 ? -8.948 -28.710 45.430 1.00 52.72 407 ASP A CA 1
ATOM 3165 C C . ASP A 1 407 ? -8.472 -27.595 46.394 1.00 52.72 407 ASP A C 1
ATOM 3167 O O . ASP A 1 407 ? -8.348 -27.780 47.607 1.00 52.72 407 ASP A O 1
ATOM 3171 N N . GLN A 1 408 ? -8.184 -26.409 45.861 1.00 55.09 408 GLN A N 1
ATOM 3172 C CA . GLN A 1 408 ? -7.774 -25.221 46.605 1.00 55.09 408 GLN A CA 1
ATOM 3173 C C . GLN A 1 408 ? -8.906 -24.190 46.673 1.00 55.09 408 GLN A C 1
ATOM 3175 O O . GLN A 1 408 ? -9.718 -24.062 45.757 1.00 55.09 408 GLN A O 1
ATOM 3180 N N . CYS A 1 409 ? -8.935 -23.420 47.763 1.00 56.84 409 CYS A N 1
ATOM 3181 C CA . CYS A 1 409 ? -9.928 -22.373 48.005 1.00 56.84 409 CYS A CA 1
ATOM 3182 C C . CYS A 1 409 ? -9.961 -21.342 46.860 1.00 56.84 409 CYS A C 1
ATOM 3184 O O . CYS A 1 409 ? -8.933 -20.739 46.546 1.00 56.84 409 CYS A O 1
ATOM 3186 N N . GLU A 1 410 ? -11.142 -21.103 46.279 1.00 59.84 410 GLU A N 1
ATOM 3187 C CA . GLU A 1 410 ? -11.350 -20.257 45.089 1.00 59.84 410 GLU A CA 1
ATOM 3188 C C . GLU A 1 410 ? -10.696 -18.867 45.200 1.00 59.84 410 GLU A C 1
ATOM 3190 O O . GLU A 1 410 ? -10.101 -18.381 44.239 1.00 59.84 410 GLU A O 1
ATOM 3195 N N . SER A 1 411 ? -10.715 -18.258 46.393 1.00 59.34 411 SER A N 1
ATOM 3196 C CA . SER A 1 411 ? -10.110 -16.939 46.631 1.00 59.34 411 SER A CA 1
ATOM 3197 C C . SER A 1 411 ? -8.586 -16.915 46.464 1.00 59.34 411 SER A C 1
ATOM 3199 O O . SER A 1 411 ? -8.054 -15.903 46.023 1.00 59.34 411 SER A O 1
ATOM 3201 N N . LEU A 1 412 ? -7.882 -17.999 46.810 1.00 61.28 412 LEU A N 1
ATOM 3202 C CA . LEU A 1 412 ? -6.423 -18.100 46.640 1.00 61.28 412 LEU A CA 1
ATOM 3203 C C . LEU A 1 412 ? -6.055 -18.480 45.198 1.00 61.28 412 LEU A C 1
ATOM 3205 O O . LEU A 1 412 ? -4.981 -18.130 44.711 1.00 61.28 412 LEU A O 1
ATOM 3209 N N . ARG A 1 413 ? -6.965 -19.166 44.492 1.00 66.19 413 ARG A N 1
ATOM 3210 C CA . ARG A 1 413 ? -6.795 -19.533 43.079 1.00 66.19 413 ARG A CA 1
ATOM 3211 C C . ARG A 1 413 ? -6.818 -18.305 42.164 1.00 66.19 413 ARG A C 1
ATOM 3213 O O . ARG A 1 413 ? -5.986 -18.220 41.266 1.00 66.19 413 ARG A O 1
ATOM 3220 N N . GLY A 1 414 ? -7.716 -17.347 42.414 1.00 67.88 414 GLY A N 1
ATOM 3221 C CA . GLY A 1 414 ? -7.781 -16.091 41.654 1.00 67.88 414 GLY A CA 1
ATOM 3222 C C . GLY A 1 414 ? -6.497 -15.257 41.760 1.00 67.88 414 GLY A C 1
ATOM 3223 O O . GLY A 1 414 ? -5.947 -14.845 40.742 1.00 67.88 414 GLY A O 1
ATOM 3224 N N . GLU A 1 415 ? -5.972 -15.086 42.977 1.00 73.88 415 GLU A N 1
ATOM 3225 C CA . GLU A 1 415 ? -4.719 -14.353 43.228 1.00 73.88 415 GLU A CA 1
ATOM 3226 C C . GLU A 1 415 ? -3.509 -15.037 42.559 1.00 73.88 415 GLU A C 1
ATOM 3228 O O . GLU A 1 415 ? -2.668 -14.373 41.953 1.00 73.88 415 GLU A O 1
ATOM 3233 N N . GLY A 1 416 ? -3.456 -16.376 42.574 1.00 83.19 416 GLY A N 1
ATOM 3234 C CA . GLY A 1 416 ? -2.438 -17.146 41.851 1.00 83.19 416 GLY A CA 1
ATOM 3235 C C . GLY A 1 416 ? -2.483 -16.947 40.330 1.00 83.19 416 GLY A C 1
ATOM 3236 O O . GLY A 1 416 ? -1.441 -16.717 39.713 1.00 83.19 416 GLY A O 1
ATOM 3237 N N . ILE A 1 417 ? -3.679 -16.975 39.728 1.00 85.81 417 ILE A N 1
ATOM 3238 C CA . ILE A 1 417 ? -3.874 -16.735 38.287 1.00 85.81 417 ILE A CA 1
ATOM 3239 C C . ILE A 1 417 ? -3.433 -15.318 37.906 1.00 85.81 417 ILE A C 1
ATOM 3241 O O . ILE A 1 417 ? -2.710 -15.154 36.923 1.00 85.81 417 ILE A O 1
ATOM 3245 N N . GLU A 1 418 ? -3.812 -14.300 38.683 1.00 88.69 418 GLU A N 1
ATOM 3246 C CA . GLU A 1 418 ? -3.420 -12.911 38.421 1.00 88.69 418 GLU A CA 1
ATOM 3247 C C . GLU A 1 418 ? -1.895 -12.723 38.459 1.00 88.69 418 GLU A C 1
ATOM 3249 O O . GLU A 1 418 ? -1.325 -12.100 37.557 1.00 88.69 418 GLU A O 1
ATOM 3254 N N . VAL A 1 419 ? -1.210 -13.324 39.439 1.00 91.12 419 VAL A N 1
ATOM 3255 C CA . VAL A 1 419 ? 0.258 -13.284 39.527 1.00 91.12 419 VAL A CA 1
ATOM 3256 C C . VAL A 1 419 ? 0.913 -13.953 38.315 1.00 91.12 419 VAL A C 1
ATOM 3258 O O . VAL A 1 419 ? 1.841 -13.377 37.743 1.00 91.12 419 VAL A O 1
ATOM 3261 N N . THR A 1 420 ? 0.451 -15.132 37.888 1.00 91.75 420 THR A N 1
ATOM 3262 C CA . THR A 1 420 ? 1.021 -15.821 36.717 1.00 91.75 420 THR A CA 1
ATOM 3263 C C . THR A 1 420 ? 0.742 -15.064 35.416 1.00 91.75 420 THR A C 1
ATOM 3265 O O . THR A 1 420 ? 1.647 -14.926 34.591 1.00 91.75 420 THR A O 1
ATOM 3268 N N . VAL A 1 421 ? -0.456 -14.490 35.249 1.00 93.94 421 VAL A N 1
ATOM 3269 C CA . VAL A 1 421 ? -0.789 -13.624 34.105 1.00 93.94 421 VAL A CA 1
ATOM 3270 C C . VAL A 1 421 ? 0.129 -12.400 34.046 1.00 93.94 421 VAL A C 1
ATOM 3272 O O . VAL A 1 421 ? 0.671 -12.105 32.983 1.00 93.94 421 VAL A O 1
ATOM 3275 N N . GLU A 1 422 ? 0.364 -11.703 35.161 1.00 94.06 422 GLU A N 1
ATOM 3276 C CA . GLU A 1 422 ? 1.248 -10.527 35.184 1.00 94.06 422 GLU A CA 1
ATOM 3277 C C . GLU A 1 422 ? 2.717 -10.895 34.905 1.00 94.06 422 GLU A C 1
ATOM 3279 O O . GLU A 1 422 ? 3.424 -10.153 34.217 1.00 94.06 422 GLU A O 1
ATOM 3284 N N . ARG A 1 423 ? 3.184 -12.066 35.360 1.00 95.12 423 ARG A N 1
ATOM 3285 C CA . ARG A 1 423 ? 4.520 -12.579 35.007 1.00 95.12 423 ARG A CA 1
ATOM 3286 C C . ARG A 1 423 ? 4.639 -12.893 33.521 1.00 95.12 423 ARG A C 1
ATOM 3288 O O . ARG A 1 423 ? 5.565 -12.398 32.883 1.00 95.12 423 ARG A O 1
ATOM 3295 N N . LEU A 1 424 ? 3.693 -13.638 32.953 1.00 96.44 424 LEU A N 1
ATOM 3296 C CA . LEU A 1 424 ? 3.690 -13.970 31.528 1.00 96.44 424 LEU A CA 1
ATOM 3297 C C . LEU A 1 424 ? 3.579 -12.705 30.659 1.00 96.44 424 LEU A C 1
ATOM 3299 O O . LEU A 1 424 ? 4.369 -12.519 29.737 1.00 96.44 424 LEU A O 1
ATOM 3303 N N . ASN A 1 425 ? 2.707 -11.759 31.023 1.00 96.19 425 ASN A N 1
ATOM 3304 C CA . ASN A 1 425 ? 2.625 -10.439 30.388 1.00 96.19 425 ASN A CA 1
ATOM 3305 C C . ASN A 1 425 ? 3.944 -9.653 30.463 1.00 96.19 425 ASN A C 1
ATOM 3307 O O . ASN A 1 425 ? 4.225 -8.850 29.573 1.00 96.19 425 ASN A O 1
ATOM 3311 N N . ARG A 1 426 ? 4.756 -9.838 31.510 1.00 96.75 426 ARG A N 1
ATOM 3312 C CA . ARG A 1 426 ? 6.093 -9.236 31.614 1.00 96.75 426 ARG A CA 1
ATOM 3313 C C . ARG A 1 426 ? 7.080 -9.906 30.663 1.00 96.75 426 ARG A C 1
ATOM 3315 O O . ARG A 1 426 ? 7.696 -9.201 29.874 1.00 96.75 426 ARG A O 1
ATOM 3322 N N . ARG A 1 427 ? 7.157 -11.240 30.666 1.00 97.62 427 ARG A N 1
ATOM 3323 C CA . ARG A 1 427 ? 8.006 -12.020 29.746 1.00 97.62 427 ARG A CA 1
ATOM 3324 C C . ARG A 1 427 ? 7.700 -11.721 28.276 1.00 97.62 427 ARG A C 1
ATOM 3326 O O . ARG A 1 427 ? 8.618 -11.453 27.512 1.00 97.62 427 ARG A O 1
ATOM 3333 N N . LEU A 1 428 ? 6.424 -11.609 27.905 1.00 97.69 428 LEU A N 1
ATOM 3334 C CA . LEU A 1 428 ? 6.000 -11.210 26.557 1.00 97.69 428 LEU A CA 1
ATOM 3335 C C . LEU A 1 428 ? 6.424 -9.775 26.180 1.00 97.69 428 LEU A C 1
ATOM 3337 O O . LEU A 1 428 ? 6.774 -9.515 25.027 1.00 97.69 428 LEU A O 1
ATOM 3341 N N . LYS A 1 429 ? 6.432 -8.829 27.133 1.00 96.25 429 LYS A N 1
ATOM 3342 C CA . LYS A 1 429 ? 6.956 -7.464 26.912 1.00 96.25 429 LYS A CA 1
ATOM 3343 C C . LYS A 1 429 ? 8.480 -7.463 26.750 1.00 96.25 429 LYS A C 1
ATOM 3345 O O . LYS A 1 429 ? 8.980 -6.718 25.905 1.00 96.25 429 LYS A O 1
ATOM 3350 N N . ASP A 1 430 ? 9.187 -8.276 27.534 1.00 97.19 430 ASP A N 1
ATOM 3351 C CA . ASP A 1 430 ? 10.645 -8.417 27.482 1.00 97.19 430 ASP A CA 1
ATOM 3352 C C . ASP A 1 430 ? 11.083 -9.062 26.153 1.00 97.19 430 ASP A C 1
ATOM 3354 O O . ASP A 1 430 ? 11.899 -8.479 25.437 1.00 97.19 430 ASP A O 1
ATOM 3358 N N . LEU A 1 431 ? 10.429 -10.156 25.738 1.00 98.19 431 LEU A N 1
ATOM 3359 C CA . LEU A 1 431 ? 10.575 -10.774 24.415 1.00 98.19 431 LEU A CA 1
ATOM 3360 C C . LEU A 1 431 ? 10.348 -9.759 23.288 1.00 98.19 431 LEU A C 1
ATOM 3362 O O . LEU A 1 431 ? 11.211 -9.586 22.431 1.00 98.19 431 LEU A O 1
ATOM 3366 N N . ARG A 1 432 ? 9.221 -9.030 23.298 1.00 96.94 432 ARG A N 1
ATOM 3367 C CA . ARG A 1 432 ? 8.924 -8.014 22.269 1.00 96.94 432 ARG A CA 1
ATOM 3368 C C . ARG A 1 432 ? 10.030 -6.964 22.163 1.00 96.94 432 ARG A C 1
ATOM 3370 O O . ARG A 1 432 ? 10.373 -6.547 21.059 1.00 96.94 432 ARG A O 1
ATOM 3377 N N . LYS A 1 433 ? 10.575 -6.528 23.301 1.00 96.19 433 LYS A N 1
ATOM 3378 C CA . LYS A 1 433 ? 11.686 -5.572 23.343 1.00 96.19 433 LYS A CA 1
ATOM 3379 C C . LYS A 1 433 ? 12.970 -6.183 22.777 1.00 96.19 433 LYS A C 1
ATOM 3381 O O . LYS A 1 433 ? 13.692 -5.489 22.071 1.00 96.19 433 LYS A O 1
ATOM 3386 N N . GLN A 1 434 ? 13.240 -7.459 23.040 1.00 97.62 434 GLN A N 1
ATOM 3387 C CA . GLN A 1 434 ? 14.396 -8.152 22.476 1.00 97.62 434 GLN A CA 1
ATOM 3388 C C . GLN A 1 434 ? 14.302 -8.275 20.950 1.00 97.62 434 GLN A C 1
ATOM 3390 O O . GLN A 1 434 ? 15.258 -7.932 20.261 1.00 97.62 434 GLN A O 1
ATOM 3395 N N . LEU A 1 435 ? 13.140 -8.660 20.411 1.00 97.88 435 LEU A N 1
ATOM 3396 C CA . LEU A 1 435 ? 12.903 -8.699 18.959 1.00 97.88 435 LEU A CA 1
ATOM 3397 C C . LEU A 1 435 ? 13.112 -7.314 18.316 1.00 97.88 435 LEU A C 1
ATOM 3399 O O . LEU A 1 435 ? 13.734 -7.205 17.262 1.00 97.88 435 LEU A O 1
ATOM 3403 N N . GLN A 1 436 ? 12.662 -6.242 18.979 1.00 96.50 436 GLN A N 1
ATOM 3404 C CA . GLN A 1 436 ? 12.919 -4.862 18.546 1.00 96.50 436 GLN A CA 1
ATOM 3405 C C . GLN A 1 436 ? 14.406 -4.508 18.523 1.00 96.50 436 GLN A C 1
ATOM 3407 O O . GLN A 1 436 ? 14.852 -3.889 17.562 1.00 96.50 436 GLN A O 1
ATOM 3412 N N . ILE A 1 437 ? 15.171 -4.899 19.547 1.00 96.06 437 ILE A N 1
ATOM 3413 C CA . ILE A 1 437 ? 16.620 -4.664 19.590 1.00 96.06 437 ILE A CA 1
ATOM 3414 C C . ILE A 1 437 ? 17.298 -5.372 18.413 1.00 96.06 437 ILE A C 1
ATOM 3416 O O . ILE A 1 437 ? 18.018 -4.718 17.669 1.00 96.06 437 ILE A O 1
ATOM 3420 N N . VAL A 1 438 ? 17.011 -6.660 18.192 1.00 97.50 438 VAL A N 1
ATOM 3421 C CA . VAL A 1 438 ? 17.637 -7.452 17.117 1.00 97.50 438 VAL A CA 1
ATOM 3422 C C . VAL A 1 438 ? 17.321 -6.896 15.728 1.00 97.50 438 VAL A C 1
ATOM 3424 O O . VAL A 1 438 ? 18.240 -6.683 14.942 1.00 97.50 438 VAL A O 1
ATOM 3427 N N . ALA A 1 439 ? 16.051 -6.599 15.434 1.00 97.19 439 ALA A N 1
ATOM 3428 C CA . ALA A 1 439 ? 15.672 -6.013 14.148 1.00 97.19 439 ALA A CA 1
ATOM 3429 C C . ALA A 1 439 ? 16.369 -4.662 13.909 1.00 97.19 439 ALA A C 1
ATOM 3431 O O . ALA A 1 439 ? 16.904 -4.420 12.830 1.00 97.19 439 ALA A O 1
ATOM 3432 N N . MET A 1 440 ? 16.3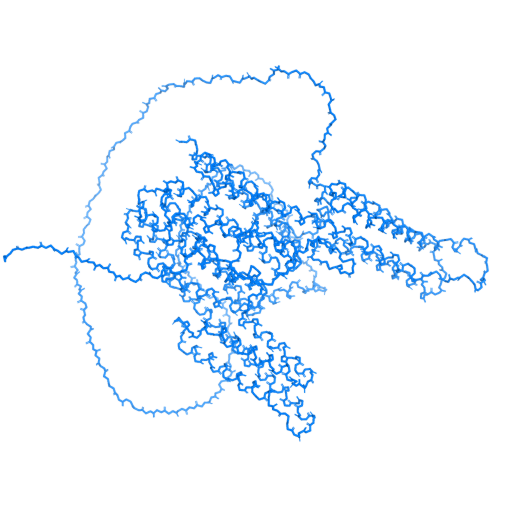90 -3.780 14.914 1.00 96.19 440 MET A N 1
ATOM 3433 C CA . MET A 1 440 ? 16.991 -2.450 14.779 1.00 96.19 440 MET A CA 1
ATOM 3434 C C . MET A 1 440 ? 18.524 -2.483 14.706 1.00 96.19 440 MET A C 1
ATOM 3436 O O . MET A 1 440 ? 19.102 -1.613 14.051 1.00 96.19 440 MET A O 1
ATOM 3440 N N . ASP A 1 441 ? 19.178 -3.466 15.328 1.00 95.19 441 ASP A N 1
ATOM 3441 C CA . ASP A 1 441 ? 20.627 -3.677 15.233 1.00 95.19 441 ASP A CA 1
ATOM 3442 C C . ASP A 1 441 ? 21.019 -4.142 13.821 1.00 95.19 441 ASP A C 1
ATOM 3444 O O . ASP A 1 441 ? 21.824 -3.476 13.168 1.00 95.19 441 ASP A O 1
ATOM 3448 N N . GLN A 1 442 ? 20.343 -5.163 13.270 1.00 95.19 442 GLN A N 1
ATOM 3449 C CA . GLN A 1 442 ? 20.575 -5.610 11.886 1.00 95.19 442 GLN A CA 1
ATOM 3450 C C . GLN A 1 442 ? 20.330 -4.493 10.854 1.00 95.19 442 GLN A C 1
ATOM 3452 O O . GLN A 1 442 ? 21.165 -4.263 9.978 1.00 95.19 442 GLN A O 1
ATOM 3457 N N . ILE A 1 443 ? 19.231 -3.735 10.989 1.00 94.62 443 ILE A N 1
ATOM 3458 C CA . ILE A 1 443 ? 18.964 -2.543 10.160 1.00 94.62 443 ILE A CA 1
ATOM 3459 C C . ILE A 1 443 ? 20.133 -1.552 10.242 1.00 94.62 443 ILE A C 1
ATOM 3461 O O . ILE A 1 443 ? 20.570 -1.002 9.229 1.00 94.62 443 ILE A O 1
ATOM 3465 N N . SER A 1 444 ? 20.634 -1.299 11.453 1.00 94.94 444 SER A N 1
ATOM 3466 C CA . SER A 1 444 ? 21.720 -0.346 11.685 1.00 94.94 444 SER A CA 1
ATOM 3467 C C . SER A 1 444 ? 23.041 -0.812 11.082 1.00 94.94 444 SER A C 1
ATOM 3469 O O . SER A 1 444 ? 23.814 0.028 10.625 1.00 94.94 444 SER A O 1
ATOM 3471 N N . ASP A 1 445 ? 23.303 -2.117 11.061 1.00 93.81 445 ASP A N 1
ATOM 3472 C CA . ASP A 1 445 ? 24.503 -2.706 10.469 1.00 93.81 445 ASP A CA 1
ATOM 3473 C C . ASP A 1 445 ? 24.458 -2.680 8.933 1.00 93.81 445 ASP A C 1
ATOM 3475 O O . ASP A 1 445 ? 25.427 -2.228 8.319 1.00 93.81 445 ASP A O 1
ATOM 3479 N N . VAL A 1 446 ? 23.317 -3.017 8.317 1.00 92.88 446 VAL A N 1
ATOM 3480 C CA . VAL A 1 446 ? 23.075 -2.852 6.868 1.00 92.88 446 VAL A CA 1
ATOM 3481 C C . VAL A 1 446 ? 23.335 -1.413 6.418 1.00 92.88 446 VAL A C 1
ATOM 3483 O O . VAL A 1 446 ? 24.128 -1.166 5.509 1.00 92.88 446 VAL A O 1
ATOM 3486 N N . PHE A 1 447 ? 22.711 -0.428 7.072 1.00 93.56 447 PHE A N 1
ATOM 3487 C CA . PHE A 1 447 ? 22.898 0.975 6.685 1.00 93.56 447 PHE A CA 1
ATOM 3488 C C . PHE A 1 447 ? 24.291 1.522 7.032 1.00 93.56 447 PHE A C 1
ATOM 3490 O O . PHE A 1 447 ? 24.703 2.531 6.459 1.00 93.56 447 PHE A O 1
ATOM 3497 N N . ARG A 1 448 ? 25.036 0.877 7.942 1.00 94.00 448 ARG A N 1
ATOM 3498 C CA . ARG A 1 448 ? 26.427 1.236 8.254 1.00 94.00 448 ARG A CA 1
ATOM 3499 C C . ARG A 1 448 ? 27.413 0.686 7.226 1.00 94.00 448 ARG A C 1
ATOM 3501 O O . ARG A 1 448 ? 28.410 1.360 6.974 1.00 94.00 448 ARG A O 1
ATOM 3508 N N . SER A 1 449 ? 27.167 -0.495 6.651 1.00 91.06 449 SER A N 1
ATOM 3509 C CA . SER A 1 449 ? 28.040 -1.049 5.607 1.00 91.06 449 SER A CA 1
ATOM 3510 C C . SER A 1 449 ? 27.951 -0.242 4.310 1.00 91.06 449 SER A C 1
ATOM 3512 O O . SER A 1 449 ? 28.974 0.024 3.681 1.00 91.06 449 SER A O 1
ATOM 3514 N N . ASN A 1 450 ? 26.742 0.221 3.964 1.00 91.06 450 ASN A N 1
ATOM 3515 C CA . ASN A 1 450 ? 26.441 0.939 2.721 1.00 91.06 450 ASN A CA 1
ATOM 3516 C C . ASN A 1 450 ? 26.853 0.153 1.453 1.00 91.06 450 ASN A C 1
ATOM 3518 O O . ASN A 1 450 ? 27.265 0.722 0.432 1.00 91.06 450 ASN A O 1
ATOM 3522 N N . ASP A 1 451 ? 26.739 -1.177 1.528 1.00 93.88 451 ASP A N 1
ATOM 3523 C CA . ASP A 1 451 ? 27.033 -2.073 0.410 1.00 93.88 451 ASP A CA 1
ATOM 3524 C C . ASP A 1 451 ? 26.078 -1.825 -0.767 1.00 93.88 451 ASP A C 1
ATOM 3526 O O . ASP A 1 451 ? 26.543 -1.771 -1.902 1.00 93.88 451 ASP A O 1
ATOM 3530 N N . ASP A 1 452 ? 24.788 -1.571 -0.505 1.00 93.94 452 ASP A N 1
ATOM 3531 C CA . ASP A 1 452 ? 23.754 -1.268 -1.511 1.00 93.94 452 ASP A CA 1
ATOM 3532 C C . ASP A 1 452 ? 24.196 -0.177 -2.502 1.00 93.94 452 ASP A C 1
ATOM 3534 O O . ASP A 1 452 ? 24.338 -0.424 -3.703 1.00 93.94 452 ASP A O 1
ATOM 3538 N N . GLN A 1 453 ? 24.525 1.017 -1.991 1.00 94.88 453 GLN A N 1
ATOM 3539 C CA . GLN A 1 453 ? 24.972 2.137 -2.820 1.00 94.88 453 GLN A CA 1
ATOM 3540 C C . GLN A 1 453 ? 26.228 1.773 -3.620 1.00 94.88 453 GLN A C 1
ATOM 3542 O O . GLN A 1 453 ? 26.356 2.158 -4.786 1.00 94.88 453 GLN A O 1
ATOM 3547 N N . THR A 1 454 ? 27.153 1.031 -3.008 1.00 96.56 454 THR A N 1
ATOM 3548 C CA . THR A 1 454 ? 28.417 0.619 -3.629 1.00 96.56 454 THR A CA 1
ATOM 3549 C C . THR A 1 454 ? 28.183 -0.375 -4.766 1.00 96.56 454 THR A C 1
ATOM 3551 O O . THR A 1 454 ? 28.743 -0.209 -5.852 1.00 96.56 454 THR A O 1
ATOM 3554 N N . ILE A 1 455 ? 27.335 -1.382 -4.550 1.00 98.25 455 ILE A N 1
ATOM 3555 C CA . ILE A 1 455 ? 26.979 -2.415 -5.525 1.00 98.25 455 ILE A CA 1
ATOM 3556 C C . ILE A 1 455 ? 26.245 -1.780 -6.708 1.00 98.25 455 ILE A C 1
ATOM 3558 O O . ILE A 1 455 ? 26.716 -1.893 -7.839 1.00 98.25 455 ILE A O 1
ATOM 3562 N N . LEU A 1 456 ? 25.162 -1.038 -6.465 1.00 97.94 456 LEU A N 1
ATOM 3563 C CA . LEU A 1 456 ? 24.344 -0.439 -7.526 1.00 97.94 456 LEU A CA 1
ATOM 3564 C C . LEU A 1 456 ? 25.127 0.585 -8.357 1.00 97.94 456 LEU A C 1
ATOM 3566 O O . LEU A 1 456 ? 25.041 0.580 -9.585 1.00 97.94 456 LEU A O 1
ATOM 3570 N N . SER A 1 457 ? 25.938 1.432 -7.713 1.00 97.69 457 SER A N 1
ATOM 3571 C CA . SER A 1 457 ? 26.795 2.386 -8.434 1.00 97.69 457 SER A CA 1
ATOM 3572 C C . SER A 1 457 ? 27.834 1.672 -9.302 1.00 97.69 457 SER A C 1
ATOM 3574 O O . SER A 1 457 ? 28.146 2.151 -10.391 1.00 97.69 457 SER A O 1
ATOM 3576 N N . SER A 1 458 ? 28.341 0.518 -8.853 1.00 98.38 458 SER A N 1
ATOM 3577 C CA . SER A 1 458 ? 29.291 -0.292 -9.624 1.00 98.38 458 SER A CA 1
ATOM 3578 C C . SER A 1 458 ? 28.622 -0.982 -10.817 1.00 98.38 458 SER A C 1
ATOM 3580 O O . SER A 1 458 ? 29.160 -0.906 -11.916 1.00 98.38 458 SER A O 1
ATOM 3582 N N . ILE A 1 459 ? 27.423 -1.561 -10.645 1.00 98.44 459 ILE A N 1
ATOM 3583 C CA . ILE A 1 459 ? 26.621 -2.137 -11.745 1.00 98.44 459 ILE A CA 1
ATOM 3584 C C . ILE A 1 459 ? 26.414 -1.093 -12.850 1.00 98.44 459 ILE A C 1
ATOM 3586 O O . ILE A 1 459 ? 26.699 -1.363 -14.016 1.00 98.44 459 ILE A O 1
ATOM 3590 N N . LYS A 1 460 ? 25.978 0.121 -12.486 1.00 97.75 460 LYS A N 1
ATOM 3591 C CA . LYS A 1 460 ? 25.769 1.213 -13.449 1.00 97.75 460 LYS A CA 1
ATOM 3592 C C . LYS A 1 460 ? 27.070 1.690 -14.099 1.00 97.75 460 LYS A C 1
ATOM 3594 O O . LYS A 1 460 ? 27.100 1.934 -15.299 1.00 97.75 460 LYS A O 1
ATOM 3599 N N . ALA A 1 461 ? 28.156 1.819 -13.336 1.00 97.88 461 ALA A N 1
ATOM 3600 C CA . ALA A 1 461 ? 29.445 2.229 -13.891 1.00 97.88 461 ALA A CA 1
ATOM 3601 C C . ALA A 1 461 ? 29.968 1.214 -14.924 1.00 97.88 461 ALA A C 1
ATOM 3603 O O . ALA A 1 461 ? 30.333 1.614 -16.030 1.00 97.88 461 ALA A O 1
ATOM 3604 N N . CYS A 1 462 ? 29.932 -0.081 -14.593 1.00 98.00 462 CYS A N 1
ATOM 3605 C CA . CYS A 1 462 ? 30.335 -1.165 -15.486 1.00 98.00 462 CYS A CA 1
ATOM 3606 C C . CYS A 1 462 ? 29.426 -1.263 -16.727 1.00 98.00 462 CYS A C 1
ATOM 3608 O O . CYS A 1 462 ? 29.926 -1.447 -17.837 1.00 98.00 462 CYS A O 1
ATOM 3610 N N . SER A 1 463 ? 28.107 -1.059 -16.590 1.00 96.94 463 SER A N 1
ATOM 3611 C CA . SER A 1 463 ? 27.194 -1.067 -17.744 1.00 96.94 463 SER A CA 1
ATOM 3612 C C . SER A 1 463 ? 27.441 0.106 -18.703 1.00 96.94 463 SER A C 1
ATOM 3614 O O . SER A 1 463 ? 27.345 -0.060 -19.919 1.00 96.94 463 SER A O 1
ATOM 3616 N N . ILE A 1 464 ? 27.826 1.280 -18.188 1.00 96.31 464 ILE A N 1
ATOM 3617 C CA . ILE A 1 464 ? 28.197 2.449 -19.001 1.00 96.31 464 ILE A CA 1
ATOM 3618 C C . ILE A 1 464 ? 29.550 2.246 -19.702 1.00 96.31 464 ILE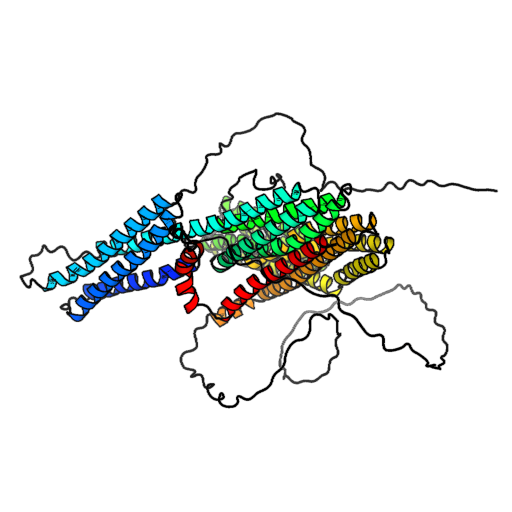 A C 1
ATOM 3620 O O . ILE A 1 464 ? 29.700 2.666 -20.850 1.00 96.31 464 ILE A O 1
ATOM 3624 N N . SER A 1 465 ? 30.530 1.608 -19.050 1.00 95.25 465 SER A N 1
ATOM 3625 C CA . SER A 1 465 ? 31.843 1.322 -19.652 1.00 95.25 465 SER A CA 1
ATOM 3626 C C . SER A 1 465 ? 31.860 0.105 -20.584 1.00 95.25 465 SER A C 1
ATOM 3628 O O . SER A 1 465 ? 32.846 -0.080 -21.297 1.00 95.25 465 SER A O 1
ATOM 3630 N N . GLY A 1 466 ? 30.799 -0.709 -20.597 1.00 92.69 466 GLY A N 1
ATOM 3631 C CA . GLY A 1 466 ? 30.740 -1.969 -21.348 1.00 92.69 466 GLY A CA 1
ATOM 3632 C C . GLY A 1 466 ? 31.531 -3.114 -20.700 1.00 92.69 466 GLY A C 1
ATOM 3633 O O . GLY A 1 466 ? 31.909 -4.060 -21.386 1.00 92.69 466 GLY A O 1
ATOM 3634 N N . ASP A 1 467 ? 31.804 -3.020 -19.398 1.00 96.62 467 ASP A N 1
ATOM 3635 C CA . ASP A 1 467 ? 32.503 -4.030 -18.598 1.00 96.62 467 ASP A CA 1
ATOM 3636 C C . ASP A 1 467 ? 31.513 -5.104 -18.116 1.00 96.62 467 ASP A C 1
ATOM 3638 O O . ASP A 1 467 ? 30.931 -5.000 -17.035 1.00 96.62 467 ASP A O 1
ATOM 3642 N N . ILE A 1 468 ? 31.269 -6.110 -18.959 1.00 97.44 468 ILE A N 1
ATOM 3643 C CA . ILE A 1 468 ? 30.243 -7.136 -18.708 1.00 97.44 468 ILE A CA 1
ATOM 3644 C C . ILE A 1 468 ? 30.651 -8.080 -17.571 1.00 97.44 468 ILE A C 1
ATOM 3646 O O . ILE A 1 468 ? 29.831 -8.338 -16.691 1.00 97.44 468 ILE A O 1
ATOM 3650 N N . ASP A 1 469 ? 31.925 -8.481 -17.510 1.00 97.75 469 ASP A N 1
ATOM 3651 C CA . ASP A 1 469 ? 32.484 -9.255 -16.391 1.00 97.75 469 ASP A CA 1
ATOM 3652 C C . ASP A 1 469 ? 32.296 -8.507 -15.055 1.00 97.75 469 ASP A C 1
ATOM 3654 O O . ASP A 1 469 ? 31.968 -9.098 -14.021 1.00 97.75 469 ASP A O 1
ATOM 3658 N N . GLY A 1 470 ? 32.469 -7.179 -15.072 1.00 97.62 470 GLY A N 1
ATOM 3659 C CA . GLY A 1 470 ? 32.151 -6.296 -13.956 1.00 97.62 470 GLY A CA 1
ATOM 3660 C C . GLY A 1 470 ? 30.669 -6.318 -13.582 1.00 97.62 470 GLY A C 1
ATOM 3661 O O . GLY A 1 470 ? 30.348 -6.512 -12.408 1.00 97.62 470 GLY A O 1
ATOM 3662 N N . VAL A 1 471 ? 29.759 -6.166 -14.552 1.00 97.88 471 VAL A N 1
ATOM 3663 C CA . VAL A 1 471 ? 28.306 -6.215 -14.301 1.00 97.88 471 VAL A CA 1
ATOM 3664 C C . VAL A 1 471 ? 27.900 -7.548 -13.669 1.00 97.88 471 VAL A C 1
ATOM 3666 O O . VAL A 1 471 ? 27.281 -7.528 -12.607 1.00 97.88 471 VAL A O 1
ATOM 3669 N N . GLU A 1 472 ? 28.285 -8.691 -14.240 1.00 97.56 472 GLU A N 1
ATOM 3670 C CA . GLU A 1 472 ? 27.931 -10.017 -13.703 1.00 97.56 472 GLU A CA 1
ATOM 3671 C C . GLU A 1 472 ? 28.448 -10.216 -12.273 1.00 97.56 472 GLU A C 1
ATOM 3673 O O . GLU A 1 472 ? 27.696 -10.598 -11.374 1.00 97.56 472 GLU A O 1
ATOM 3678 N N . LYS A 1 473 ? 29.706 -9.843 -12.018 1.00 98.12 473 LYS A N 1
ATOM 3679 C CA . LYS A 1 473 ? 30.319 -9.896 -10.685 1.00 98.12 473 LYS A CA 1
ATOM 3680 C C . LYS A 1 473 ? 29.575 -9.060 -9.640 1.00 98.12 473 LYS A C 1
ATOM 3682 O O . LYS A 1 473 ? 29.522 -9.454 -8.474 1.00 98.12 473 LYS A O 1
ATOM 3687 N N . TYR A 1 474 ? 29.058 -7.888 -10.007 1.00 98.50 474 TYR A N 1
ATOM 3688 C CA . TYR A 1 474 ? 28.291 -7.056 -9.076 1.00 98.50 474 TYR A CA 1
ATOM 3689 C C . TYR A 1 474 ? 26.812 -7.458 -8.987 1.00 98.50 474 TYR A C 1
ATOM 3691 O O . TYR A 1 474 ? 26.219 -7.243 -7.932 1.00 98.50 474 TYR A O 1
ATOM 3699 N N . LEU A 1 475 ? 26.235 -8.097 -10.010 1.00 98.25 475 LEU A N 1
ATOM 3700 C CA . LEU A 1 475 ? 24.910 -8.723 -9.924 1.00 98.25 475 LEU A CA 1
ATOM 3701 C C . LEU A 1 475 ? 24.902 -9.900 -8.940 1.00 98.25 475 LEU A C 1
ATOM 3703 O O . LEU A 1 475 ? 23.958 -10.032 -8.169 1.00 98.25 475 LEU A O 1
ATOM 3707 N N . GLU A 1 476 ? 25.962 -10.708 -8.884 1.00 97.75 476 GLU A N 1
ATOM 3708 C CA . GLU A 1 476 ? 26.014 -11.807 -7.911 1.00 97.75 476 GLU A CA 1
ATOM 3709 C C . GLU A 1 476 ? 26.173 -11.289 -6.469 1.00 97.75 476 GLU A C 1
ATOM 3711 O O . GLU A 1 476 ? 25.467 -11.730 -5.567 1.00 97.75 476 GLU A O 1
ATOM 3716 N N . LYS A 1 477 ? 26.967 -10.230 -6.258 1.00 97.94 477 LYS A N 1
ATOM 3717 C CA . LYS A 1 477 ? 26.975 -9.501 -4.973 1.00 97.94 477 LYS A CA 1
ATOM 3718 C C . LYS A 1 477 ? 25.619 -8.887 -4.626 1.00 97.94 477 LYS A C 1
ATOM 3720 O O . LYS A 1 477 ? 25.254 -8.823 -3.455 1.00 97.94 477 LYS A O 1
ATOM 3725 N N . PHE A 1 478 ? 24.892 -8.396 -5.630 1.00 98.50 478 PHE A N 1
ATOM 3726 C CA . PHE A 1 478 ? 23.540 -7.884 -5.442 1.00 98.50 478 PHE A CA 1
ATOM 3727 C C . PHE A 1 478 ? 22.587 -8.995 -4.994 1.00 98.50 478 PHE A C 1
ATOM 3729 O O . PHE A 1 478 ? 21.778 -8.728 -4.113 1.00 98.50 478 PHE A O 1
ATOM 3736 N N . ARG A 1 479 ? 22.702 -10.226 -5.518 1.00 97.81 479 ARG A N 1
ATOM 3737 C CA . ARG A 1 479 ? 21.912 -11.381 -5.055 1.00 97.81 479 ARG A CA 1
ATOM 3738 C C . ARG A 1 479 ? 22.082 -11.583 -3.548 1.00 97.81 479 ARG A C 1
ATOM 3740 O O . ARG A 1 479 ? 21.108 -11.403 -2.821 1.00 97.81 479 ARG A O 1
ATOM 3747 N N . GLU A 1 480 ? 23.310 -11.842 -3.093 1.00 95.12 480 GLU A N 1
ATOM 3748 C CA . GLU A 1 480 ? 23.638 -12.052 -1.672 1.00 95.12 480 GLU A CA 1
ATOM 3749 C C . GLU A 1 480 ? 23.154 -10.883 -0.793 1.00 95.12 480 GLU A C 1
ATOM 3751 O O . GLU A 1 480 ? 22.523 -11.075 0.246 1.00 95.12 480 GLU A O 1
ATOM 3756 N N . HIS A 1 481 ? 23.403 -9.641 -1.226 1.00 96.38 481 HIS A N 1
ATOM 3757 C CA . HIS A 1 481 ? 22.974 -8.457 -0.483 1.00 96.38 481 HIS A CA 1
ATOM 3758 C C . HIS A 1 481 ? 21.443 -8.324 -0.428 1.00 96.38 481 HIS A C 1
ATOM 3760 O O . HIS A 1 481 ? 20.883 -7.980 0.613 1.00 96.38 481 HIS A O 1
ATOM 3766 N N . SER A 1 482 ? 20.749 -8.624 -1.529 1.00 97.00 482 SER A N 1
ATOM 3767 C CA . SER A 1 482 ? 19.293 -8.516 -1.629 1.00 97.00 482 SER A CA 1
ATOM 3768 C C . SER A 1 482 ? 18.564 -9.488 -0.703 1.00 97.00 482 SER A C 1
ATOM 3770 O O . SER A 1 482 ? 17.481 -9.155 -0.224 1.00 97.00 482 SER A O 1
ATOM 3772 N N . GLU A 1 483 ? 19.142 -10.657 -0.416 1.00 94.69 483 GLU A N 1
ATOM 3773 C CA . GLU A 1 483 ? 18.594 -11.636 0.530 1.00 94.69 483 GLU A CA 1
ATOM 3774 C C . GLU A 1 483 ? 18.639 -11.091 1.966 1.00 94.69 483 GLU A C 1
ATOM 3776 O O . GLU A 1 483 ? 17.609 -11.058 2.642 1.00 94.69 483 GLU A O 1
ATOM 3781 N N . HIS A 1 484 ? 19.777 -10.527 2.386 1.00 94.81 484 HIS A N 1
ATOM 3782 C CA . HIS A 1 484 ? 19.914 -9.859 3.687 1.00 94.81 484 HIS A CA 1
ATOM 3783 C C . HIS A 1 484 ? 18.951 -8.663 3.832 1.00 94.81 484 HIS A C 1
ATOM 3785 O O . HIS A 1 484 ? 18.303 -8.505 4.868 1.00 94.81 484 HIS A O 1
ATOM 3791 N N . ILE A 1 485 ? 18.781 -7.847 2.783 1.00 96.56 485 ILE A N 1
ATOM 3792 C CA . ILE A 1 485 ? 17.804 -6.741 2.774 1.00 96.56 485 ILE A CA 1
ATOM 3793 C C . ILE A 1 485 ? 16.363 -7.252 2.958 1.00 96.56 485 ILE A C 1
ATOM 3795 O O . ILE A 1 485 ? 15.587 -6.650 3.706 1.00 96.56 485 ILE A O 1
ATOM 3799 N N . GLN A 1 486 ? 15.990 -8.353 2.300 1.00 95.19 486 GLN A N 1
ATOM 3800 C CA . GLN A 1 486 ? 14.658 -8.957 2.431 1.00 95.19 486 GLN A CA 1
ATOM 3801 C C . GLN A 1 486 ? 14.417 -9.527 3.835 1.00 95.19 486 GLN A C 1
ATOM 3803 O O . GLN A 1 486 ? 13.331 -9.345 4.388 1.00 95.19 486 GLN A O 1
ATOM 3808 N N . GLU A 1 487 ? 15.422 -10.172 4.429 1.00 94.25 487 GLU A N 1
ATOM 3809 C CA . GLU A 1 487 ? 15.378 -10.667 5.808 1.00 94.25 487 GLU A CA 1
ATOM 3810 C C . GLU A 1 487 ? 15.163 -9.514 6.800 1.00 94.25 487 GLU A C 1
ATOM 3812 O O . GLU A 1 487 ? 14.222 -9.536 7.595 1.00 94.25 487 GLU A O 1
ATOM 3817 N N . VAL A 1 488 ? 15.935 -8.434 6.662 1.00 95.50 488 VAL A N 1
ATOM 3818 C CA . VAL A 1 488 ? 15.790 -7.213 7.466 1.00 95.50 488 VAL A CA 1
ATOM 3819 C C . VAL A 1 488 ? 14.399 -6.577 7.322 1.00 95.50 488 VAL A C 1
ATOM 3821 O O . VAL A 1 488 ? 13.825 -6.120 8.317 1.00 95.50 488 VAL A O 1
ATOM 3824 N N . CYS A 1 489 ? 13.804 -6.586 6.124 1.00 95.75 489 CYS A N 1
ATOM 3825 C CA . CYS A 1 489 ? 12.421 -6.133 5.933 1.00 95.75 489 CYS A CA 1
ATOM 3826 C C . CYS A 1 489 ? 11.413 -6.993 6.704 1.00 95.75 489 CYS A C 1
ATOM 3828 O O . CYS A 1 489 ? 10.494 -6.448 7.319 1.00 95.75 489 CYS A O 1
ATOM 3830 N N . ARG A 1 490 ? 11.600 -8.317 6.715 1.00 95.25 490 ARG A N 1
ATOM 3831 C CA . ARG A 1 490 ? 10.748 -9.251 7.458 1.00 95.25 490 ARG A CA 1
ATOM 3832 C C . ARG A 1 490 ? 10.864 -9.033 8.965 1.00 95.25 490 ARG A C 1
ATOM 3834 O O . ARG A 1 490 ? 9.845 -8.879 9.635 1.00 95.25 490 ARG A O 1
ATOM 3841 N N . LEU A 1 491 ? 12.075 -8.888 9.508 1.00 96.56 491 LEU A N 1
ATOM 3842 C CA . LEU A 1 491 ? 12.257 -8.577 10.934 1.00 96.56 491 LEU A CA 1
ATOM 3843 C C . LEU A 1 491 ? 11.591 -7.246 11.318 1.00 96.56 491 LEU A C 1
ATOM 3845 O O . LEU A 1 491 ? 10.887 -7.167 12.331 1.00 96.56 491 LEU A O 1
ATOM 3849 N N . LEU A 1 492 ? 11.737 -6.214 10.477 1.00 95.88 492 LEU A N 1
ATOM 3850 C CA . LEU A 1 492 ? 11.070 -4.919 10.651 1.00 95.88 492 LEU A CA 1
ATOM 3851 C C . LEU A 1 492 ? 9.533 -5.044 10.616 1.00 95.88 492 LEU A C 1
ATOM 3853 O O . LEU A 1 492 ? 8.827 -4.336 11.339 1.00 95.88 492 LEU A O 1
ATOM 3857 N N . HIS A 1 493 ? 9.002 -5.966 9.814 1.00 95.81 493 HIS A N 1
ATOM 3858 C CA . HIS A 1 493 ? 7.579 -6.282 9.753 1.00 95.81 493 HIS A CA 1
ATOM 3859 C C . HIS A 1 493 ? 7.088 -6.999 11.024 1.00 95.81 493 HIS A C 1
ATOM 3861 O O . HIS A 1 493 ? 6.060 -6.605 11.591 1.00 95.81 493 HIS A O 1
ATOM 3867 N N . HIS A 1 494 ? 7.860 -7.947 11.566 1.00 96.31 494 HIS A N 1
ATOM 3868 C CA . HIS A 1 494 ? 7.531 -8.652 12.813 1.00 96.31 494 HIS A CA 1
ATOM 3869 C C . HIS A 1 494 ? 7.454 -7.722 14.037 1.00 96.31 494 HIS A C 1
ATOM 3871 O O . HIS A 1 494 ? 6.663 -7.974 14.955 1.00 96.31 494 HIS A O 1
ATOM 3877 N N . ILE A 1 495 ? 8.208 -6.616 14.046 1.00 95.69 495 ILE A N 1
ATOM 3878 C CA . ILE A 1 495 ? 8.201 -5.620 15.136 1.00 95.69 495 ILE A CA 1
ATOM 3879 C C . ILE A 1 495 ? 7.162 -4.490 14.966 1.00 95.69 495 ILE A C 1
ATOM 3881 O O . ILE A 1 495 ? 7.148 -3.542 15.755 1.00 95.69 495 ILE A O 1
ATOM 3885 N N . SER A 1 496 ? 6.277 -4.571 13.965 1.00 93.88 496 SER A N 1
ATOM 3886 C CA . SER A 1 496 ? 5.280 -3.530 13.674 1.00 93.88 496 SER A CA 1
ATOM 3887 C C . SER A 1 496 ? 4.255 -3.330 14.809 1.00 93.88 496 SER A C 1
ATOM 3889 O O . SER A 1 496 ? 3.483 -4.214 15.186 1.00 93.88 496 SER A O 1
ATOM 3891 N N . LEU A 1 497 ? 4.232 -2.117 15.377 1.00 89.81 497 LEU A N 1
ATOM 3892 C CA . LEU A 1 497 ? 3.453 -1.810 16.588 1.00 89.81 497 LEU A CA 1
ATOM 3893 C C . LEU A 1 497 ? 2.040 -1.267 16.342 1.00 89.81 497 LEU A C 1
ATOM 3895 O O . LEU A 1 497 ? 1.228 -1.254 17.266 1.00 89.81 497 LEU A O 1
ATOM 3899 N N . ASN A 1 498 ? 1.740 -0.800 15.133 1.00 90.44 498 ASN A N 1
ATOM 3900 C CA . ASN A 1 498 ? 0.439 -0.249 14.756 1.00 90.44 498 ASN A CA 1
ATOM 3901 C C . ASN A 1 498 ? 0.112 -0.590 13.297 1.00 90.44 498 ASN A C 1
ATOM 3903 O O . ASN A 1 498 ? 1.013 -0.917 12.525 1.00 90.44 498 ASN A O 1
ATOM 3907 N N . ASP A 1 499 ? -1.165 -0.489 12.931 1.00 91.50 499 ASP A N 1
ATOM 3908 C CA . ASP A 1 499 ? -1.668 -0.905 11.619 1.00 91.50 499 ASP A CA 1
ATOM 3909 C C . ASP A 1 499 ? -0.974 -0.182 10.457 1.00 91.50 499 ASP A C 1
ATOM 3911 O O . ASP A 1 499 ? -0.664 -0.807 9.450 1.00 91.50 499 ASP A O 1
ATOM 3915 N N . THR A 1 500 ? -0.681 1.116 10.593 1.00 92.56 500 THR A N 1
ATOM 3916 C CA . THR A 1 500 ? 0.035 1.880 9.560 1.00 92.56 500 THR A CA 1
ATOM 3917 C C . THR A 1 500 ? 1.417 1.282 9.309 1.00 92.56 500 THR A C 1
ATOM 3919 O O . THR A 1 500 ? 1.737 0.951 8.170 1.00 92.56 500 THR A O 1
ATOM 3922 N N . LEU A 1 501 ? 2.211 1.084 10.369 1.00 94.00 501 LEU A N 1
ATOM 3923 C CA . LEU A 1 501 ? 3.534 0.467 10.255 1.00 94.00 501 LEU A CA 1
ATOM 3924 C C . LEU A 1 501 ? 3.449 -0.940 9.669 1.00 94.00 501 LEU A C 1
ATOM 3926 O O . LEU A 1 501 ? 4.213 -1.232 8.766 1.00 94.00 501 LEU A O 1
ATOM 3930 N N . HIS A 1 502 ? 2.511 -1.769 10.132 1.00 93.81 502 HIS A N 1
ATOM 3931 C CA . HIS A 1 502 ? 2.307 -3.134 9.637 1.00 93.81 502 HIS A CA 1
ATOM 3932 C C . HIS A 1 502 ? 2.081 -3.152 8.117 1.00 93.81 502 HIS A C 1
ATOM 3934 O O . HIS A 1 502 ? 2.779 -3.853 7.390 1.00 93.81 502 HIS A O 1
ATOM 3940 N N . ILE A 1 503 ? 1.153 -2.330 7.615 1.00 94.94 503 ILE A N 1
ATOM 3941 C CA . ILE A 1 503 ? 0.871 -2.250 6.177 1.00 94.94 503 ILE A CA 1
ATOM 3942 C C . ILE A 1 503 ? 2.094 -1.766 5.386 1.00 94.94 503 ILE A C 1
ATOM 3944 O O . ILE A 1 503 ? 2.388 -2.322 4.329 1.00 94.94 503 ILE A O 1
ATOM 3948 N N . HIS A 1 504 ? 2.811 -0.749 5.872 1.00 95.56 504 HIS A N 1
ATOM 3949 C CA . HIS A 1 504 ? 3.977 -0.223 5.161 1.00 95.56 504 HIS A CA 1
ATOM 3950 C C . HIS A 1 504 ? 5.173 -1.187 5.170 1.00 95.56 504 HIS A C 1
ATOM 3952 O O . HIS A 1 504 ? 5.793 -1.368 4.124 1.00 95.56 504 HIS A O 1
ATOM 3958 N N . THR A 1 505 ? 5.494 -1.824 6.299 1.00 95.69 505 THR A N 1
ATOM 3959 C CA . THR A 1 505 ? 6.645 -2.737 6.399 1.00 95.69 505 THR A CA 1
ATOM 3960 C C . THR A 1 505 ? 6.410 -4.028 5.625 1.00 95.69 505 THR A C 1
ATOM 3962 O O . THR A 1 505 ? 7.281 -4.416 4.849 1.00 95.69 505 THR A O 1
ATOM 3965 N N . GLY A 1 506 ? 5.213 -4.619 5.709 1.00 93.94 506 GLY A N 1
ATOM 3966 C CA . GLY A 1 506 ? 4.839 -5.761 4.870 1.00 93.94 506 GLY A CA 1
ATOM 3967 C C . GLY A 1 506 ? 4.804 -5.428 3.376 1.00 93.94 506 GLY A C 1
ATOM 3968 O O . GLY A 1 506 ? 5.205 -6.244 2.548 1.00 93.94 506 GLY A O 1
ATOM 3969 N N . HIS A 1 507 ? 4.394 -4.209 2.999 1.00 93.94 507 HIS A N 1
ATOM 3970 C CA . HIS A 1 507 ? 4.465 -3.777 1.602 1.00 93.94 507 HIS A CA 1
ATOM 3971 C C . HIS A 1 507 ? 5.912 -3.655 1.109 1.00 93.94 507 HIS A C 1
ATOM 3973 O O . HIS A 1 507 ? 6.212 -4.115 0.006 1.00 93.94 507 HIS A O 1
ATOM 3979 N N . SER A 1 508 ? 6.809 -3.061 1.904 1.00 94.81 508 SER A N 1
ATOM 3980 C CA . SER A 1 508 ? 8.237 -2.980 1.576 1.00 94.81 508 SER A CA 1
ATOM 3981 C C . SER A 1 508 ? 8.869 -4.366 1.446 1.00 94.81 508 SER A C 1
ATOM 3983 O O . SER A 1 508 ? 9.574 -4.604 0.468 1.00 94.81 508 SER A O 1
ATOM 3985 N N . GLU A 1 509 ? 8.557 -5.291 2.359 1.00 93.12 509 GLU A N 1
ATOM 3986 C CA . GLU A 1 509 ? 9.020 -6.683 2.307 1.00 93.12 509 GLU A CA 1
ATOM 3987 C C . GLU A 1 509 ? 8.618 -7.361 0.987 1.00 93.12 509 GLU A C 1
ATOM 3989 O O . GLU A 1 509 ? 9.483 -7.808 0.232 1.00 93.12 509 GLU A O 1
ATOM 3994 N N . ARG A 1 510 ? 7.318 -7.369 0.655 1.00 92.25 510 ARG A N 1
ATOM 3995 C CA . ARG A 1 510 ? 6.808 -7.975 -0.589 1.00 92.25 510 ARG A CA 1
ATOM 3996 C C . ARG A 1 510 ? 7.365 -7.299 -1.841 1.00 92.25 510 ARG A C 1
ATOM 3998 O O . ARG A 1 510 ? 7.701 -7.986 -2.801 1.00 92.25 510 ARG A O 1
ATOM 4005 N N . THR A 1 511 ? 7.486 -5.970 -1.830 1.00 93.75 511 THR A N 1
ATOM 4006 C CA . THR A 1 511 ? 8.002 -5.204 -2.976 1.00 93.75 511 THR A CA 1
ATOM 4007 C C . THR A 1 511 ? 9.463 -5.540 -3.252 1.00 93.75 511 THR A C 1
ATOM 4009 O O . THR A 1 511 ? 9.812 -5.794 -4.399 1.00 93.75 511 THR A O 1
ATOM 4012 N N . LEU A 1 512 ? 10.317 -5.582 -2.226 1.00 95.75 512 LEU A N 1
ATOM 4013 C CA . LEU A 1 512 ? 11.736 -5.911 -2.395 1.00 95.75 512 LEU A CA 1
ATOM 4014 C C . LEU A 1 512 ? 11.934 -7.382 -2.773 1.00 95.75 512 LEU A C 1
ATOM 4016 O O . LEU A 1 512 ? 12.711 -7.666 -3.682 1.00 95.75 512 LEU A O 1
ATOM 4020 N N . ARG A 1 513 ? 11.160 -8.298 -2.177 1.00 95.06 513 ARG A N 1
ATOM 4021 C CA . ARG A 1 513 ? 11.142 -9.721 -2.552 1.00 95.06 513 ARG A CA 1
ATOM 4022 C C . ARG A 1 513 ? 10.768 -9.932 -4.022 1.00 95.06 513 ARG A C 1
ATOM 4024 O O . ARG A 1 513 ? 11.398 -10.727 -4.710 1.00 95.06 513 ARG A O 1
ATOM 4031 N N . ALA A 1 514 ? 9.781 -9.188 -4.523 1.00 93.50 514 ALA A N 1
ATOM 4032 C CA . ALA A 1 514 ? 9.404 -9.216 -5.933 1.00 93.50 514 ALA A CA 1
ATOM 4033 C C . ALA A 1 514 ? 10.432 -8.525 -6.846 1.00 93.50 514 ALA A C 1
ATOM 4035 O O . ALA A 1 514 ? 10.613 -8.952 -7.980 1.00 93.50 514 ALA A O 1
ATOM 4036 N N . LEU A 1 515 ? 11.101 -7.465 -6.381 1.00 96.88 515 LEU A N 1
ATOM 4037 C CA . LEU A 1 515 ? 11.994 -6.641 -7.201 1.00 96.88 515 LEU A CA 1
ATOM 4038 C C . LEU A 1 515 ? 13.398 -7.243 -7.375 1.00 96.88 515 LEU A C 1
ATOM 4040 O O . LEU A 1 515 ? 13.961 -7.123 -8.462 1.00 96.88 515 LEU A O 1
ATOM 4044 N N . ALA A 1 516 ? 13.947 -7.909 -6.352 1.00 97.81 516 ALA A N 1
ATOM 4045 C CA . ALA A 1 516 ? 15.273 -8.539 -6.391 1.00 97.81 516 ALA A CA 1
ATOM 4046 C C . ALA A 1 516 ? 15.515 -9.418 -7.644 1.00 97.81 516 ALA A C 1
ATOM 4048 O O . ALA A 1 516 ? 16.466 -9.137 -8.383 1.00 97.81 516 ALA A O 1
ATOM 4049 N N . PRO A 1 517 ? 14.667 -10.422 -7.967 1.00 97.75 517 PRO A N 1
ATOM 4050 C CA . PRO A 1 517 ? 14.872 -11.247 -9.159 1.00 97.75 517 PRO A CA 1
ATOM 4051 C C . PRO A 1 517 ? 14.724 -10.455 -10.465 1.00 97.75 517 PRO A C 1
ATOM 4053 O O . PRO A 1 517 ? 15.407 -10.761 -11.440 1.00 97.75 517 PRO A O 1
ATOM 4056 N N . LEU A 1 518 ? 13.888 -9.413 -10.504 1.00 97.94 518 LEU A N 1
ATOM 4057 C CA . LEU A 1 518 ? 13.685 -8.613 -11.717 1.00 97.94 518 LEU A CA 1
ATOM 4058 C C . LEU A 1 518 ? 14.886 -7.709 -12.018 1.00 97.94 518 LEU A C 1
ATOM 4060 O O . LEU A 1 518 ? 15.244 -7.556 -13.183 1.00 97.94 518 LEU A O 1
ATOM 4064 N N . THR A 1 519 ? 15.560 -7.181 -10.992 1.00 98.50 519 THR A N 1
ATOM 4065 C CA . THR A 1 519 ? 16.837 -6.465 -11.154 1.00 98.50 519 THR A CA 1
ATOM 4066 C C . THR A 1 519 ? 17.925 -7.391 -11.709 1.00 98.50 519 THR A C 1
ATOM 4068 O O . THR A 1 519 ? 18.658 -6.999 -12.618 1.00 98.50 519 THR A O 1
ATOM 4071 N N . LEU A 1 520 ? 17.990 -8.645 -11.240 1.00 98.50 520 LEU A N 1
ATOM 4072 C CA . LEU A 1 520 ? 18.909 -9.659 -11.778 1.00 98.50 520 LEU A CA 1
ATOM 4073 C C . LEU A 1 520 ? 18.593 -10.013 -13.243 1.00 98.50 520 LEU A C 1
ATOM 4075 O O . LEU A 1 520 ? 19.506 -10.094 -14.065 1.00 98.50 520 LEU A O 1
ATOM 4079 N N . LEU A 1 521 ? 17.315 -10.181 -13.598 1.00 98.44 521 LEU A N 1
ATOM 4080 C CA . LEU A 1 521 ? 16.880 -10.459 -14.974 1.00 98.44 521 LEU A CA 1
ATOM 4081 C C . LEU A 1 521 ? 17.134 -9.274 -15.922 1.00 98.44 521 LEU A C 1
ATOM 4083 O O . LEU A 1 521 ? 17.608 -9.482 -17.042 1.00 98.44 521 LEU A O 1
ATOM 4087 N N . ALA A 1 522 ? 16.914 -8.034 -15.475 1.00 98.50 522 ALA A N 1
ATOM 4088 C CA . ALA A 1 522 ? 17.271 -6.832 -16.230 1.00 98.50 522 ALA A CA 1
ATOM 4089 C C . ALA A 1 522 ? 18.791 -6.745 -16.459 1.00 98.50 522 ALA A C 1
ATOM 4091 O O . ALA A 1 522 ? 19.235 -6.423 -17.562 1.00 98.50 522 ALA A O 1
ATOM 4092 N N . GLY A 1 523 ? 19.585 -7.115 -15.448 1.00 98.00 523 GLY A N 1
ATOM 4093 C CA . GLY A 1 523 ? 21.039 -7.240 -15.546 1.00 98.00 523 GLY A CA 1
ATOM 4094 C C . GLY A 1 523 ? 21.470 -8.271 -16.586 1.00 98.00 523 GLY A C 1
ATOM 4095 O O . GLY A 1 523 ? 22.230 -7.951 -17.497 1.00 98.00 523 GLY A O 1
ATOM 4096 N N . ARG A 1 524 ? 20.905 -9.481 -16.520 1.00 97.50 524 ARG A N 1
ATOM 4097 C CA . ARG A 1 524 ? 21.142 -10.561 -17.491 1.00 97.50 524 ARG A CA 1
ATOM 4098 C C . ARG A 1 524 ? 20.787 -10.150 -18.924 1.00 97.50 524 ARG A C 1
ATOM 4100 O O . ARG A 1 524 ? 21.569 -10.405 -19.835 1.00 97.50 524 ARG A O 1
ATOM 4107 N N . THR A 1 525 ? 19.648 -9.482 -19.109 1.00 98.25 525 THR A N 1
ATOM 4108 C CA . THR A 1 525 ? 19.206 -8.944 -20.410 1.00 98.25 525 THR A CA 1
ATOM 4109 C C . THR A 1 525 ? 20.253 -7.984 -20.989 1.00 98.25 525 THR A C 1
ATOM 4111 O O . THR A 1 525 ? 20.568 -8.032 -22.178 1.00 98.25 525 THR A O 1
ATOM 4114 N N . PHE A 1 526 ? 20.849 -7.126 -20.151 1.00 98.31 526 PHE A N 1
ATOM 4115 C CA . PHE A 1 526 ? 21.943 -6.250 -20.570 1.00 98.31 526 PHE A CA 1
ATOM 4116 C C . PHE A 1 526 ? 23.231 -7.023 -20.903 1.00 98.31 526 PHE A C 1
ATOM 4118 O O . PHE A 1 526 ? 23.836 -6.732 -21.932 1.00 98.31 526 PHE A O 1
ATOM 4125 N N . CYS A 1 527 ? 23.630 -8.028 -20.115 1.00 97.81 527 CYS A N 1
ATOM 4126 C CA . CYS A 1 527 ? 24.819 -8.843 -20.411 1.00 97.81 527 CYS A CA 1
ATOM 4127 C C . CYS A 1 527 ? 24.707 -9.598 -21.750 1.00 97.81 527 CYS A C 1
ATOM 4129 O O . CYS A 1 527 ? 25.691 -9.699 -22.481 1.00 97.81 527 CYS A O 1
ATOM 4131 N N . ILE A 1 528 ? 23.507 -10.071 -22.110 1.00 97.19 528 ILE A N 1
ATOM 4132 C CA . ILE A 1 528 ? 23.219 -10.701 -23.414 1.00 97.19 528 ILE A CA 1
ATOM 4133 C C . ILE A 1 528 ? 23.207 -9.658 -24.549 1.00 97.19 528 ILE A C 1
ATOM 4135 O O . ILE A 1 528 ? 23.644 -9.936 -25.670 1.00 97.19 528 ILE A O 1
ATOM 4139 N N . HIS A 1 529 ? 22.742 -8.437 -24.270 1.00 97.12 529 HIS A N 1
ATOM 4140 C CA . HIS A 1 529 ? 22.593 -7.357 -25.249 1.00 97.12 529 HIS A CA 1
ATOM 4141 C C . HIS A 1 529 ? 23.403 -6.090 -24.890 1.00 97.12 529 HIS A C 1
ATOM 4143 O O . HIS A 1 529 ? 22.824 -5.001 -24.792 1.00 97.12 529 HIS A O 1
ATOM 4149 N N . PRO A 1 530 ? 24.745 -6.169 -24.774 1.00 95.50 530 PRO A N 1
ATOM 4150 C CA . PRO A 1 530 ? 25.572 -5.128 -24.147 1.00 95.50 530 PRO A CA 1
ATOM 4151 C C . PRO A 1 530 ? 25.648 -3.814 -24.940 1.00 95.50 530 PRO A C 1
ATOM 4153 O O . PRO A 1 530 ? 25.935 -2.754 -24.390 1.00 95.50 530 PRO A O 1
ATOM 4156 N N . SER A 1 531 ? 25.354 -3.851 -26.242 1.00 95.44 531 SER A N 1
ATOM 4157 C CA . SER A 1 531 ? 25.246 -2.659 -27.096 1.00 95.44 531 SER A CA 1
ATOM 4158 C C . SER A 1 531 ? 23.868 -1.981 -27.038 1.00 95.44 531 SER A C 1
ATOM 4160 O O . SER A 1 531 ? 23.672 -0.921 -27.638 1.00 95.44 531 SER A O 1
ATOM 4162 N N . SER A 1 532 ? 22.890 -2.567 -26.338 1.00 97.44 532 SER A N 1
ATOM 4163 C CA . SER A 1 532 ? 21.530 -2.039 -26.263 1.00 97.44 532 SER A CA 1
ATOM 4164 C C . SER A 1 532 ? 21.397 -0.972 -25.180 1.00 97.44 532 SER A C 1
ATOM 4166 O O . SER A 1 532 ? 21.287 -1.269 -23.990 1.00 97.44 532 SER A O 1
ATOM 4168 N N . ARG A 1 533 ? 21.309 0.293 -25.610 1.00 96.19 533 ARG A N 1
ATOM 4169 C CA . ARG A 1 533 ? 20.981 1.418 -24.719 1.00 96.19 533 ARG A CA 1
ATOM 4170 C C . ARG A 1 533 ? 19.671 1.188 -23.954 1.00 96.19 533 ARG A C 1
ATOM 4172 O O . ARG A 1 533 ? 19.620 1.531 -22.782 1.00 96.19 533 ARG A O 1
ATOM 4179 N N . ILE A 1 534 ? 18.665 0.580 -24.589 1.00 96.31 534 ILE A N 1
ATOM 4180 C CA . ILE A 1 534 ? 17.353 0.305 -23.978 1.00 96.31 534 ILE A CA 1
ATOM 4181 C C . ILE A 1 534 ? 17.479 -0.734 -22.850 1.00 96.31 534 ILE A C 1
ATOM 4183 O O . ILE A 1 534 ? 16.920 -0.539 -21.776 1.00 96.31 534 ILE A O 1
ATOM 4187 N N . ALA A 1 535 ? 18.266 -1.801 -23.047 1.00 97.88 535 ALA A N 1
ATOM 4188 C CA . ALA A 1 535 ? 18.503 -2.789 -21.990 1.00 97.88 535 ALA A CA 1
ATOM 4189 C C . ALA A 1 535 ? 19.280 -2.184 -20.803 1.00 97.88 535 ALA A C 1
ATOM 4191 O O . ALA A 1 535 ? 18.968 -2.477 -19.649 1.00 97.88 535 ALA A O 1
ATOM 4192 N N . ARG A 1 536 ? 20.246 -1.292 -21.077 1.00 98.12 536 ARG A N 1
ATOM 4193 C CA . ARG A 1 536 ? 20.975 -0.551 -20.036 1.00 98.12 536 ARG A CA 1
ATOM 4194 C C . ARG A 1 536 ? 20.072 0.413 -19.259 1.00 98.12 536 ARG A C 1
ATOM 4196 O O . ARG A 1 536 ? 20.122 0.420 -18.037 1.00 98.12 536 ARG A O 1
ATOM 4203 N N . GLU A 1 537 ? 19.239 1.186 -19.953 1.00 97.81 537 GLU A N 1
ATOM 4204 C CA . GLU A 1 537 ? 18.231 2.079 -19.360 1.00 97.81 537 GLU A CA 1
ATOM 4205 C C . GLU A 1 537 ? 17.278 1.302 -18.441 1.00 97.81 537 GLU A C 1
ATOM 4207 O O . GLU A 1 537 ? 17.038 1.706 -17.306 1.00 97.81 537 GLU A O 1
ATOM 4212 N N . ASN A 1 538 ? 16.808 0.132 -18.883 1.00 98.25 538 ASN A N 1
ATOM 4213 C CA . ASN A 1 538 ? 15.973 -0.745 -18.069 1.00 98.25 538 ASN A CA 1
ATOM 4214 C C . ASN A 1 538 ? 16.693 -1.217 -16.792 1.00 98.25 538 ASN A C 1
ATOM 4216 O O . ASN A 1 538 ? 16.141 -1.079 -15.702 1.00 98.25 538 ASN A O 1
ATOM 4220 N N . LEU A 1 539 ? 17.937 -1.702 -16.896 1.00 98.50 539 LEU A N 1
ATOM 4221 C CA . LEU A 1 539 ? 18.759 -2.055 -15.730 1.00 98.50 539 LEU A CA 1
ATOM 4222 C C . LEU A 1 539 ? 18.943 -0.865 -14.771 1.00 98.50 539 LEU A C 1
ATOM 4224 O O . LEU A 1 539 ? 18.770 -1.019 -13.562 1.00 98.50 539 LEU A O 1
ATOM 4228 N N . GLU A 1 540 ? 19.246 0.327 -15.291 1.00 98.06 540 GLU A N 1
ATOM 4229 C CA . GLU A 1 540 ? 19.409 1.543 -14.487 1.00 98.06 540 GLU A CA 1
ATOM 4230 C C . GLU A 1 540 ? 18.138 1.873 -13.683 1.00 98.06 540 GLU A C 1
ATOM 4232 O O . GLU A 1 540 ? 18.243 2.112 -12.477 1.00 98.06 540 GLU A O 1
ATOM 4237 N N . VAL A 1 541 ? 16.952 1.790 -14.301 1.00 98.25 541 VAL A N 1
ATOM 4238 C CA . VAL A 1 541 ? 15.651 2.033 -13.644 1.00 98.25 541 VAL A CA 1
ATOM 4239 C C . VAL A 1 541 ? 15.301 0.954 -12.610 1.00 98.25 541 VAL A C 1
ATOM 4241 O O . VAL A 1 541 ? 14.768 1.287 -11.546 1.00 98.25 541 VAL A O 1
ATOM 4244 N N . PHE A 1 542 ? 15.625 -0.321 -12.855 1.00 98.50 542 PHE A N 1
ATOM 4245 C CA . PHE A 1 542 ? 15.475 -1.380 -11.846 1.00 98.50 542 PHE A CA 1
ATOM 4246 C C . PHE A 1 542 ? 16.380 -1.125 -10.627 1.00 98.50 542 PHE A C 1
ATOM 4248 O O . PHE A 1 542 ? 15.901 -1.164 -9.491 1.00 98.50 542 PHE A O 1
ATOM 4255 N N . CYS A 1 543 ? 17.648 -0.754 -10.844 1.00 98.50 543 CYS A N 1
ATOM 4256 C CA . CYS A 1 543 ? 18.567 -0.363 -9.771 1.00 98.50 543 CYS A CA 1
ATOM 4257 C C . CYS A 1 543 ? 18.092 0.879 -8.992 1.00 98.50 543 CYS A C 1
ATOM 4259 O O . CYS A 1 543 ? 18.172 0.886 -7.766 1.00 98.50 543 CYS A O 1
ATOM 4261 N N . ASP A 1 544 ? 17.576 1.917 -9.662 1.00 98.06 544 ASP A N 1
ATOM 4262 C CA . ASP A 1 544 ? 17.038 3.111 -8.984 1.00 98.06 544 ASP A CA 1
ATOM 4263 C C . ASP A 1 544 ? 15.766 2.812 -8.191 1.00 98.06 544 ASP A C 1
ATOM 4265 O O . ASP A 1 544 ? 15.588 3.309 -7.077 1.00 98.06 544 ASP A O 1
ATOM 4269 N N . THR A 1 545 ? 14.892 1.956 -8.724 1.00 97.69 545 THR A N 1
ATOM 4270 C CA . THR A 1 545 ? 13.685 1.538 -8.005 1.00 97.69 545 THR A CA 1
ATOM 4271 C C . THR A 1 545 ? 14.044 0.708 -6.775 1.00 97.69 545 THR A C 1
ATOM 4273 O O . THR A 1 545 ? 13.415 0.868 -5.727 1.00 97.69 545 THR A O 1
ATOM 4276 N N . TRP A 1 546 ? 15.076 -0.133 -6.855 1.00 97.81 546 TRP A N 1
ATOM 4277 C CA . TRP A 1 546 ? 15.597 -0.862 -5.700 1.00 97.81 546 TRP A CA 1
ATOM 4278 C C . TRP A 1 546 ? 16.160 0.095 -4.641 1.00 97.81 546 TRP A C 1
ATOM 4280 O O . TRP A 1 546 ? 15.676 0.086 -3.509 1.00 97.81 546 TRP A O 1
ATOM 4290 N N . ALA A 1 547 ? 17.078 0.993 -5.022 1.00 96.88 547 ALA A N 1
ATOM 4291 C CA . ALA A 1 547 ? 17.659 1.991 -4.119 1.00 96.88 547 ALA A CA 1
ATOM 4292 C C . ALA A 1 547 ? 16.581 2.844 -3.426 1.00 96.88 547 ALA A C 1
ATOM 4294 O O . ALA A 1 547 ? 16.669 3.126 -2.229 1.00 96.88 547 ALA A O 1
ATOM 4295 N N . HIS A 1 548 ? 15.525 3.239 -4.148 1.00 95.62 548 HIS A N 1
ATOM 4296 C CA . HIS A 1 548 ? 14.381 3.944 -3.561 1.00 95.62 548 HIS A CA 1
ATOM 4297 C C . HIS A 1 548 ? 13.702 3.113 -2.464 1.00 95.62 548 HIS A C 1
ATOM 4299 O O . HIS A 1 548 ? 13.487 3.615 -1.364 1.00 95.62 548 HIS A O 1
ATOM 4305 N N . ASN A 1 549 ? 13.393 1.839 -2.723 1.00 95.19 549 ASN A N 1
ATOM 4306 C CA . ASN A 1 549 ? 12.749 0.981 -1.725 1.00 95.19 549 ASN A CA 1
ATOM 4307 C C . ASN A 1 549 ? 13.657 0.709 -0.510 1.00 95.19 549 ASN A C 1
ATOM 4309 O O . ASN A 1 549 ? 13.152 0.686 0.609 1.00 95.19 549 ASN A O 1
ATOM 4313 N N . VAL A 1 550 ? 14.980 0.600 -0.687 1.00 95.38 550 VAL A N 1
ATOM 4314 C CA . VAL A 1 550 ? 15.941 0.514 0.432 1.00 95.38 550 VAL A CA 1
ATOM 4315 C C . VAL A 1 550 ? 15.924 1.791 1.285 1.00 95.38 550 VAL A C 1
ATOM 4317 O O . VAL A 1 550 ? 15.878 1.722 2.514 1.00 95.38 550 VAL A O 1
ATOM 4320 N N . ASN A 1 551 ? 15.859 2.974 0.666 1.00 93.31 551 ASN A N 1
ATOM 4321 C CA . ASN A 1 551 ? 15.710 4.238 1.396 1.00 93.31 551 ASN A CA 1
ATOM 4322 C C . ASN A 1 551 ? 14.387 4.319 2.186 1.00 93.31 551 ASN A C 1
ATOM 4324 O O . ASN A 1 551 ? 14.371 4.849 3.303 1.00 93.31 551 ASN A O 1
ATOM 4328 N N . GLU A 1 552 ? 13.296 3.744 1.671 1.00 94.06 552 GLU A N 1
ATOM 4329 C CA . GLU A 1 552 ? 12.023 3.647 2.398 1.00 94.06 552 GLU A CA 1
ATOM 4330 C C . GLU A 1 552 ? 12.151 2.801 3.681 1.00 94.06 552 GLU A C 1
ATOM 4332 O O . GLU A 1 552 ? 11.596 3.200 4.708 1.00 94.06 552 GLU A O 1
ATOM 4337 N N . ILE A 1 553 ? 12.950 1.718 3.691 1.00 95.31 553 ILE A N 1
ATOM 4338 C CA . ILE A 1 553 ? 13.255 0.951 4.922 1.00 95.31 553 ILE A CA 1
ATOM 4339 C C . ILE A 1 553 ? 13.861 1.878 5.985 1.00 95.31 553 ILE A C 1
ATOM 4341 O O . ILE A 1 553 ? 13.458 1.833 7.147 1.00 95.31 553 ILE A O 1
ATOM 4345 N N . SER A 1 554 ? 14.782 2.774 5.603 1.00 93.81 554 SER A N 1
ATOM 4346 C CA . SER A 1 554 ? 15.401 3.730 6.536 1.00 93.81 554 SER A CA 1
ATOM 4347 C C . SER A 1 554 ? 14.378 4.683 7.163 1.00 93.81 554 SER A C 1
ATOM 4349 O O . SER A 1 554 ? 14.534 5.083 8.321 1.00 93.81 554 SER A O 1
ATOM 4351 N N . ARG A 1 555 ? 13.319 5.060 6.429 1.00 94.81 555 ARG A N 1
ATOM 4352 C CA . ARG A 1 555 ? 12.204 5.841 6.989 1.00 94.81 555 ARG A CA 1
ATOM 4353 C C . ARG A 1 555 ? 11.379 4.986 7.953 1.00 94.81 555 ARG A C 1
ATOM 4355 O O . ARG A 1 555 ? 11.182 5.393 9.096 1.00 94.81 555 ARG A O 1
ATOM 4362 N N . LEU A 1 556 ? 10.973 3.789 7.531 1.00 95.88 556 LEU A N 1
ATOM 4363 C CA . LEU A 1 556 ? 10.145 2.883 8.334 1.00 95.88 556 LEU A CA 1
ATOM 4364 C C . LEU A 1 556 ? 10.834 2.441 9.632 1.00 95.88 556 LEU A C 1
ATOM 4366 O O . LEU A 1 556 ? 10.184 2.375 10.670 1.00 95.88 556 LEU A O 1
ATOM 4370 N N . ALA A 1 557 ? 12.150 2.231 9.622 1.00 95.00 557 ALA A N 1
ATOM 4371 C CA . ALA A 1 557 ? 12.934 1.949 10.822 1.00 95.00 557 ALA A CA 1
ATOM 4372 C C . ALA A 1 557 ? 12.872 3.099 11.848 1.00 95.00 557 ALA A C 1
ATOM 4374 O O . ALA A 1 557 ? 12.673 2.865 13.040 1.00 95.00 557 ALA A O 1
ATOM 4375 N N . LYS A 1 558 ? 12.972 4.357 11.390 1.00 93.81 558 LYS A N 1
ATOM 4376 C CA . LYS A 1 558 ? 12.861 5.552 12.251 1.00 93.81 558 LYS A CA 1
ATOM 4377 C C . LYS A 1 558 ? 11.449 5.722 12.812 1.00 93.81 558 LYS A C 1
ATOM 4379 O O . LYS A 1 558 ? 11.297 6.097 13.975 1.00 93.81 558 LYS A O 1
ATOM 4384 N N . GLU A 1 559 ? 10.423 5.435 12.012 1.00 93.25 559 GLU A N 1
ATOM 4385 C CA . GLU A 1 559 ? 9.023 5.450 12.455 1.00 93.25 559 GLU A CA 1
ATOM 4386 C C . GLU A 1 559 ? 8.736 4.326 13.472 1.00 93.25 559 GLU A C 1
ATOM 4388 O O . GLU A 1 559 ? 8.087 4.575 14.491 1.00 93.25 559 GLU A O 1
ATOM 4393 N N . SER A 1 560 ? 9.278 3.122 13.261 1.00 93.25 560 SER A N 1
ATOM 4394 C CA . SER A 1 560 ? 9.197 1.993 14.200 1.00 93.25 560 SER A CA 1
ATOM 4395 C C . SER A 1 560 ? 9.897 2.281 15.530 1.00 93.25 560 SER A C 1
ATOM 4397 O O . SER A 1 560 ? 9.293 2.065 16.583 1.00 93.25 560 SER A O 1
ATOM 4399 N N . ASP A 1 561 ? 11.108 2.853 15.526 1.00 91.19 561 ASP A N 1
ATOM 4400 C CA . ASP A 1 561 ? 11.777 3.294 16.761 1.00 91.19 561 ASP A CA 1
ATOM 4401 C C . ASP A 1 561 ? 10.996 4.415 17.474 1.00 91.19 561 ASP A C 1
ATOM 4403 O O . ASP A 1 561 ? 10.842 4.401 18.697 1.00 91.19 561 ASP A O 1
ATOM 4407 N N . ALA A 1 562 ? 10.434 5.372 16.728 1.00 89.94 562 ALA A N 1
ATOM 4408 C CA . ALA A 1 562 ? 9.600 6.428 17.304 1.00 89.94 562 ALA A CA 1
ATOM 4409 C C . ALA A 1 562 ? 8.299 5.887 17.923 1.00 89.94 562 ALA A C 1
ATOM 4411 O O . ALA A 1 562 ? 7.841 6.419 18.943 1.00 89.94 562 ALA A O 1
ATOM 4412 N N . ALA A 1 563 ? 7.725 4.825 17.349 1.00 88.06 563 ALA A N 1
ATOM 4413 C CA . ALA A 1 563 ? 6.594 4.100 17.917 1.00 88.06 563 ALA A CA 1
ATOM 4414 C C . ALA A 1 563 ? 6.991 3.340 19.194 1.00 88.06 563 ALA A C 1
ATOM 4416 O O . ALA A 1 563 ? 6.312 3.475 20.213 1.00 88.06 563 ALA A O 1
ATOM 4417 N N . ALA A 1 564 ? 8.105 2.599 19.170 1.00 86.12 564 ALA A N 1
ATOM 4418 C CA . ALA A 1 564 ? 8.605 1.827 20.311 1.00 86.12 564 ALA A CA 1
ATOM 4419 C C . ALA A 1 564 ? 9.017 2.724 21.491 1.00 86.12 564 ALA A C 1
ATOM 4421 O O . ALA A 1 564 ? 8.691 2.436 22.641 1.00 86.12 564 ALA A O 1
ATOM 4422 N N . SER A 1 565 ? 9.643 3.865 21.197 1.00 81.56 565 SER A N 1
ATOM 4423 C CA . SER A 1 565 ? 10.024 4.898 22.167 1.00 81.56 565 SER A CA 1
ATOM 4424 C C . SER A 1 565 ? 8.843 5.724 22.706 1.00 81.56 565 SER A C 1
ATOM 4426 O O . SER A 1 565 ? 9.047 6.621 23.523 1.00 81.56 565 SER A O 1
ATOM 4428 N N . GLY A 1 566 ? 7.613 5.504 22.224 1.00 71.75 566 GLY A N 1
ATOM 4429 C CA . GLY A 1 566 ? 6.419 6.249 22.644 1.00 71.75 566 GLY A CA 1
ATOM 4430 C C . GLY A 1 566 ? 6.351 7.711 22.174 1.00 71.75 566 GLY A C 1
ATOM 4431 O O . GLY A 1 566 ? 5.399 8.413 22.523 1.00 71.75 566 GLY A O 1
ATOM 4432 N N . ARG A 1 567 ? 7.302 8.179 21.349 1.00 67.81 567 ARG A N 1
ATOM 4433 C CA . ARG A 1 567 ? 7.372 9.575 20.868 1.00 67.81 567 ARG A CA 1
ATOM 4434 C C . ARG A 1 567 ? 6.112 9.963 20.086 1.00 67.81 567 ARG A C 1
ATOM 4436 O O . ARG A 1 567 ? 5.509 10.994 20.367 1.00 67.81 567 ARG A O 1
ATOM 4443 N N . ILE A 1 568 ? 5.628 9.063 19.226 1.00 62.72 568 ILE A N 1
ATOM 4444 C CA . ILE A 1 568 ? 4.390 9.243 18.442 1.00 62.72 568 ILE A CA 1
ATOM 4445 C C . ILE A 1 568 ? 3.150 9.412 19.345 1.00 62.72 568 ILE A C 1
ATOM 4447 O O . ILE A 1 568 ? 2.231 10.168 19.023 1.00 62.72 568 ILE A O 1
ATOM 4451 N N . ALA A 1 569 ? 3.103 8.726 20.493 1.00 60.66 569 ALA A N 1
ATOM 4452 C CA . ALA A 1 569 ? 1.998 8.862 21.442 1.00 60.66 569 ALA A CA 1
ATOM 4453 C C . ALA A 1 569 ? 2.049 10.213 22.175 1.00 60.66 569 ALA A C 1
ATOM 4455 O O . ALA A 1 569 ? 1.014 10.864 22.326 1.00 60.66 569 ALA A O 1
ATOM 4456 N N . ALA A 1 570 ? 3.246 10.662 22.567 1.00 55.94 570 ALA A N 1
ATOM 4457 C CA . ALA A 1 570 ? 3.455 11.965 23.196 1.00 55.94 570 ALA A CA 1
ATOM 4458 C C . ALA A 1 570 ? 3.087 13.132 22.258 1.00 55.94 570 ALA A C 1
ATOM 4460 O O . ALA A 1 570 ? 2.412 14.067 22.685 1.00 55.94 570 ALA A O 1
ATOM 4461 N N . GLU A 1 571 ? 3.445 13.055 20.973 1.00 58.41 571 GLU A N 1
ATOM 4462 C CA . GLU A 1 571 ? 3.076 14.056 19.959 1.00 58.41 571 GLU A CA 1
ATOM 4463 C C . GLU A 1 571 ? 1.555 14.147 19.759 1.00 58.41 571 GLU A C 1
ATOM 4465 O O . GLU A 1 571 ? 0.985 15.242 19.804 1.00 58.41 571 GLU A O 1
ATOM 4470 N N . LYS A 1 572 ? 0.866 13.002 19.624 1.00 58.12 572 LYS A N 1
ATOM 4471 C CA . LYS A 1 572 ? -0.605 12.969 19.535 1.00 58.12 572 LYS A CA 1
ATOM 4472 C C . LYS A 1 572 ? -1.270 13.539 20.794 1.00 58.12 572 LYS A C 1
ATOM 4474 O O . LYS A 1 572 ? -2.258 14.259 20.677 1.00 58.12 572 LYS A O 1
ATOM 4479 N N . GLN A 1 573 ? -0.733 13.267 21.985 1.00 57.78 573 GLN A N 1
ATOM 4480 C CA . GLN A 1 573 ? -1.255 13.821 23.241 1.00 57.78 573 GLN A CA 1
ATOM 4481 C C . GLN A 1 573 ? -1.013 15.334 23.363 1.00 57.78 573 GLN A C 1
ATOM 4483 O O . GLN A 1 573 ? -1.924 16.058 23.767 1.00 57.78 573 GLN A O 1
ATOM 4488 N N . ALA A 1 574 ? 0.153 15.837 22.948 1.00 48.91 574 ALA A N 1
ATOM 4489 C CA . ALA A 1 574 ? 0.453 17.271 22.928 1.00 48.91 574 ALA A CA 1
ATOM 4490 C C . ALA A 1 574 ? -0.489 18.054 21.993 1.00 48.91 574 ALA A C 1
ATOM 4492 O O . ALA A 1 574 ? -0.926 19.154 22.331 1.00 48.91 574 ALA A O 1
ATOM 4493 N N . TYR A 1 575 ? -0.878 17.467 20.857 1.00 53.72 575 TYR A N 1
ATOM 4494 C CA . TYR A 1 575 ? -1.858 18.068 19.942 1.00 53.72 575 TYR A CA 1
ATOM 4495 C C . TYR A 1 575 ? -3.317 17.968 20.438 1.00 53.72 575 TYR A C 1
ATOM 4497 O O . TYR A 1 575 ? -4.196 18.660 19.928 1.00 53.72 575 TYR A O 1
ATOM 4505 N N . MET A 1 576 ? -3.587 17.117 21.436 1.00 41.94 576 MET A N 1
ATOM 4506 C CA . MET A 1 576 ? -4.907 16.942 22.060 1.00 41.94 576 MET A CA 1
ATOM 4507 C C . MET A 1 576 ? -5.095 17.755 23.348 1.00 41.94 576 MET A C 1
ATOM 4509 O O . MET A 1 576 ? -6.228 17.910 23.808 1.00 41.94 576 MET A O 1
ATOM 4513 N N . SER A 1 577 ? -4.033 18.325 23.927 1.00 37.12 577 SER A N 1
ATOM 4514 C CA . SER A 1 577 ? -4.201 19.310 24.997 1.00 37.12 577 SER A CA 1
ATOM 4515 C C . SER A 1 577 ? -4.825 20.600 24.460 1.00 37.12 577 SER A C 1
ATOM 4517 O O . SER A 1 577 ? -4.209 21.326 23.681 1.00 37.12 577 SER A O 1
ATOM 4519 N N . LEU A 1 578 ? -6.047 20.899 24.918 1.00 44.12 578 LEU A N 1
ATOM 4520 C CA . LEU A 1 578 ? -6.706 22.191 24.704 1.00 44.12 578 LEU A CA 1
ATOM 4521 C C . LEU A 1 578 ? -5.765 23.348 25.099 1.00 44.12 578 LEU A C 1
ATOM 4523 O O . LEU A 1 578 ? -5.018 23.208 26.076 1.00 44.12 578 LEU A O 1
ATOM 4527 N N . PRO A 1 579 ? -5.829 24.513 24.419 1.00 38.84 579 PRO A N 1
ATOM 4528 C CA . PRO A 1 579 ? -5.084 25.694 24.839 1.00 38.84 579 PRO A CA 1
ATOM 4529 C C . PRO A 1 579 ? -5.391 25.998 26.306 1.00 38.84 579 PRO A C 1
ATOM 4531 O O . PRO A 1 579 ? -6.558 26.149 26.676 1.00 38.84 579 PRO A O 1
ATOM 4534 N N . ARG A 1 580 ? -4.353 26.060 27.152 1.00 38.44 580 ARG A N 1
ATOM 4535 C CA . ARG A 1 580 ? -4.526 26.310 28.590 1.00 38.44 580 ARG A CA 1
ATOM 4536 C C . ARG A 1 580 ? -5.303 27.620 28.791 1.00 38.44 580 ARG A C 1
ATOM 4538 O O . ARG A 1 580 ? -4.827 28.660 28.326 1.00 38.44 580 ARG A O 1
ATOM 4545 N N . PRO A 1 581 ? -6.450 27.614 29.495 1.00 32.22 581 PRO A N 1
ATOM 4546 C CA . PRO A 1 581 ? -7.154 28.849 29.811 1.00 32.22 581 PRO A CA 1
ATOM 4547 C C . PRO A 1 581 ? -6.243 29.768 30.633 1.00 32.22 581 PRO A C 1
ATOM 4549 O O . PRO A 1 581 ? -5.772 29.372 31.697 1.00 32.22 581 PRO A O 1
ATOM 4552 N N . GLY A 1 582 ? -5.995 30.988 30.144 1.00 38.44 582 GLY A N 1
ATOM 4553 C CA . GLY A 1 582 ? -5.299 32.029 30.911 1.00 38.44 582 GLY A CA 1
ATOM 4554 C C . GLY A 1 582 ? -3.916 32.473 30.423 1.00 38.44 582 GLY A C 1
ATOM 4555 O O . GLY A 1 582 ? -3.272 33.226 31.147 1.00 38.44 582 GLY A O 1
ATOM 4556 N N . VAL A 1 583 ? -3.452 32.084 29.226 1.00 31.80 583 VAL A N 1
ATOM 4557 C CA . VAL A 1 583 ? -2.238 32.686 28.627 1.00 31.80 583 VAL A CA 1
ATOM 4558 C C . VAL A 1 583 ? -2.602 33.539 27.413 1.00 31.80 583 VAL A C 1
ATOM 4560 O O . VAL A 1 583 ? -2.793 33.036 26.307 1.00 31.80 583 VAL A O 1
ATOM 4563 N N . SER A 1 584 ? -2.711 34.851 27.622 1.00 30.38 584 SER A N 1
ATOM 4564 C CA . SER A 1 584 ? -2.877 35.827 26.542 1.00 30.38 584 SER A CA 1
ATOM 4565 C C . SER A 1 584 ? -1.653 35.803 25.626 1.00 30.38 584 SER A C 1
ATOM 4567 O O . SER A 1 584 ? -0.542 36.077 26.077 1.00 30.38 584 SER A O 1
ATOM 4569 N N . SER A 1 585 ? -1.847 35.497 24.341 1.00 27.34 585 SER A N 1
ATOM 4570 C CA . SER A 1 585 ? -0.763 35.524 23.354 1.00 27.34 585 SER A CA 1
ATOM 4571 C C . SER A 1 585 ? -0.259 36.956 23.155 1.00 27.34 585 SER A C 1
ATOM 4573 O O . SER A 1 585 ? -0.949 37.791 22.570 1.00 27.34 585 SER A O 1
ATOM 4575 N N . MET A 1 586 ? 0.948 37.242 23.645 1.00 33.75 586 MET A N 1
ATOM 4576 C CA . MET A 1 586 ? 1.625 38.526 23.461 1.00 33.75 586 MET A CA 1
ATOM 4577 C C . MET A 1 586 ? 2.709 38.385 22.384 1.00 33.75 586 MET A C 1
ATOM 4579 O O . MET A 1 586 ? 3.899 38.353 22.674 1.00 33.75 586 MET A O 1
ATOM 4583 N N . ALA A 1 587 ? 2.274 38.258 21.128 1.00 30.02 587 ALA A N 1
ATOM 4584 C CA . ALA A 1 587 ? 3.143 38.225 19.947 1.00 30.02 587 ALA A CA 1
ATOM 4585 C C . ALA A 1 587 ? 2.410 38.767 18.701 1.00 30.02 587 ALA A C 1
ATOM 4587 O O . ALA A 1 587 ? 2.274 38.087 17.689 1.00 30.02 587 ALA A O 1
ATOM 4588 N N . ALA A 1 588 ? 1.902 40.001 18.793 1.00 30.78 588 ALA A N 1
ATOM 4589 C CA . ALA A 1 588 ? 1.211 40.694 17.702 1.00 30.78 588 ALA A CA 1
ATOM 4590 C C . ALA A 1 588 ? 1.745 42.128 17.512 1.00 30.78 588 ALA A C 1
ATOM 4592 O O . ALA A 1 588 ? 0.984 43.090 17.454 1.00 30.78 588 ALA A O 1
ATOM 4593 N N . THR A 1 589 ? 3.069 42.263 17.413 1.00 29.38 589 THR A N 1
ATOM 4594 C CA . THR A 1 589 ? 3.750 43.526 17.087 1.00 29.38 589 THR A CA 1
ATOM 4595 C C . THR A 1 589 ? 5.062 43.243 16.357 1.00 29.38 589 THR A C 1
ATOM 4597 O O . THR A 1 589 ? 6.100 43.082 16.990 1.00 29.38 589 THR A O 1
ATOM 4600 N N . ASN A 1 590 ? 4.985 43.136 15.024 1.00 27.34 590 ASN A N 1
ATOM 4601 C CA . ASN A 1 590 ? 5.986 43.615 14.051 1.00 27.34 590 ASN A CA 1
ATOM 4602 C C . ASN A 1 590 ? 5.573 43.222 12.618 1.00 27.34 590 ASN A C 1
ATOM 4604 O O . ASN A 1 590 ? 6.093 42.273 12.040 1.00 27.34 590 ASN A O 1
ATOM 4608 N N . MET A 1 591 ? 4.632 43.976 12.039 1.00 27.30 591 MET A N 1
ATOM 4609 C CA . MET A 1 591 ? 4.373 44.000 10.592 1.00 27.30 591 MET A CA 1
ATOM 4610 C C . MET A 1 591 ? 3.926 45.401 10.146 1.00 27.30 591 MET A C 1
ATOM 4612 O O . MET A 1 591 ? 2.737 45.640 9.963 1.00 27.30 591 MET A O 1
ATOM 4616 N N . VAL A 1 592 ? 4.879 46.320 9.957 1.00 28.12 592 VAL A N 1
ATOM 4617 C CA . VAL A 1 592 ? 4.772 47.466 9.028 1.00 28.12 592 VAL A CA 1
ATOM 4618 C C . VAL A 1 592 ? 6.181 47.774 8.494 1.00 28.12 592 VAL A C 1
ATOM 4620 O O . VAL A 1 592 ? 7.141 47.670 9.251 1.00 28.12 592 VAL A O 1
ATOM 4623 N N . ALA A 1 593 ? 6.263 48.202 7.226 1.00 23.97 593 ALA A N 1
ATOM 4624 C CA . ALA A 1 593 ? 7.463 48.442 6.404 1.00 23.97 593 ALA A CA 1
ATOM 4625 C C . ALA A 1 593 ? 8.148 47.152 5.882 1.00 23.97 593 ALA A C 1
ATOM 4627 O O . ALA A 1 593 ? 8.373 46.218 6.639 1.00 23.97 593 ALA A O 1
ATOM 4628 N N . SER A 1 594 ? 8.499 47.022 4.596 1.00 23.83 594 SER A N 1
ATOM 4629 C CA . SER A 1 594 ? 8.451 47.980 3.475 1.00 23.83 594 SER A CA 1
ATOM 4630 C C . SER A 1 594 ? 8.187 47.259 2.143 1.00 23.83 594 SER A C 1
ATOM 4632 O O . SER A 1 594 ? 8.683 46.154 1.941 1.00 23.83 594 SER A O 1
ATOM 4634 N N . MET A 1 595 ? 7.460 47.894 1.215 1.00 26.44 595 MET A N 1
ATOM 4635 C CA . MET A 1 595 ? 7.413 47.476 -0.193 1.00 26.44 595 MET A CA 1
ATOM 4636 C C . MET A 1 595 ? 8.330 48.359 -1.038 1.00 26.44 595 MET A C 1
ATOM 4638 O O . MET A 1 595 ? 8.103 49.566 -1.076 1.00 26.44 595 MET A O 1
ATOM 4642 N N . SER A 1 596 ? 9.261 47.770 -1.799 1.00 23.31 596 SER A N 1
ATOM 4643 C CA . SER A 1 596 ? 9.815 48.407 -3.009 1.00 23.31 596 SER A CA 1
ATOM 4644 C C . SER A 1 596 ? 10.713 47.480 -3.849 1.00 23.31 596 SER A C 1
ATOM 4646 O O . SER A 1 596 ? 11.845 47.228 -3.453 1.00 23.31 596 SER A O 1
ATOM 4648 N N . GLY A 1 597 ? 10.228 47.101 -5.041 1.00 22.00 597 GLY A N 1
ATOM 4649 C CA . GLY A 1 597 ? 10.991 47.056 -6.306 1.00 22.00 597 GLY A CA 1
ATOM 4650 C C . GLY A 1 597 ? 11.989 45.918 -6.596 1.00 22.00 597 GLY A C 1
ATOM 4651 O O . GLY A 1 597 ? 12.880 45.647 -5.803 1.00 22.00 597 GLY A O 1
ATOM 4652 N N . GLY A 1 598 ? 11.927 45.382 -7.826 1.00 22.22 598 GLY A N 1
ATOM 4653 C CA . GLY A 1 598 ? 13.087 44.768 -8.501 1.00 22.22 598 GLY A CA 1
ATOM 4654 C C . GLY A 1 598 ? 12.843 43.415 -9.180 1.00 22.22 598 GLY A C 1
ATOM 4655 O O . GLY A 1 598 ? 12.775 42.395 -8.511 1.00 22.22 598 GLY A O 1
ATOM 4656 N N . SER A 1 599 ? 12.764 43.438 -10.512 1.00 23.59 599 SER A N 1
ATOM 4657 C CA . SER A 1 599 ? 12.956 42.328 -11.469 1.00 23.59 599 SER A CA 1
ATOM 4658 C C . SER A 1 599 ? 14.170 41.421 -11.138 1.00 23.59 599 SER A C 1
ATOM 4660 O O . SER A 1 599 ? 15.130 41.894 -10.540 1.00 23.59 599 SER A O 1
ATOM 4662 N N . ASP A 1 600 ? 14.208 40.114 -11.442 1.00 24.00 600 ASP A N 1
ATOM 4663 C CA . ASP A 1 600 ? 14.236 39.532 -12.801 1.00 24.00 600 ASP A CA 1
ATOM 4664 C C . ASP A 1 600 ? 14.024 37.986 -12.847 1.00 24.00 600 ASP A C 1
ATOM 4666 O O . ASP A 1 600 ? 13.771 37.339 -11.832 1.00 24.00 600 ASP A O 1
ATOM 4670 N N . MET A 1 601 ? 14.075 37.404 -14.056 1.00 25.30 601 MET A N 1
ATOM 4671 C CA . MET A 1 601 ? 13.658 36.034 -14.426 1.00 25.30 601 MET A CA 1
ATOM 4672 C C . MET A 1 601 ? 14.714 34.899 -14.313 1.00 25.30 601 MET A C 1
ATOM 4674 O O . MET A 1 601 ? 15.907 35.120 -14.474 1.00 25.30 601 MET A O 1
ATOM 4678 N N . PHE A 1 602 ? 14.201 33.661 -14.184 1.00 24.50 602 PHE A N 1
ATOM 4679 C CA . PHE A 1 602 ? 14.690 32.363 -14.719 1.00 24.50 602 PHE A CA 1
ATOM 4680 C C . PHE A 1 602 ? 16.194 31.977 -14.699 1.00 24.50 602 PHE A C 1
ATOM 4682 O O . PHE A 1 602 ? 16.986 32.421 -15.526 1.00 24.50 602 PHE A O 1
ATOM 4689 N N . SER A 1 603 ? 16.527 30.966 -13.882 1.00 22.48 603 SER A N 1
ATOM 4690 C CA . SER A 1 603 ? 17.388 29.776 -14.148 1.00 22.48 603 SER A CA 1
ATOM 4691 C C . SER A 1 603 ? 17.662 29.068 -12.797 1.00 22.48 603 SER A C 1
ATOM 4693 O O . SER A 1 603 ? 17.528 29.701 -11.756 1.00 22.48 603 SER A O 1
ATOM 4695 N N . SER A 1 604 ? 17.982 27.774 -12.675 1.00 24.12 604 SER A N 1
ATOM 4696 C CA . SER A 1 604 ? 18.219 26.713 -13.664 1.00 24.12 604 SER A CA 1
ATOM 4697 C C . SER A 1 604 ? 17.829 25.332 -13.100 1.00 24.12 604 SER A C 1
ATOM 4699 O O . SER A 1 604 ? 17.637 25.173 -11.895 1.00 24.12 604 SER A O 1
ATOM 4701 N N . VAL A 1 605 ? 17.752 24.329 -13.976 1.00 24.28 605 VAL A N 1
ATOM 4702 C CA . VAL A 1 605 ? 17.508 22.907 -13.657 1.00 24.28 605 VAL A CA 1
ATOM 4703 C C . VAL A 1 605 ? 18.814 22.197 -13.245 1.00 24.28 605 VAL A C 1
ATOM 4705 O O . VAL A 1 605 ? 19.880 22.591 -13.703 1.00 24.28 605 VAL A O 1
ATOM 4708 N N . MET A 1 606 ? 18.697 21.144 -12.419 1.00 26.25 606 MET A N 1
ATOM 4709 C CA . MET A 1 606 ? 19.681 20.081 -12.103 1.00 26.25 606 MET A CA 1
ATOM 4710 C C . MET A 1 606 ? 21.148 20.450 -11.802 1.00 26.25 606 MET A C 1
ATOM 4712 O O . MET A 1 606 ? 21.901 20.879 -12.669 1.00 26.25 606 MET A O 1
ATOM 4716 N N . SER A 1 607 ? 21.621 20.024 -10.624 1.00 23.72 607 SER A N 1
ATOM 4717 C CA . SER A 1 607 ? 22.950 19.400 -10.464 1.00 23.72 607 SER A CA 1
ATOM 4718 C C . SER A 1 607 ? 23.038 18.635 -9.143 1.00 23.72 607 SER A C 1
ATOM 4720 O O . SER A 1 607 ? 22.991 19.227 -8.067 1.00 23.72 607 SER A O 1
ATOM 4722 N N . SER A 1 608 ? 23.204 17.316 -9.225 1.00 26.03 608 SER A N 1
ATOM 4723 C CA . SER A 1 608 ? 23.616 16.474 -8.099 1.00 26.03 608 SER A CA 1
ATOM 4724 C C . SER A 1 608 ? 25.065 16.779 -7.719 1.00 26.03 608 SER A C 1
ATOM 4726 O O . SER A 1 608 ? 25.899 16.894 -8.615 1.00 26.03 608 SER A O 1
ATOM 4728 N N . SER A 1 609 ? 25.401 16.804 -6.425 1.00 24.69 609 SER A N 1
ATOM 4729 C CA . SER A 1 609 ? 26.701 16.319 -5.924 1.00 24.69 609 SER A CA 1
ATOM 4730 C C . SER A 1 609 ? 26.769 16.265 -4.401 1.00 24.69 609 SER A C 1
ATOM 4732 O O . SER A 1 609 ? 26.285 17.145 -3.694 1.00 24.69 609 SER A O 1
ATOM 4734 N N . SER A 1 610 ? 27.431 15.217 -3.924 1.00 26.69 610 SER A N 1
ATOM 4735 C CA . SER A 1 610 ? 27.810 14.963 -2.538 1.00 26.69 610 SER A CA 1
ATOM 4736 C C . SER A 1 610 ? 28.587 16.117 -1.899 1.00 26.69 610 SER A C 1
ATOM 4738 O O . SER A 1 610 ? 29.381 16.791 -2.555 1.00 26.69 610 SER A O 1
ATOM 4740 N N . SER A 1 611 ? 28.497 16.250 -0.576 1.00 25.73 611 SER A N 1
ATOM 4741 C CA . SER A 1 611 ? 29.582 16.837 0.217 1.00 25.73 611 SER A CA 1
ATOM 4742 C C . SER A 1 611 ? 29.654 16.204 1.598 1.00 25.73 611 SER A C 1
ATOM 4744 O O . SER A 1 611 ? 28.645 16.009 2.272 1.00 25.73 611 SER A O 1
ATOM 4746 N N . ALA A 1 612 ? 30.877 15.840 1.976 1.00 23.12 612 ALA A N 1
ATOM 4747 C CA . ALA A 1 612 ? 31.180 15.169 3.224 1.00 23.12 612 ALA A CA 1
ATOM 4748 C C . ALA A 1 612 ? 31.215 16.143 4.410 1.00 23.12 612 ALA A C 1
ATOM 4750 O O . ALA A 1 612 ? 31.344 17.358 4.270 1.00 23.12 612 ALA A O 1
ATOM 4751 N N . CYS A 1 613 ? 31.147 15.550 5.594 1.00 22.67 613 CYS A N 1
ATOM 4752 C CA . CYS A 1 613 ? 31.329 16.172 6.894 1.00 22.67 613 CYS A CA 1
ATOM 4753 C C . CYS A 1 613 ? 32.600 17.037 7.028 1.00 22.67 613 CYS A C 1
ATOM 4755 O O . CYS A 1 613 ? 33.696 16.591 6.693 1.00 22.67 613 CYS A O 1
ATOM 4757 N N . MET A 1 614 ? 32.460 18.188 7.694 1.00 22.78 614 MET A N 1
ATOM 4758 C CA . MET A 1 614 ? 33.477 18.776 8.577 1.00 22.78 614 MET A CA 1
ATOM 4759 C C . MET A 1 614 ? 32.779 19.470 9.757 1.00 22.78 614 MET A C 1
ATOM 4761 O O . MET A 1 614 ? 31.839 20.238 9.564 1.00 22.78 614 MET A O 1
ATOM 4765 N N . PHE A 1 615 ? 33.234 19.178 10.978 1.00 22.78 615 PHE A N 1
ATOM 4766 C CA . PHE A 1 615 ? 32.821 19.874 12.205 1.00 22.78 615 PHE A CA 1
ATOM 4767 C C . PHE A 1 615 ? 33.454 21.275 12.280 1.00 22.78 615 PHE A C 1
ATOM 4769 O O . PHE A 1 615 ? 34.491 21.522 11.659 1.00 22.78 615 PHE A O 1
ATOM 4776 N N . PRO A 1 616 ? 32.892 22.169 13.109 1.00 26.84 616 PRO A N 1
ATOM 4777 C CA . PRO A 1 616 ? 33.635 22.478 14.334 1.00 26.84 616 PRO A CA 1
ATOM 4778 C C . PRO A 1 616 ? 32.790 22.543 15.622 1.00 26.84 616 PRO A C 1
ATOM 4780 O O . PRO A 1 616 ? 31.565 22.639 15.602 1.00 26.84 616 PRO A O 1
ATOM 4783 N N . ASN A 1 617 ? 33.517 22.494 16.744 1.00 24.62 617 ASN A N 1
ATOM 4784 C CA . ASN A 1 617 ? 33.090 22.727 18.133 1.00 24.62 617 ASN A CA 1
ATOM 4785 C C . ASN A 1 617 ? 32.401 24.118 18.305 1.00 24.62 617 ASN A C 1
ATOM 4787 O O . ASN A 1 617 ? 32.513 24.966 17.426 1.00 24.62 617 ASN A O 1
ATOM 4791 N N . GLU A 1 618 ? 31.713 24.464 19.404 1.00 22.75 618 GLU A N 1
ATOM 4792 C CA . GLU A 1 618 ? 31.966 24.089 20.806 1.00 22.75 618 GLU A CA 1
ATOM 4793 C C . GLU A 1 618 ? 30.742 24.302 21.740 1.00 22.75 618 GLU A C 1
ATOM 4795 O O . GLU A 1 618 ? 29.774 24.963 21.378 1.00 22.75 618 GLU A O 1
ATOM 4800 N N . CYS A 1 619 ? 30.822 23.708 22.940 1.00 22.67 619 CYS A N 1
ATOM 4801 C CA . CYS A 1 619 ? 29.937 23.702 24.127 1.00 22.67 619 CYS A CA 1
ATOM 4802 C C . CYS A 1 619 ? 29.063 24.965 24.407 1.00 22.67 619 CYS A C 1
ATOM 4804 O O . CYS A 1 619 ? 29.400 26.072 24.012 1.00 22.67 619 CYS A O 1
ATOM 4806 N N . VAL A 1 620 ? 27.954 24.914 25.172 1.00 22.27 620 VAL A N 1
ATOM 4807 C CA . VAL A 1 620 ? 27.812 24.398 26.559 1.00 22.27 620 VAL A CA 1
ATOM 4808 C C . VAL A 1 620 ? 26.366 23.975 26.891 1.00 22.27 620 VAL A C 1
ATOM 4810 O O . VAL A 1 620 ? 25.420 24.694 26.582 1.00 22.27 620 VAL A O 1
ATOM 4813 N N . CYS A 1 621 ? 26.204 22.884 27.653 1.00 21.41 621 CYS A N 1
ATOM 4814 C CA . CYS A 1 621 ? 25.027 22.601 28.496 1.00 21.41 621 CYS A CA 1
ATOM 4815 C C . CYS A 1 621 ? 25.485 21.985 29.842 1.00 21.41 621 CYS A C 1
ATOM 4817 O O . CYS A 1 621 ? 26.446 21.213 29.837 1.00 21.41 621 CYS A O 1
ATOM 4819 N N . PRO A 1 622 ? 24.860 22.319 30.991 1.00 27.55 622 PRO A N 1
ATOM 4820 C CA . PRO A 1 622 ? 25.308 21.864 32.310 1.00 27.55 622 PRO A CA 1
ATOM 4821 C C . PRO A 1 622 ? 24.794 20.463 32.687 1.00 27.55 622 PRO A C 1
ATOM 4823 O O . PRO A 1 622 ? 23.717 20.038 32.273 1.00 27.55 622 PRO A O 1
ATOM 4826 N N . SER A 1 623 ? 25.569 19.766 33.518 1.00 25.02 623 SER A N 1
ATOM 4827 C CA . SER A 1 623 ? 25.378 18.372 33.940 1.00 25.02 623 SER A CA 1
ATOM 4828 C C . SER A 1 623 ? 24.988 18.230 35.420 1.00 25.02 623 SER A C 1
ATOM 4830 O O . SER A 1 623 ? 25.390 19.063 36.230 1.00 25.02 623 SER A O 1
ATOM 4832 N N . ALA A 1 624 ? 24.250 17.155 35.756 1.00 26.45 624 ALA A N 1
ATOM 4833 C CA . ALA A 1 624 ? 24.194 16.414 37.044 1.00 26.45 624 ALA A CA 1
ATOM 4834 C C . ALA A 1 624 ? 22.836 15.677 37.189 1.00 26.45 624 ALA A C 1
ATOM 4836 O O . ALA A 1 624 ? 21.813 16.220 36.790 1.00 26.45 624 ALA A O 1
ATOM 4837 N N . SER A 1 625 ? 22.705 14.485 37.789 1.00 24.95 625 SER A N 1
ATOM 4838 C CA . SER A 1 625 ? 23.703 13.498 38.241 1.00 24.95 625 SER A CA 1
ATOM 4839 C C . SER A 1 625 ? 23.047 12.127 38.479 1.00 24.95 625 SER A C 1
ATOM 4841 O O . SER A 1 625 ? 21.858 12.040 38.773 1.00 24.95 625 SER A O 1
ATOM 4843 N N . SER A 1 626 ? 23.852 11.063 38.432 1.00 28.36 626 SER A N 1
ATOM 4844 C CA . SER A 1 626 ? 23.486 9.682 38.783 1.00 28.36 626 SER A CA 1
ATOM 4845 C C . SER A 1 626 ? 24.051 9.246 40.144 1.00 28.36 626 SER A C 1
ATOM 4847 O O . SER A 1 626 ? 25.208 9.542 40.429 1.00 28.36 626 SER A O 1
ATOM 4849 N N . HIS A 1 627 ? 23.314 8.431 40.905 1.00 26.64 627 HIS A N 1
ATOM 4850 C CA . HIS A 1 627 ? 23.783 7.563 42.007 1.00 26.64 627 HIS A CA 1
ATOM 4851 C C . HIS A 1 627 ? 22.703 6.459 42.216 1.00 26.64 627 HIS A C 1
ATOM 4853 O O . HIS A 1 627 ? 21.538 6.741 41.973 1.00 26.64 627 HIS A O 1
ATOM 4859 N N . VAL A 1 628 ? 22.948 5.211 42.652 1.00 25.78 628 VAL A N 1
ATOM 4860 C CA . VAL A 1 628 ? 24.191 4.478 42.949 1.00 25.78 628 VAL A CA 1
ATOM 4861 C C . VAL A 1 628 ? 23.978 2.951 42.845 1.00 25.78 628 VAL A C 1
ATOM 4863 O O . VAL A 1 628 ? 22.878 2.449 43.037 1.00 25.78 628 VAL A O 1
ATOM 4866 N N . ALA A 1 629 ? 25.090 2.267 42.558 1.00 27.78 629 ALA A N 1
ATOM 4867 C CA . ALA A 1 629 ? 25.466 0.856 42.755 1.00 27.78 629 ALA A CA 1
ATOM 4868 C C . ALA A 1 629 ? 24.852 0.109 43.988 1.00 27.78 629 ALA A C 1
ATOM 4870 O O . ALA A 1 629 ? 24.327 0.738 44.894 1.00 27.78 629 ALA A O 1
ATOM 4871 N N . ARG A 1 630 ? 24.984 -1.219 44.186 1.00 29.12 630 ARG A N 1
ATOM 4872 C CA . ARG A 1 630 ? 26.157 -2.104 43.970 1.00 29.12 630 ARG A CA 1
ATOM 4873 C C . ARG A 1 630 ? 25.806 -3.588 44.245 1.00 29.12 630 ARG A C 1
ATOM 4875 O O . ARG A 1 630 ? 24.885 -3.849 45.007 1.00 29.12 630 ARG A O 1
ATOM 4882 N N . SER A 1 631 ? 26.717 -4.483 43.828 1.00 25.20 631 SER A N 1
ATOM 4883 C CA . SER A 1 631 ? 27.162 -5.716 44.534 1.00 25.20 631 SER A CA 1
ATOM 4884 C C . SER A 1 631 ? 26.719 -7.081 43.974 1.00 25.20 631 SER A C 1
ATOM 4886 O O . SER A 1 631 ? 25.612 -7.532 44.228 1.00 25.20 631 SER A O 1
ATOM 4888 N N . LEU A 1 632 ? 27.647 -7.826 43.358 1.00 26.25 632 LEU A N 1
ATOM 4889 C CA . LEU A 1 632 ? 28.557 -8.742 44.073 1.00 26.25 632 LEU A CA 1
ATOM 4890 C C . LEU A 1 632 ? 29.771 -9.094 43.188 1.00 26.25 632 LEU A C 1
ATOM 4892 O O . LEU A 1 632 ? 29.864 -8.625 42.055 1.00 26.25 632 LEU A O 1
ATOM 4896 N N . SER A 1 633 ? 30.765 -9.797 43.740 1.00 26.80 633 SER A N 1
ATOM 4897 C CA . SER A 1 633 ? 32.135 -9.800 43.209 1.00 26.80 633 SER A CA 1
ATOM 4898 C C . SER A 1 633 ? 32.895 -11.123 43.377 1.00 26.80 633 SER A C 1
ATOM 4900 O O . SER A 1 633 ? 32.632 -11.896 44.290 1.00 26.80 633 SER A O 1
ATOM 4902 N N . ASN A 1 634 ? 33.937 -11.262 42.544 1.00 26.34 634 ASN A N 1
ATOM 4903 C CA . ASN A 1 634 ? 35.071 -12.196 42.621 1.00 26.34 634 ASN A CA 1
ATOM 4904 C C . ASN A 1 634 ? 34.835 -13.676 42.272 1.00 26.34 634 ASN A C 1
ATOM 4906 O O . ASN A 1 634 ? 34.281 -14.429 43.060 1.00 26.34 634 ASN A O 1
ATOM 4910 N N . LEU A 1 635 ? 35.527 -14.124 41.218 1.00 26.45 635 LEU A N 1
ATOM 4911 C CA . LEU A 1 635 ? 36.580 -15.145 41.334 1.00 26.45 635 LEU A CA 1
ATOM 4912 C C . LEU A 1 635 ? 37.638 -14.925 40.230 1.00 26.45 635 LEU A C 1
ATOM 4914 O O . LEU A 1 635 ? 37.311 -14.645 39.082 1.00 26.45 635 LEU A O 1
ATOM 4918 N N . ARG A 1 636 ? 38.923 -15.011 40.594 1.00 26.58 636 ARG A N 1
ATOM 4919 C CA . ARG A 1 636 ? 40.092 -15.011 39.689 1.00 26.58 636 ARG A CA 1
ATOM 4920 C C . ARG A 1 636 ? 40.717 -16.401 39.746 1.00 26.58 636 ARG A C 1
ATOM 4922 O O . ARG A 1 636 ? 40.874 -16.882 40.861 1.00 26.58 636 ARG A O 1
ATOM 4929 N N . LEU A 1 637 ? 41.213 -16.943 38.626 1.00 26.52 637 LEU A N 1
ATOM 4930 C CA . LEU A 1 637 ? 42.367 -17.860 38.608 1.00 26.52 637 LEU A CA 1
ATOM 4931 C C . LEU A 1 637 ? 43.030 -17.954 37.206 1.00 26.52 637 LEU A C 1
ATOM 4933 O O . LEU A 1 637 ? 42.369 -18.090 36.188 1.00 26.52 637 LEU A O 1
ATOM 4937 N N . ASN A 1 638 ? 44.358 -17.823 37.228 1.00 25.69 638 ASN A N 1
ATOM 4938 C CA . ASN A 1 638 ? 45.449 -17.956 36.239 1.00 25.69 638 ASN A CA 1
ATOM 4939 C C . ASN A 1 638 ? 45.274 -18.604 34.826 1.00 25.69 638 ASN A C 1
ATOM 4941 O O . ASN A 1 638 ? 44.841 -19.740 34.697 1.00 25.69 638 ASN A O 1
ATOM 4945 N N . SER A 1 639 ? 45.814 -17.878 33.821 1.00 23.39 639 SER A N 1
ATOM 4946 C CA . SER A 1 639 ? 46.738 -18.214 32.682 1.00 23.39 639 SER A CA 1
ATOM 4947 C C . SER A 1 639 ? 47.364 -19.636 32.541 1.00 23.39 639 SER A C 1
ATOM 4949 O O . SER A 1 639 ? 47.412 -20.324 33.559 1.00 23.39 639 SER A O 1
ATOM 4951 N N . PRO A 1 640 ? 48.039 -20.030 31.406 1.00 40.19 640 PRO A N 1
ATOM 4952 C CA . PRO A 1 640 ? 48.402 -19.251 30.187 1.00 40.19 640 PRO A CA 1
ATOM 4953 C C . PRO A 1 640 ? 48.396 -19.974 28.786 1.00 40.19 640 PRO A C 1
ATOM 4955 O O . PRO A 1 640 ? 48.276 -21.188 28.687 1.00 40.19 640 PRO A O 1
ATOM 4958 N N . ALA A 1 641 ? 48.750 -19.197 27.738 1.00 26.70 641 ALA A N 1
ATOM 4959 C CA . ALA A 1 641 ? 49.597 -19.538 26.557 1.00 26.70 641 ALA A CA 1
ATOM 4960 C C . ALA A 1 641 ? 49.031 -20.158 25.242 1.00 26.70 641 ALA A C 1
ATOM 4962 O O . ALA A 1 641 ? 48.653 -21.319 25.204 1.00 26.70 641 ALA A O 1
ATOM 4963 N N . GLN A 1 642 ? 49.183 -19.405 24.128 1.00 29.02 642 GLN A N 1
ATOM 4964 C CA . GLN A 1 642 ? 49.914 -19.710 22.857 1.00 29.02 642 GLN A CA 1
ATOM 4965 C C . GLN A 1 642 ? 49.366 -18.821 21.708 1.00 29.02 642 GLN A C 1
ATOM 4967 O O . GLN A 1 642 ? 48.236 -18.971 21.276 1.00 29.02 642 GLN A O 1
ATOM 4972 N N . GLN A 1 643 ? 50.023 -17.723 21.313 1.00 27.02 643 GLN A N 1
ATOM 4973 C CA . GLN A 1 643 ? 51.078 -17.636 20.281 1.00 27.02 643 GLN A CA 1
ATOM 4974 C C . GLN A 1 643 ? 50.763 -18.248 18.896 1.00 27.02 643 GLN A C 1
ATOM 4976 O O . GLN A 1 643 ? 50.980 -19.437 18.684 1.00 27.02 643 GLN A O 1
ATOM 4981 N N . ARG A 1 644 ? 50.547 -17.375 17.897 1.00 28.11 644 ARG A N 1
ATOM 4982 C CA . ARG A 1 644 ? 51.385 -17.317 16.676 1.00 28.11 644 ARG A CA 1
ATOM 4983 C C . ARG A 1 644 ? 51.351 -15.923 16.025 1.00 28.11 644 ARG A C 1
ATOM 4985 O O . ARG A 1 644 ? 50.343 -15.232 16.080 1.00 28.11 644 ARG A O 1
ATOM 4992 N N . LYS A 1 645 ? 52.492 -15.505 15.462 1.00 27.88 645 LYS A N 1
ATOM 4993 C CA . LYS A 1 645 ? 52.731 -14.236 14.742 1.00 27.88 645 LYS A CA 1
ATOM 4994 C C . LYS A 1 645 ? 53.218 -14.538 13.321 1.00 27.88 645 LYS A C 1
ATOM 4996 O O . LYS A 1 645 ? 54.045 -15.435 13.189 1.00 27.88 645 LYS A O 1
ATOM 5001 N N . ALA A 1 646 ? 52.851 -13.698 12.351 1.00 26.69 646 ALA A N 1
ATOM 5002 C CA . ALA A 1 646 ? 53.707 -13.122 11.291 1.00 26.69 646 ALA A CA 1
ATOM 5003 C C . ALA A 1 646 ? 52.844 -12.075 10.532 1.00 26.69 646 ALA A C 1
ATOM 5005 O O . ALA A 1 646 ? 51.671 -12.354 10.318 1.00 26.69 646 ALA A O 1
ATOM 5006 N N . ASN A 1 647 ? 53.217 -10.815 10.252 1.00 28.05 647 ASN A N 1
ATOM 5007 C CA . ASN A 1 647 ? 54.444 -10.200 9.697 1.00 28.05 647 ASN A CA 1
ATOM 5008 C C . ASN A 1 647 ? 54.748 -10.641 8.245 1.00 28.05 647 ASN A C 1
ATOM 5010 O O . ASN A 1 647 ? 54.753 -11.833 7.983 1.00 28.05 647 ASN A O 1
ATOM 5014 N N . SER A 1 648 ? 55.081 -9.764 7.285 1.00 29.69 648 SER A N 1
ATOM 5015 C CA . SER A 1 648 ? 55.142 -8.286 7.286 1.00 29.69 648 SER A CA 1
ATOM 5016 C C . SER A 1 648 ? 55.230 -7.698 5.862 1.00 29.69 648 SER A C 1
ATOM 5018 O O . SER A 1 648 ? 55.773 -8.349 4.982 1.00 29.69 648 SER A O 1
ATOM 5020 N N . ALA A 1 649 ? 54.801 -6.437 5.719 1.00 28.88 649 ALA A N 1
ATOM 5021 C CA . ALA A 1 649 ? 55.378 -5.327 4.933 1.00 28.88 649 ALA A CA 1
ATOM 5022 C C . ALA A 1 649 ? 56.212 -5.562 3.648 1.00 28.88 649 ALA A C 1
ATOM 5024 O O . ALA A 1 649 ? 57.198 -6.294 3.646 1.00 28.88 649 ALA A O 1
ATOM 5025 N N . PHE A 1 650 ? 55.996 -4.675 2.665 1.00 26.80 650 PHE A N 1
ATOM 5026 C CA . PHE A 1 650 ? 57.101 -4.024 1.946 1.00 26.80 650 PHE A CA 1
ATOM 5027 C C . PHE A 1 650 ? 56.783 -2.552 1.629 1.00 26.80 650 PHE A C 1
ATOM 5029 O O . PHE A 1 650 ? 55.639 -2.195 1.366 1.00 26.80 650 PHE A O 1
ATOM 5036 N N . SER A 1 651 ? 57.810 -1.700 1.661 1.00 27.78 651 SER A N 1
ATOM 5037 C CA . SER A 1 651 ? 57.729 -0.254 1.410 1.00 27.78 651 SER A CA 1
ATOM 5038 C C . SER A 1 651 ? 59.026 0.243 0.767 1.00 27.78 651 SER A C 1
ATOM 5040 O O . SER A 1 651 ? 60.088 0.018 1.348 1.00 27.78 651 SER A O 1
ATOM 5042 N N . ILE A 1 652 ? 58.968 0.954 -0.366 1.00 29.23 652 ILE A N 1
ATOM 5043 C CA . ILE A 1 652 ? 60.105 1.713 -0.927 1.00 29.23 652 ILE A CA 1
ATOM 5044 C C . ILE A 1 652 ? 59.617 3.075 -1.460 1.00 29.23 652 ILE A C 1
ATOM 5046 O O . ILE A 1 652 ? 58.471 3.234 -1.866 1.00 29.23 652 ILE A O 1
ATOM 5050 N N . VAL A 1 653 ? 60.505 4.069 -1.389 1.00 30.19 653 VAL A N 1
ATOM 5051 C CA . VAL A 1 653 ? 60.290 5.518 -1.561 1.00 30.19 653 VAL A CA 1
ATOM 5052 C C . VAL A 1 653 ? 61.101 6.033 -2.763 1.00 30.19 653 VAL A C 1
ATOM 5054 O O . VAL A 1 653 ? 62.225 5.558 -2.915 1.00 30.19 653 VAL A O 1
ATOM 5057 N N . ARG A 1 654 ? 60.619 7.050 -3.521 1.00 29.94 654 ARG A N 1
ATOM 5058 C CA . ARG A 1 654 ? 61.365 8.311 -3.848 1.00 29.94 654 ARG A CA 1
ATOM 5059 C C . ARG A 1 654 ? 60.723 9.276 -4.884 1.00 29.94 654 ARG A C 1
ATOM 5061 O O . ARG A 1 654 ? 60.491 8.914 -6.023 1.00 29.94 654 ARG A O 1
ATOM 5068 N N . GLN A 1 655 ? 60.614 10.545 -4.458 1.00 28.80 655 GLN A N 1
ATOM 5069 C CA . GLN A 1 655 ? 61.065 11.801 -5.117 1.00 28.80 655 GLN A CA 1
ATOM 5070 C C . GLN A 1 655 ? 60.583 12.222 -6.536 1.00 28.80 655 GLN A C 1
ATOM 5072 O O . GLN A 1 655 ? 61.232 11.937 -7.532 1.00 28.80 655 GLN A O 1
ATOM 5077 N N . GLY A 1 656 ? 59.531 13.058 -6.559 1.00 26.83 656 GLY A N 1
ATOM 5078 C CA . GLY A 1 656 ? 59.449 14.453 -7.071 1.00 26.83 656 GLY A CA 1
ATOM 5079 C C . GLY A 1 656 ? 60.134 14.962 -8.363 1.00 26.83 656 GLY A C 1
ATOM 5080 O O . GLY A 1 656 ? 61.349 14.872 -8.512 1.00 26.83 656 GLY A O 1
ATOM 5081 N N . SER A 1 657 ? 59.364 15.688 -9.196 1.00 28.31 657 SER A N 1
ATOM 5082 C CA . SER A 1 657 ? 59.747 16.949 -9.895 1.00 28.31 657 SER A CA 1
ATOM 5083 C C . SER A 1 657 ? 58.570 17.585 -10.683 1.00 28.31 657 SER A C 1
ATOM 5085 O O . SER A 1 657 ? 57.826 16.884 -11.358 1.00 28.31 657 SER A O 1
ATOM 5087 N N . GLU A 1 658 ? 58.427 18.916 -10.610 1.00 29.56 658 GLU A N 1
ATOM 5088 C CA . GLU A 1 658 ? 57.801 19.799 -11.632 1.00 29.56 658 GLU A CA 1
ATOM 5089 C C . GLU A 1 658 ? 58.919 20.341 -12.571 1.00 29.56 658 GLU A C 1
ATOM 5091 O O . GLU A 1 658 ? 60.084 20.043 -12.280 1.00 29.56 658 GLU A O 1
ATOM 5096 N N . PRO A 1 659 ? 58.699 21.206 -13.601 1.00 42.25 659 PRO A N 1
ATOM 5097 C CA . PRO A 1 659 ? 57.478 21.741 -14.255 1.00 42.25 659 PRO A CA 1
ATOM 5098 C C . PRO A 1 659 ? 57.480 21.305 -15.768 1.00 42.25 659 PRO A C 1
ATOM 5100 O O . PRO A 1 659 ? 58.045 20.238 -16.018 1.00 42.25 659 PRO A O 1
ATOM 5103 N N . PRO A 1 660 ? 56.951 22.005 -16.818 1.00 42.09 660 PRO A N 1
ATOM 5104 C CA . PRO A 1 660 ? 56.175 23.256 -16.912 1.00 42.09 660 PRO A CA 1
ATOM 5105 C C . PRO A 1 660 ? 54.934 23.228 -17.849 1.00 42.09 660 PRO A C 1
ATOM 5107 O O . PRO A 1 660 ? 54.559 22.213 -18.427 1.00 42.09 660 PRO A O 1
ATOM 5110 N N . THR A 1 661 ? 54.310 24.398 -18.027 1.00 34.22 661 THR A N 1
ATOM 5111 C CA . THR A 1 661 ? 53.167 24.687 -18.914 1.00 34.22 661 THR A CA 1
ATOM 5112 C C . THR A 1 661 ? 53.576 25.314 -20.258 1.00 34.22 661 THR A C 1
ATOM 5114 O O . THR A 1 661 ? 54.507 26.116 -20.322 1.00 34.22 661 THR A O 1
ATOM 5117 N N . LEU A 1 662 ? 52.821 25.030 -21.331 1.00 29.83 662 LEU A N 1
ATOM 5118 C CA . LEU A 1 662 ? 52.911 25.721 -22.629 1.00 29.83 662 LEU A CA 1
ATOM 5119 C C . LEU A 1 662 ? 51.516 26.116 -23.154 1.00 29.83 662 LEU A C 1
ATOM 5121 O O . LEU A 1 662 ? 50.560 25.352 -23.063 1.00 29.83 662 LEU A O 1
ATOM 5125 N N . ARG A 1 663 ? 51.415 27.337 -23.698 1.00 31.47 663 ARG A N 1
ATOM 5126 C CA . ARG A 1 663 ? 50.227 27.932 -24.354 1.00 31.47 663 ARG A CA 1
ATOM 5127 C C . ARG A 1 663 ? 50.309 27.786 -25.880 1.00 31.47 663 ARG A C 1
ATOM 5129 O O . ARG A 1 663 ? 51.426 27.726 -26.382 1.00 31.47 663 ARG A O 1
ATOM 5136 N N . MET A 1 664 ? 49.156 27.924 -26.567 1.00 30.33 664 MET A N 1
ATOM 5137 C CA . MET A 1 664 ? 48.868 28.509 -27.919 1.00 30.33 664 MET A CA 1
ATOM 5138 C C . MET A 1 664 ? 47.680 27.733 -28.606 1.00 30.33 664 MET A C 1
ATOM 5140 O O . MET A 1 664 ? 47.144 26.855 -27.934 1.00 30.33 664 MET A O 1
ATOM 5144 N N . PRO A 1 665 ? 47.088 28.124 -29.772 1.00 38.62 665 PRO A N 1
ATOM 5145 C CA . PRO A 1 665 ? 45.675 28.575 -29.862 1.00 38.62 665 PRO A CA 1
ATOM 5146 C C . PRO A 1 665 ? 44.892 27.833 -31.001 1.00 38.62 665 PRO A C 1
ATOM 5148 O O . PRO A 1 665 ? 45.227 26.682 -31.265 1.00 38.62 665 PRO A O 1
ATOM 5151 N N . PRO A 1 666 ? 44.072 28.494 -31.860 1.00 49.66 666 PRO A N 1
ATOM 5152 C CA . PRO A 1 666 ? 42.753 29.149 -31.721 1.00 49.66 666 PRO A CA 1
ATOM 5153 C C . PRO A 1 666 ? 41.612 28.201 -32.239 1.00 49.66 666 PRO A C 1
ATOM 5155 O O . PRO A 1 666 ? 41.804 26.996 -32.095 1.00 49.66 666 PRO A O 1
ATOM 5158 N N . PRO A 1 667 ? 40.439 28.631 -32.800 1.00 37.84 667 PRO A N 1
ATOM 5159 C CA . PRO A 1 667 ? 40.328 29.229 -34.154 1.00 37.84 667 PRO A CA 1
ATOM 5160 C C . PRO A 1 667 ? 39.168 30.298 -34.237 1.00 37.84 667 PRO A C 1
ATOM 5162 O O . PRO A 1 667 ? 38.962 30.955 -33.216 1.00 37.84 667 PRO A O 1
ATOM 5165 N N . PRO A 1 668 ? 38.491 30.650 -35.369 1.00 41.34 668 PRO A N 1
ATOM 5166 C CA . PRO A 1 668 ? 38.214 32.063 -35.685 1.00 41.34 668 PRO A CA 1
ATOM 5167 C C . PRO A 1 668 ? 36.719 32.461 -35.710 1.00 41.34 668 PRO A C 1
ATOM 5169 O O . PRO A 1 668 ? 35.823 31.634 -35.566 1.00 41.34 668 PRO A O 1
ATOM 5172 N N . ALA A 1 669 ? 36.458 33.751 -35.951 1.00 34.22 669 ALA A N 1
ATOM 5173 C CA . ALA A 1 669 ? 35.120 34.322 -36.117 1.00 34.22 669 ALA A CA 1
ATOM 5174 C C . ALA A 1 669 ? 34.721 34.569 -37.593 1.00 34.22 669 ALA A C 1
ATOM 5176 O O . ALA A 1 669 ? 35.573 34.648 -38.475 1.00 34.22 669 ALA A O 1
ATOM 5177 N N . ASP A 1 670 ? 33.416 34.811 -37.773 1.00 36.16 670 ASP A N 1
ATOM 5178 C CA . ASP A 1 670 ? 32.699 35.397 -38.925 1.00 36.16 670 ASP A CA 1
ATOM 5179 C C . ASP A 1 670 ? 32.503 34.537 -40.197 1.00 36.16 670 ASP A C 1
ATOM 5181 O O . ASP A 1 670 ? 33.412 34.336 -41.003 1.00 36.16 670 ASP A O 1
ATOM 5185 N N . ARG A 1 671 ? 31.240 34.148 -40.438 1.00 32.31 671 ARG A N 1
ATOM 5186 C CA . ARG A 1 671 ? 30.601 34.128 -41.767 1.00 32.31 671 ARG A CA 1
ATOM 5187 C C . ARG A 1 671 ? 29.093 34.360 -41.622 1.00 32.31 671 ARG A C 1
ATOM 5189 O O . ARG A 1 671 ? 28.447 33.772 -40.761 1.00 32.31 671 ARG A O 1
ATOM 5196 N N . ARG A 1 672 ? 28.559 35.231 -42.479 1.00 32.94 672 ARG A N 1
ATOM 5197 C CA . ARG A 1 672 ? 27.190 35.773 -42.440 1.00 32.94 672 ARG A CA 1
ATOM 5198 C C . ARG A 1 672 ? 26.250 34.984 -43.349 1.00 32.94 672 ARG A C 1
ATOM 5200 O O . ARG A 1 672 ? 26.657 34.713 -44.474 1.00 32.94 672 ARG A O 1
ATOM 5207 N N . ASP A 1 673 ? 25.012 34.793 -42.875 1.00 31.16 673 ASP A N 1
ATOM 5208 C CA . ASP A 1 673 ? 23.740 34.720 -43.630 1.00 31.16 673 ASP A CA 1
ATOM 5209 C C . ASP A 1 673 ? 23.575 33.659 -44.759 1.00 31.16 673 ASP A C 1
ATOM 5211 O O . ASP A 1 673 ? 24.565 33.147 -45.278 1.00 31.16 673 ASP A O 1
ATOM 5215 N N . PRO A 1 674 ? 22.333 33.301 -45.186 1.00 33.34 674 PRO A N 1
ATOM 5216 C CA . PRO A 1 674 ? 21.038 33.928 -44.871 1.00 33.34 674 PRO A CA 1
ATOM 5217 C C . PRO A 1 674 ? 19.918 32.989 -44.356 1.00 33.34 674 PRO A C 1
ATOM 5219 O O . PRO A 1 674 ? 19.957 31.768 -44.500 1.00 33.34 674 PRO A O 1
ATOM 5222 N N . LYS A 1 675 ? 18.840 33.597 -43.836 1.00 39.78 675 LYS A N 1
ATOM 5223 C CA . LYS A 1 675 ? 17.542 32.941 -43.574 1.00 39.78 675 LYS A CA 1
ATOM 5224 C C . LYS A 1 675 ? 16.820 32.510 -44.868 1.00 39.78 675 LYS A C 1
ATOM 5226 O O . LYS A 1 675 ? 16.730 33.324 -45.789 1.00 39.78 675 LYS A O 1
ATOM 5231 N N . PRO A 1 676 ? 16.162 31.335 -44.890 1.00 30.78 676 PRO A N 1
ATOM 5232 C CA . PRO A 1 676 ? 15.004 31.050 -45.745 1.00 30.78 676 PRO A CA 1
ATOM 5233 C C . PRO A 1 676 ? 13.677 31.510 -45.086 1.00 30.78 676 PRO A C 1
ATOM 5235 O O . PRO A 1 676 ? 13.659 31.776 -43.881 1.00 30.78 676 PRO A O 1
ATOM 5238 N N . PRO A 1 677 ? 12.570 31.641 -45.845 1.00 30.75 677 PRO A N 1
ATOM 5239 C CA . PRO A 1 677 ? 11.363 32.339 -45.392 1.00 30.75 677 PRO A CA 1
ATOM 5240 C C . PRO A 1 677 ? 10.279 31.434 -44.776 1.00 30.75 677 PRO A C 1
ATOM 5242 O O . PRO A 1 677 ? 10.026 30.334 -45.262 1.00 30.75 677 PRO A O 1
ATOM 5245 N N . GLU A 1 678 ? 9.542 31.965 -43.794 1.00 32.12 678 GLU A N 1
ATOM 5246 C CA . GLU A 1 678 ? 8.167 31.521 -43.510 1.00 32.12 678 GLU A CA 1
ATOM 5247 C C . GLU A 1 678 ? 7.235 31.912 -44.666 1.00 32.12 678 GLU A C 1
ATOM 5249 O O . GLU A 1 678 ? 7.344 33.019 -45.208 1.00 32.12 678 GLU A O 1
ATOM 5254 N N . PRO A 1 679 ? 6.243 31.064 -44.976 1.00 30.02 679 PRO A N 1
ATOM 5255 C CA . PRO A 1 679 ? 4.942 31.619 -45.340 1.00 30.02 679 PRO A CA 1
ATOM 5256 C C . PRO A 1 679 ? 3.734 30.865 -44.738 1.00 30.02 679 PRO A C 1
ATOM 5258 O O . PRO A 1 679 ? 3.785 29.673 -44.459 1.00 30.02 679 PRO A O 1
ATOM 5261 N N . TYR A 1 680 ? 2.609 31.588 -44.655 1.00 25.75 680 TYR A N 1
ATOM 5262 C CA . TYR A 1 680 ? 1.234 31.125 -44.374 1.00 25.75 680 TYR A CA 1
ATOM 5263 C C . TYR A 1 680 ? 0.788 30.868 -42.921 1.00 25.75 680 TYR A C 1
ATOM 5265 O O . TYR A 1 680 ? 0.406 29.767 -42.537 1.00 25.75 680 TYR A O 1
ATOM 5273 N N . ARG A 1 681 ? 0.530 31.972 -42.201 1.00 27.08 681 ARG A N 1
ATOM 5274 C CA . ARG A 1 681 ? -0.752 32.093 -41.477 1.00 27.08 681 ARG A CA 1
ATOM 5275 C C . ARG A 1 681 ? -1.879 32.420 -42.464 1.00 27.08 681 ARG A C 1
ATOM 5277 O O . ARG A 1 681 ? -1.857 33.512 -43.031 1.00 27.08 681 ARG A O 1
ATOM 5284 N N . ARG A 1 682 ? -2.867 31.527 -42.598 1.00 27.02 682 ARG A N 1
ATOM 5285 C CA . ARG A 1 682 ? -4.319 31.780 -42.806 1.00 27.02 682 ARG A CA 1
ATOM 5286 C C . ARG A 1 682 ? -4.976 30.534 -43.401 1.00 27.02 682 ARG A C 1
ATOM 5288 O O . ARG A 1 682 ? -4.830 30.303 -44.596 1.00 27.02 682 ARG A O 1
ATOM 5295 N N . LEU A 1 683 ? -5.771 29.824 -42.602 1.00 24.95 683 LEU A N 1
ATOM 5296 C CA . LEU A 1 683 ? -6.885 29.003 -43.098 1.00 24.95 683 LEU A CA 1
ATOM 5297 C C . LEU A 1 683 ? -8.015 28.845 -42.054 1.00 24.95 683 LEU A C 1
ATOM 5299 O O . LEU A 1 683 ? -8.751 27.870 -42.076 1.00 24.95 683 LEU A O 1
ATOM 5303 N N . ASP A 1 684 ? -8.197 29.852 -41.190 1.00 26.25 684 ASP A N 1
ATOM 5304 C CA . ASP A 1 684 ? -9.332 29.954 -40.258 1.00 26.25 684 ASP A CA 1
ATOM 5305 C C . ASP A 1 684 ? -10.315 31.037 -40.717 1.00 26.25 684 ASP A C 1
ATOM 5307 O O . ASP A 1 684 ? -10.361 32.149 -40.186 1.00 26.25 684 ASP A O 1
ATOM 5311 N N . SER A 1 685 ? -11.052 30.756 -41.792 1.00 27.20 685 SER A N 1
ATOM 5312 C CA . SER A 1 685 ? -12.353 31.370 -42.119 1.00 27.20 685 SER A CA 1
ATOM 5313 C C . SER A 1 685 ? -12.940 30.728 -43.382 1.00 27.20 685 SER A C 1
ATOM 5315 O O . SER A 1 685 ? -12.204 30.400 -44.305 1.00 27.20 685 SER A O 1
ATOM 5317 N N . ILE A 1 686 ? -14.279 30.659 -43.444 1.00 25.44 686 ILE A N 1
ATOM 5318 C CA . ILE A 1 686 ? -15.108 30.109 -44.544 1.00 25.44 686 ILE A CA 1
ATOM 5319 C C . ILE A 1 686 ? -15.333 28.582 -44.481 1.00 25.44 686 ILE A C 1
ATOM 5321 O O . ILE A 1 686 ? -14.888 27.837 -45.340 1.00 25.44 686 ILE A O 1
ATOM 5325 N N . PHE A 1 687 ? -16.123 28.155 -43.490 1.00 25.30 687 PHE A N 1
ATOM 5326 C CA . PHE A 1 687 ? -17.336 27.327 -43.655 1.00 25.30 687 PHE A CA 1
ATOM 5327 C C . PHE A 1 687 ? -18.218 27.597 -42.420 1.00 25.30 687 PHE A C 1
ATOM 5329 O O . PHE A 1 687 ? -17.960 27.089 -41.340 1.00 25.30 687 PHE A O 1
ATOM 5336 N N . GLN A 1 688 ? -19.043 28.645 -42.470 1.00 24.70 688 GLN A N 1
ATOM 5337 C CA . GLN A 1 688 ? -20.504 28.598 -42.677 1.00 24.70 688 GLN A CA 1
ATOM 5338 C C . GLN A 1 688 ? -21.300 28.671 -41.355 1.00 24.70 688 GLN A C 1
ATOM 5340 O O . GLN A 1 688 ? -20.759 28.488 -40.272 1.00 24.70 688 GLN A O 1
ATOM 5345 N N . GLN A 1 689 ? -22.541 29.153 -41.463 1.00 26.45 689 GLN A N 1
ATOM 5346 C CA . GLN A 1 689 ? -23.318 29.781 -40.383 1.00 26.45 689 GLN A CA 1
ATOM 5347 C C . GLN A 1 689 ? -23.963 28.784 -39.398 1.00 26.45 689 GLN A C 1
ATOM 5349 O O . GLN A 1 689 ? -24.131 27.615 -39.741 1.00 26.45 689 GLN A O 1
ATOM 5354 N N . PRO A 1 690 ? -24.341 29.233 -38.181 1.00 25.42 690 PRO A N 1
ATOM 5355 C CA . PRO A 1 690 ? -24.873 28.351 -37.149 1.00 25.42 690 PRO A CA 1
ATOM 5356 C C . PRO A 1 690 ? -26.314 27.911 -37.434 1.00 25.42 690 PRO A C 1
ATOM 5358 O O . PRO A 1 690 ? -27.153 28.705 -37.857 1.00 25.42 690 PRO A O 1
ATOM 5361 N N . VAL A 1 691 ? -26.607 26.658 -37.088 1.00 28.28 691 VAL A N 1
ATOM 5362 C CA . VAL A 1 691 ? -27.962 26.173 -36.803 1.00 28.28 691 VAL A CA 1
ATOM 5363 C C . VAL A 1 691 ? -27.976 25.792 -35.327 1.00 28.28 691 VAL A C 1
ATOM 5365 O O . VAL A 1 691 ? -27.139 25.003 -34.890 1.00 28.28 691 VAL A O 1
ATOM 5368 N N . GLU A 1 692 ? -28.882 26.381 -34.549 1.00 29.30 692 GLU A N 1
ATOM 5369 C CA . GLU A 1 692 ? -28.991 26.101 -33.117 1.00 29.30 692 GLU A CA 1
ATOM 5370 C C . GLU A 1 692 ? -29.449 24.656 -32.873 1.00 29.30 692 GLU A C 1
ATOM 5372 O O . GLU A 1 692 ? -30.550 24.258 -33.251 1.00 29.30 692 GLU A O 1
ATOM 5377 N N . ALA A 1 693 ? -28.609 23.892 -32.177 1.00 27.00 693 ALA A N 1
ATOM 5378 C CA . ALA A 1 693 ? -29.005 22.702 -31.436 1.00 27.00 693 ALA A CA 1
ATOM 5379 C C . ALA A 1 693 ? -28.772 22.989 -29.940 1.00 27.00 693 ALA A C 1
ATOM 5381 O O . ALA A 1 693 ? -27.772 23.634 -29.605 1.00 27.00 693 ALA A O 1
ATOM 5382 N N . PRO A 1 694 ? -29.673 22.568 -29.035 1.00 26.78 694 PRO A N 1
ATOM 5383 C CA . PRO A 1 694 ? -29.582 22.934 -27.625 1.00 26.78 694 PRO A CA 1
ATOM 5384 C C . PRO A 1 694 ? -28.315 22.342 -26.980 1.00 26.78 694 PRO A C 1
ATOM 5386 O O . PRO A 1 694 ? -27.975 21.186 -27.249 1.00 26.78 694 PRO A O 1
ATOM 5389 N N . PRO A 1 695 ? -27.607 23.098 -26.121 1.00 28.05 695 PRO A N 1
ATOM 5390 C CA . PRO A 1 695 ? -26.369 22.631 -25.516 1.00 28.05 695 PRO A CA 1
ATOM 5391 C C . PRO A 1 695 ? -26.636 21.514 -24.501 1.00 28.05 695 PRO A C 1
ATOM 5393 O O . PRO A 1 695 ? -27.303 21.721 -23.488 1.00 28.05 695 PRO A O 1
ATOM 5396 N N . VAL A 1 696 ? -26.053 20.339 -24.745 1.00 30.45 696 VAL A N 1
ATOM 5397 C CA . VAL A 1 696 ? -25.932 19.276 -23.736 1.00 30.45 696 VAL A CA 1
ATOM 5398 C C . VAL A 1 696 ? -24.925 19.745 -22.669 1.00 30.45 696 VAL A C 1
ATOM 5400 O O . VAL A 1 696 ? -23.777 20.028 -23.029 1.00 30.45 696 VAL A O 1
ATOM 5403 N N . PRO A 1 697 ? -25.295 19.859 -21.377 1.00 30.28 697 PRO A N 1
ATOM 5404 C CA . PRO A 1 697 ? -24.405 20.441 -20.372 1.00 30.28 697 PRO A CA 1
ATOM 5405 C C . PRO A 1 697 ? -23.246 19.504 -20.002 1.00 30.28 697 PRO A C 1
ATOM 5407 O O . PRO A 1 697 ? -23.459 18.419 -19.465 1.00 30.28 697 PRO A O 1
ATOM 5410 N N . ARG A 1 698 ? -21.999 19.948 -20.200 1.00 30.06 698 ARG A N 1
ATOM 5411 C CA . ARG A 1 698 ? -20.795 19.282 -19.665 1.00 30.06 698 ARG A CA 1
ATOM 5412 C C . ARG A 1 698 ? -20.557 19.674 -18.196 1.00 30.06 698 ARG A C 1
ATOM 5414 O O . ARG A 1 698 ? -19.563 20.324 -17.897 1.00 30.06 698 ARG A O 1
ATOM 5421 N N . HIS A 1 699 ? -21.485 19.335 -17.298 1.00 31.75 699 HIS A N 1
ATOM 5422 C CA . HIS A 1 699 ? -21.454 19.799 -15.896 1.00 31.75 699 HIS A CA 1
ATOM 5423 C C . HIS A 1 699 ? -21.707 18.718 -14.825 1.00 31.75 699 HIS A C 1
ATOM 5425 O O . HIS A 1 699 ? -21.880 19.067 -13.657 1.00 31.75 699 HIS A O 1
ATOM 5431 N N . SER A 1 700 ? -21.731 17.431 -15.181 1.00 38.62 700 SER A N 1
ATOM 5432 C CA . SER A 1 700 ? -22.043 16.336 -14.246 1.00 38.62 700 SER A CA 1
ATOM 5433 C C . SER A 1 700 ? -20.886 15.969 -13.300 1.00 38.62 700 SER A C 1
ATOM 5435 O O . SER A 1 700 ? -21.106 15.802 -12.102 1.00 38.62 700 SER A O 1
ATOM 5437 N N . GLU A 1 701 ? -19.630 15.922 -13.770 1.00 37.75 701 GLU A N 1
ATOM 5438 C CA . GLU A 1 701 ? -18.504 15.513 -12.903 1.00 37.75 701 GLU A CA 1
ATOM 5439 C C . GLU A 1 701 ? -18.175 16.521 -11.781 1.00 37.75 701 GLU A C 1
ATOM 5441 O O . GLU A 1 701 ? -17.780 16.113 -10.688 1.00 37.75 701 GLU A O 1
ATOM 5446 N N . GLU A 1 702 ? -18.389 17.826 -11.987 1.00 35.91 702 GLU A N 1
ATOM 5447 C CA . GLU A 1 702 ? -18.108 18.846 -10.960 1.00 35.91 702 GLU A CA 1
ATOM 5448 C C . GLU A 1 702 ? -19.184 18.902 -9.855 1.00 35.91 702 GLU A C 1
ATOM 5450 O O . GLU A 1 702 ? -18.876 19.187 -8.696 1.00 35.91 702 GLU A O 1
ATOM 5455 N N . GLN A 1 703 ? -20.452 18.601 -10.157 1.00 36.41 703 GLN A N 1
ATOM 5456 C CA . GLN A 1 703 ? -21.550 18.787 -9.194 1.00 36.41 703 GLN A CA 1
ATOM 5457 C C . GLN A 1 703 ? -21.584 17.723 -8.090 1.00 36.41 703 GLN A C 1
ATOM 5459 O O . GLN A 1 703 ? -21.830 18.055 -6.926 1.00 36.41 703 GLN A O 1
ATOM 5464 N N . VAL A 1 704 ? -21.217 16.477 -8.409 1.00 42.47 704 VAL A N 1
ATOM 5465 C CA . VAL A 1 704 ? -21.023 15.394 -7.422 1.00 42.47 704 VAL A CA 1
ATOM 5466 C C . VAL A 1 704 ? -19.948 15.766 -6.386 1.00 42.47 704 VAL A C 1
ATOM 5468 O O . VAL A 1 704 ? -20.027 15.392 -5.213 1.00 42.47 704 VAL A O 1
ATOM 5471 N N . ILE A 1 705 ? -18.958 16.558 -6.801 1.00 43.28 705 ILE A N 1
ATOM 5472 C CA . ILE A 1 705 ? -17.854 17.023 -5.963 1.00 43.28 705 ILE A CA 1
ATOM 5473 C C . ILE A 1 705 ? -18.288 18.207 -5.071 1.00 43.28 705 ILE A C 1
ATOM 5475 O O . ILE A 1 705 ? -17.938 18.245 -3.885 1.00 43.28 705 ILE A O 1
ATOM 5479 N N . ILE A 1 706 ? -19.098 19.140 -5.587 1.00 38.81 706 ILE A N 1
ATOM 5480 C CA . ILE A 1 706 ? -19.531 20.372 -4.892 1.00 38.81 706 ILE A CA 1
ATOM 5481 C C . ILE A 1 706 ? -20.258 20.099 -3.562 1.00 38.81 706 ILE A C 1
ATOM 5483 O O . ILE A 1 706 ? -20.023 20.825 -2.586 1.00 38.81 706 ILE A O 1
ATOM 5487 N N . MET A 1 707 ? -21.071 19.036 -3.476 1.00 42.88 707 MET A N 1
ATOM 5488 C CA . MET A 1 707 ? -21.824 18.699 -2.253 1.00 42.88 707 MET A CA 1
ATOM 5489 C C . MET A 1 707 ? -20.913 18.334 -1.064 1.00 42.88 707 MET A C 1
ATOM 5491 O O . MET A 1 707 ? -21.306 18.509 0.087 1.00 42.88 707 MET A O 1
ATOM 5495 N N . ARG A 1 708 ? -19.677 17.874 -1.319 1.00 44.78 708 ARG A N 1
ATOM 5496 C CA . ARG A 1 708 ? -18.643 17.694 -0.280 1.00 44.78 708 ARG A CA 1
ATOM 5497 C C . ARG A 1 708 ? -17.626 18.844 -0.268 1.00 44.78 708 ARG A C 1
ATOM 5499 O O . ARG A 1 708 ? -17.128 19.186 0.804 1.00 44.78 708 ARG A O 1
ATOM 5506 N N . GLN A 1 709 ? -17.290 19.459 -1.406 1.00 42.31 709 GLN A N 1
ATOM 5507 C CA . GLN A 1 709 ? -16.244 20.490 -1.469 1.00 42.31 709 GLN A CA 1
ATOM 5508 C C . GLN A 1 709 ? -16.631 21.828 -0.823 1.00 42.31 709 GLN A C 1
ATOM 5510 O O . GLN A 1 709 ? -15.818 22.368 -0.073 1.00 42.31 709 GLN A O 1
ATOM 5515 N N . SER A 1 710 ? -17.853 22.336 -1.023 1.00 36.81 710 SER A N 1
ATOM 5516 C CA . SER A 1 710 ? -18.221 23.696 -0.570 1.00 36.81 710 SER A CA 1
ATOM 5517 C C . SER A 1 710 ? -18.157 23.912 0.957 1.00 36.81 710 SER A C 1
ATOM 5519 O O . SER A 1 710 ? -17.987 25.047 1.413 1.00 36.81 710 SER A O 1
ATOM 5521 N N . GLU A 1 711 ? -18.195 22.834 1.753 1.00 37.16 711 GLU A N 1
ATOM 5522 C CA . GLU A 1 711 ? -17.913 22.848 3.199 1.00 37.16 711 GLU A CA 1
ATOM 5523 C C . GLU A 1 711 ? -16.499 22.337 3.568 1.00 37.16 711 GLU A C 1
ATOM 5525 O O . GLU A 1 711 ? -15.919 22.795 4.563 1.00 37.16 711 GLU A O 1
ATOM 5530 N N . ARG A 1 712 ? -15.883 21.451 2.760 1.00 40.50 712 ARG A N 1
ATOM 5531 C CA . ARG A 1 712 ? -14.469 21.032 2.929 1.00 40.50 712 ARG A CA 1
ATOM 5532 C C . ARG A 1 712 ? -13.507 22.225 2.836 1.00 40.50 712 ARG A C 1
ATOM 5534 O O . ARG A 1 712 ? -12.500 22.229 3.543 1.00 40.50 712 ARG A O 1
ATOM 5541 N N . GLU A 1 713 ? -13.789 23.224 1.998 1.00 39.72 713 GLU A N 1
ATOM 5542 C CA . GLU A 1 713 ? -12.877 24.357 1.768 1.00 39.72 713 GLU A CA 1
ATOM 5543 C C . GLU A 1 713 ? -12.776 25.343 2.939 1.00 39.72 713 GLU A C 1
ATOM 5545 O O . GLU A 1 713 ? -11.723 25.942 3.144 1.00 39.72 713 GLU A O 1
ATOM 5550 N N . LYS A 1 714 ? -13.825 25.484 3.758 1.00 37.94 714 LYS A N 1
ATOM 5551 C CA . LYS A 1 714 ? -13.852 26.445 4.879 1.00 37.94 714 LYS A CA 1
ATOM 5552 C C . LYS A 1 714 ? -13.238 25.922 6.185 1.00 37.94 714 LYS A C 1
ATOM 5554 O O . LYS A 1 714 ? -13.199 26.662 7.162 1.00 37.94 714 LYS A O 1
ATOM 5559 N N . SER A 1 715 ? -12.810 24.656 6.236 1.00 38.78 715 SER A N 1
ATOM 5560 C CA . SER A 1 715 ? -12.526 23.957 7.506 1.00 38.78 715 SER A CA 1
ATOM 5561 C C . SER A 1 715 ? -11.279 23.056 7.527 1.00 38.78 715 SER A C 1
ATOM 5563 O O . SER A 1 715 ? -11.015 22.401 8.537 1.00 38.78 715 SER A O 1
ATOM 5565 N N . ARG A 1 716 ? -10.489 22.995 6.446 1.00 49.72 716 ARG A N 1
ATOM 5566 C CA . ARG A 1 716 ? -9.203 22.269 6.422 1.00 49.72 716 ARG A CA 1
ATOM 5567 C C . ARG A 1 716 ? -8.053 23.184 6.858 1.00 49.72 716 ARG A C 1
ATOM 5569 O O . ARG A 1 716 ? -8.024 24.359 6.506 1.00 49.72 716 ARG A O 1
ATOM 5576 N N . SER A 1 717 ? -7.067 22.623 7.566 1.00 47.00 717 SER A N 1
ATOM 5577 C CA . SER A 1 717 ? -5.760 23.276 7.730 1.00 47.00 717 SER A CA 1
ATOM 5578 C C . SER A 1 717 ? -5.176 23.576 6.339 1.00 47.00 717 SER A C 1
ATOM 5580 O O . SER A 1 717 ? -5.092 22.641 5.533 1.00 47.00 717 SER A O 1
ATOM 5582 N N . PRO A 1 718 ? -4.745 24.821 6.041 1.00 51.25 718 PRO A N 1
ATOM 5583 C CA . PRO A 1 718 ? -4.172 25.167 4.738 1.00 51.25 718 PRO A CA 1
ATOM 5584 C C . PRO A 1 718 ? -2.970 24.295 4.359 1.00 51.25 718 PRO A C 1
ATOM 5586 O O . PRO A 1 718 ? -2.774 24.000 3.184 1.00 51.25 718 PRO A O 1
ATOM 5589 N N . VAL A 1 719 ? -2.205 23.841 5.358 1.00 47.66 719 VAL A N 1
ATOM 5590 C CA . VAL A 1 719 ? -1.042 22.957 5.187 1.00 47.66 719 VAL A CA 1
ATOM 5591 C C . VAL A 1 719 ? -1.469 21.595 4.640 1.00 47.66 719 VAL A C 1
ATOM 5593 O O . VAL A 1 719 ? -0.914 21.125 3.656 1.00 47.66 719 VAL A O 1
ATOM 5596 N N . SER A 1 720 ? -2.509 20.989 5.223 1.00 49.97 720 SER A N 1
ATOM 5597 C CA . SER A 1 720 ? -2.976 19.669 4.788 1.00 49.97 720 SER A CA 1
ATOM 5598 C C . SER A 1 720 ? -3.598 19.702 3.392 1.00 49.97 720 SER A C 1
ATOM 5600 O O . SER A 1 720 ? -3.432 18.728 2.669 1.00 49.97 720 SER A O 1
ATOM 5602 N N . LYS A 1 721 ? -4.271 20.798 2.990 1.00 59.41 721 LYS A N 1
ATOM 5603 C CA . LYS A 1 721 ? -4.755 20.951 1.604 1.00 59.41 721 LYS A CA 1
ATOM 5604 C C . LYS A 1 721 ? -3.573 21.014 0.625 1.00 59.41 721 LYS A C 1
ATOM 5606 O O . LYS A 1 721 ? -3.520 20.198 -0.283 1.00 59.41 721 LYS A O 1
ATOM 5611 N N . ARG A 1 722 ? -2.584 21.878 0.892 1.00 60.72 722 ARG A N 1
ATOM 5612 C CA . ARG A 1 722 ? -1.382 22.022 0.048 1.00 60.72 722 ARG A CA 1
ATOM 5613 C C . ARG A 1 722 ? -0.614 20.717 -0.149 1.00 60.72 722 ARG A C 1
ATOM 5615 O O . ARG A 1 722 ? -0.284 20.416 -1.281 1.00 60.72 722 ARG A O 1
ATOM 5622 N N . MET A 1 723 ? -0.398 19.926 0.904 1.00 60.12 723 MET A N 1
ATOM 5623 C CA . MET A 1 723 ? 0.330 18.653 0.778 1.00 60.12 723 MET A CA 1
ATOM 5624 C C . MET A 1 723 ? -0.390 17.624 -0.111 1.00 60.12 723 MET A C 1
ATOM 5626 O O . MET A 1 723 ? 0.270 16.859 -0.806 1.00 60.12 723 MET A O 1
ATOM 5630 N N . MET A 1 724 ? -1.731 17.600 -0.107 1.00 62.28 724 MET A N 1
ATOM 5631 C CA . MET A 1 724 ? -2.504 16.747 -1.025 1.00 62.28 724 MET A CA 1
ATOM 5632 C C . MET A 1 724 ? -2.390 17.252 -2.464 1.00 62.28 724 MET A C 1
ATOM 5634 O O . MET A 1 724 ? -2.127 16.466 -3.371 1.00 62.28 724 MET A O 1
ATOM 5638 N N . ASP A 1 725 ? -2.553 18.565 -2.653 1.00 68.62 725 ASP A N 1
ATOM 5639 C CA . ASP A 1 725 ? -2.453 19.208 -3.962 1.00 68.62 725 ASP A CA 1
ATOM 5640 C C . ASP A 1 725 ? -1.030 19.023 -4.555 1.00 68.62 725 ASP A C 1
ATOM 5642 O O . ASP A 1 725 ? -0.896 18.770 -5.749 1.00 68.62 725 ASP A O 1
ATOM 5646 N N . GLU A 1 726 ? 0.026 19.060 -3.727 1.00 72.06 726 GLU A N 1
ATOM 5647 C CA . GLU A 1 726 ? 1.424 18.778 -4.101 1.00 72.06 726 GLU A CA 1
ATOM 5648 C C . GLU A 1 726 ? 1.662 17.307 -4.480 1.00 72.06 726 GLU A C 1
ATOM 5650 O O . GLU A 1 726 ? 2.252 17.054 -5.527 1.00 72.06 726 GLU A O 1
ATOM 5655 N N . GLU A 1 727 ? 1.196 16.329 -3.687 1.00 70.00 727 GLU A N 1
ATOM 5656 C CA . GLU A 1 727 ? 1.313 14.894 -4.026 1.00 70.00 727 GLU A CA 1
ATOM 5657 C C . GLU A 1 727 ? 0.645 14.601 -5.383 1.00 70.00 727 GLU A C 1
ATOM 5659 O O . GLU A 1 727 ? 1.217 13.946 -6.257 1.00 70.00 727 GLU A O 1
ATOM 5664 N N . GLN A 1 728 ? -0.552 15.156 -5.582 1.00 74.31 728 GLN A N 1
ATOM 5665 C CA . GLN A 1 728 ? -1.353 14.988 -6.790 1.00 74.31 728 GLN A CA 1
ATOM 5666 C C . GLN A 1 728 ? -0.714 15.653 -8.025 1.00 74.31 728 GLN A C 1
ATOM 5668 O O . GLN A 1 728 ? -0.703 15.067 -9.115 1.00 74.31 728 GLN A O 1
ATOM 5673 N N . GLN A 1 729 ? -0.152 16.856 -7.868 1.00 79.00 729 GLN A N 1
ATOM 5674 C CA . GLN A 1 729 ? 0.593 17.542 -8.929 1.00 79.00 729 GLN A CA 1
ATOM 5675 C C . GLN A 1 729 ? 1.900 16.822 -9.267 1.00 79.00 729 GLN A C 1
ATOM 5677 O O . GLN A 1 729 ? 2.230 16.706 -10.445 1.00 79.00 729 GLN A O 1
ATOM 5682 N N . ASN A 1 730 ? 2.612 16.289 -8.271 1.00 81.25 730 ASN A N 1
ATOM 5683 C CA . ASN A 1 730 ? 3.875 15.583 -8.477 1.00 81.25 730 ASN A CA 1
ATOM 5684 C C . ASN A 1 730 ? 3.674 14.297 -9.296 1.00 81.25 730 ASN A C 1
ATOM 5686 O O . ASN A 1 730 ? 4.375 14.100 -10.285 1.00 81.25 730 ASN A O 1
ATOM 5690 N N . PHE A 1 731 ? 2.656 13.481 -8.987 1.00 83.31 731 PHE A N 1
ATOM 5691 C CA . PHE A 1 731 ? 2.312 12.315 -9.819 1.00 83.31 731 PHE A CA 1
ATOM 5692 C C . PHE A 1 731 ? 2.022 12.721 -11.273 1.00 83.31 731 PHE A C 1
ATOM 5694 O O . PHE A 1 731 ? 2.559 12.132 -12.210 1.00 83.31 731 PHE A O 1
ATOM 5701 N N . THR A 1 732 ? 1.204 13.762 -11.466 1.00 84.38 732 THR A N 1
ATOM 5702 C CA . THR A 1 732 ? 0.833 14.259 -12.804 1.00 84.38 732 THR A CA 1
ATOM 5703 C C . THR A 1 732 ? 2.053 14.740 -13.585 1.00 84.38 732 THR A C 1
ATOM 5705 O O . THR A 1 732 ? 2.192 14.417 -14.759 1.00 84.38 732 THR A O 1
ATOM 5708 N N . TYR A 1 733 ? 2.961 15.460 -12.925 1.00 85.19 733 TYR A N 1
ATOM 5709 C CA . TYR A 1 733 ? 4.206 15.952 -13.508 1.00 85.19 733 TYR A CA 1
ATOM 5710 C C . TYR A 1 733 ? 5.182 14.818 -13.858 1.00 85.19 733 TYR A C 1
ATOM 5712 O O . TYR A 1 733 ? 5.792 14.823 -14.924 1.00 85.19 733 TYR A O 1
ATOM 5720 N N . ARG A 1 734 ? 5.305 13.796 -13.004 1.00 84.94 734 ARG A N 1
ATOM 5721 C CA . ARG A 1 734 ? 6.112 12.605 -13.313 1.00 84.94 734 ARG A CA 1
ATOM 5722 C C . ARG A 1 734 ? 5.541 11.827 -14.497 1.00 84.94 734 ARG A C 1
ATOM 5724 O O . ARG A 1 734 ? 6.312 11.372 -15.336 1.00 84.94 734 ARG A O 1
ATOM 5731 N N . MET A 1 735 ? 4.215 11.712 -14.588 1.00 90.12 735 MET A N 1
ATOM 5732 C CA . MET A 1 735 ? 3.557 11.106 -15.745 1.00 90.12 735 MET A CA 1
ATOM 5733 C C . MET A 1 735 ? 3.747 11.949 -17.012 1.00 90.12 735 MET A C 1
ATOM 5735 O O . MET A 1 735 ? 4.028 11.380 -18.060 1.00 90.12 735 MET A O 1
ATOM 5739 N N . SER A 1 736 ? 3.655 13.284 -16.945 1.00 85.19 736 SER A N 1
ATOM 5740 C CA . SER A 1 736 ? 3.888 14.120 -18.130 1.00 85.19 736 SER A CA 1
ATOM 5741 C C . SER A 1 736 ? 5.321 13.983 -18.639 1.00 85.19 736 SER A C 1
ATOM 5743 O O . SER A 1 736 ? 5.488 13.760 -19.826 1.00 85.19 736 SER A O 1
ATOM 5745 N N . LEU A 1 737 ? 6.333 13.972 -17.761 1.00 87.19 737 LEU A N 1
ATOM 5746 C CA . LEU A 1 737 ? 7.723 13.707 -18.166 1.00 87.19 737 LEU A CA 1
ATOM 5747 C C . LEU A 1 737 ? 7.879 12.352 -18.881 1.00 87.19 737 LEU A C 1
ATOM 5749 O O . LEU A 1 737 ? 8.496 12.288 -19.937 1.00 87.19 737 LEU A O 1
ATOM 5753 N N . ILE A 1 738 ? 7.271 11.286 -18.342 1.00 87.06 738 ILE A N 1
ATOM 5754 C CA . ILE A 1 738 ? 7.261 9.950 -18.965 1.00 87.06 738 ILE A CA 1
ATOM 5755 C C . ILE A 1 738 ? 6.655 9.986 -20.377 1.00 87.06 738 ILE A C 1
ATOM 5757 O O . ILE A 1 738 ? 7.178 9.352 -21.294 1.00 87.06 738 ILE A O 1
ATOM 5761 N N . LEU A 1 739 ? 5.542 10.700 -20.551 1.00 86.38 739 LEU A N 1
ATOM 5762 C CA . LEU A 1 739 ? 4.828 10.773 -21.825 1.00 86.38 739 LEU A CA 1
ATOM 5763 C C . LEU A 1 739 ? 5.520 11.697 -22.835 1.00 86.38 739 LEU A C 1
ATOM 5765 O O . LEU A 1 739 ? 5.560 11.357 -24.016 1.00 86.38 739 LEU A O 1
ATOM 5769 N N . ASP A 1 740 ? 6.092 12.813 -22.386 1.00 85.00 740 ASP A N 1
ATOM 5770 C CA . ASP A 1 740 ? 6.842 13.758 -23.216 1.00 85.00 740 ASP A CA 1
ATOM 5771 C C . ASP A 1 740 ? 8.116 13.091 -23.770 1.00 85.00 740 ASP A C 1
ATOM 5773 O O . ASP A 1 740 ? 8.346 13.114 -24.983 1.00 85.00 740 ASP A O 1
ATOM 5777 N N . ASP A 1 741 ? 8.898 12.411 -22.919 1.00 83.00 741 ASP A N 1
ATOM 5778 C CA . ASP A 1 741 ? 10.092 11.658 -23.335 1.00 83.00 741 ASP A CA 1
ATOM 5779 C C . ASP A 1 741 ? 9.733 10.545 -24.341 1.00 83.00 741 ASP A C 1
ATOM 5781 O O . ASP A 1 741 ? 10.382 10.404 -25.382 1.00 83.00 741 ASP A O 1
ATOM 5785 N N . LEU A 1 742 ? 8.655 9.793 -24.085 1.00 84.75 742 LEU A N 1
ATOM 5786 C CA . LEU A 1 742 ? 8.191 8.728 -24.980 1.00 84.75 742 LEU A CA 1
ATOM 5787 C C . LEU A 1 742 ? 7.693 9.262 -26.334 1.00 84.75 742 LEU A C 1
ATOM 5789 O O . LEU A 1 742 ? 7.921 8.636 -27.370 1.00 84.75 742 LEU A O 1
ATOM 5793 N N . GLN A 1 743 ? 7.031 10.421 -26.356 1.00 78.62 743 GLN A N 1
ATOM 5794 C CA . GLN A 1 743 ? 6.620 11.071 -27.602 1.00 78.62 743 GLN A CA 1
ATOM 5795 C C . GLN A 1 743 ? 7.828 11.586 -28.389 1.00 78.62 743 GLN A C 1
ATOM 5797 O O . GLN A 1 743 ? 7.871 11.413 -29.612 1.00 78.62 743 GLN A O 1
ATOM 5802 N N . HIS A 1 744 ? 8.842 12.137 -27.717 1.00 78.12 744 HIS A N 1
ATOM 5803 C CA . HIS A 1 744 ? 10.091 12.545 -28.359 1.00 78.12 744 HIS A CA 1
ATOM 5804 C C . HIS A 1 744 ? 10.828 11.375 -29.029 1.00 78.12 744 HIS A C 1
ATOM 5806 O O . HIS A 1 744 ? 11.361 11.563 -30.123 1.00 78.12 744 HIS A O 1
ATOM 5812 N N . GLU A 1 745 ? 10.794 10.165 -28.461 1.00 73.94 745 GLU A N 1
ATOM 5813 C CA . GLU A 1 745 ? 11.353 8.959 -29.098 1.00 73.94 745 GLU A CA 1
ATOM 5814 C C . GLU A 1 745 ? 10.626 8.531 -30.388 1.00 73.94 745 GLU A C 1
ATOM 5816 O O . GLU A 1 745 ? 11.208 7.803 -31.185 1.00 73.94 745 GLU A O 1
ATOM 5821 N N . THR A 1 746 ? 9.391 8.987 -30.642 1.00 63.88 746 THR A N 1
ATOM 5822 C CA . THR A 1 746 ? 8.671 8.710 -31.910 1.00 63.88 746 THR A CA 1
ATOM 5823 C C . THR A 1 746 ? 8.918 9.736 -33.016 1.00 63.88 746 THR A C 1
ATOM 5825 O O . THR A 1 746 ? 8.492 9.529 -34.152 1.00 63.88 746 THR A O 1
ATOM 5828 N N . ALA A 1 747 ? 9.582 10.850 -32.697 1.00 49.88 747 ALA A N 1
ATOM 5829 C CA . ALA A 1 747 ? 9.891 11.919 -33.646 1.00 49.88 747 ALA A CA 1
ATOM 5830 C C . ALA A 1 747 ? 11.237 11.722 -34.382 1.00 49.88 747 ALA A C 1
ATOM 5832 O O . ALA A 1 747 ? 11.613 12.576 -35.191 1.00 49.88 747 ALA A O 1
ATOM 5833 N N . PHE A 1 748 ? 11.941 10.618 -34.101 1.00 40.12 748 PHE A N 1
ATOM 5834 C CA . PHE A 1 748 ? 13.234 10.214 -34.666 1.00 40.12 748 PHE A CA 1
ATOM 5835 C C . PHE A 1 748 ? 13.172 8.797 -35.259 1.00 40.12 748 PHE A C 1
ATOM 5837 O O . PHE A 1 748 ? 13.984 8.541 -36.177 1.00 40.12 748 PHE A O 1
#

Organism: NCBI:txid37863

InterPro domains:
  IPR001033 Alpha-catenin [PR00805] (42-66)
  IPR001033 Alpha-catenin [PR00805] (426-446)
  IPR006077 Vinculin/alpha-catenin [PF01044] (49-555)
  IPR030045 Alpha-catulin 1 [PTHR46342] (46-593)
  IPR036723 Alpha-catenin/vinculin-like superfamily [SSF47220] (92-302)
  IPR036723 Alpha-catenin/vinculin-like superfamily [SSF47220] (430-559)

Secondary structure (DSSP, 8-state):
----------------TTS-------------------------TT-----BHHHHHHHHHHHHHHHHHHHHHHHHHHS-PPPPHHHHHHHHHHHHHHHHHHHHHHHHHHHHHHH-TTTHHHHHHHHHHHHHHHHHHHHHHHHHHHTTT------TT-----HHHHHHHHHHHHHHHHHHHHHHHHHHHHHHHHHHHHHHHHHHHHHT--SHHHHHHHHHHHHHHHHHHHHHHHHHHHHB--HHHHHHHHHHHHHHHHHHHHHHHHHHHHHH-TT-HHHHHHHHHHHHHHHHHHHHHHHHHTTT-----TTTS----TTPPPS-GGGS--HHHHHHHHHHHHHHHHHHT---HHHHHHHHHHHHHHHHHHHHHHT-SSS-HHHHHHHHHHHHHHHHHHHHHTPPP-S--HHHHHHHHHHHHHHHHHHHHHHHHHHHHHHHHHHHHHHHH-HHHHHHHHHHHHHHHT-HHHHHHHHHHHHHHHHHHHHHHHHHHHT--SHHHHHHHHHHHHHHHHHHHHHHHHHHHHHHSTT-HHHHHHHHHHHHHHHHHHHHHHHHHHHHHHHHTTHHHHHHHHHHSPPPTT--------------------------------------------------------------------------------------------PPPP--------S------PPPP--HHHHHHHHHHHHHTTTS-HHHHHHHHHHHHHHHHHHHHHHHHHHHTT--

pLDDT: mean 71.65, std 27.87, range [21.38, 98.5]

Radius of gyration: 35.92 Å; chains: 1; bounding box: 122×84×94 Å